Protein 1LFD (pdb70)

InterPro domains:
  IPR000159 Ras-associating domain [PF00788] (779-864)
  IPR000159 Ras-associating domain [PS50200] (779-866)
  IPR000159 Ras-associating domain [SM00314] (779-866)
  IPR000651 Ras-like guanine nucleotide exchange factor, N-terminal [PF00618] (115-213)
  IPR000651 Ras-like guanine nucleotide exchange factor, N-terminal [PS50212] (112-237)
  IPR000651 Ras-like guanine nucleotide exchange factor, N-terminal [SM00229] (111-237)
  IPR000651 Ras-like guanine nucleotide exchange factor, N-terminal [cd06224] (120-239)
  IPR001895 Ras guanine-nucleotide exchange factors catalytic domain [PF00617] (371-577)
  IPR001895 Ras guanine-nucleotide exchange factors catalytic domain [PS50009] (367-629)
  IPR001895 Ras guanine-nucleotide exchange factors catalytic domain [SM00147] (363-630)
  IPR001895 Ras guanine-nucleotide exchange factors catalytic domain [cd00155] (363-625)
  IPR008937 Ras-like guanine nucleotide exchange factor [PTHR23113] (58-635)
  IPR015758 Ral guanine nucleotide dissociation stimulator, RA domain [cd17209] (779-864)
  IPR019804 Ras guanine-nucleotide exchange factor, conserved site [PS00720] (545-575)
  IPR023578 Ras guanine nucleotide exchange factor domain superfamily [SSF48366] (105-651)
  IPR029071 Ubiquitin-like domain superfamily [SSF54236] (770-864)
  IPR036964 Ras guanine-nucleotide exchange factor, catalytic domain superfamily [G3DSA:1.10.840.10] (351-630)

B-factor: mean 24.47, std 11.86, range [2.14, 74.63]

Secondary structure (DSSP, 8-state):
-EEEEEEEEESS-SSEEEEEEEEETT-BHHHHHHHHHHHTT--SS-GGGEEEEEESSSS-EEEPPTTSBHHHHS-TTS--EEEEEE-/--EEEEEEE-STTSSHHHHHHHHHH----------SEEEEEEEEE-SS-EEEEEEEEE--SGGGGGGHHHHHHH-SEEEEEEETT-HHHHHHHHHHHHHHHHHHT-S---EEEEEE-TT-S---S-HHHHHHHHHHHTS-EEE--TTT-TTHHHHHHHHHHHHHHH-/-EEEEEEEEESS-SSEEEEEEEEETT-BHHHHHHHHHHHTT-TTS-GGGEEEEEEEETTEEEEEPTT-BHHHHS-SSS--EEEEEE-/-EEEEEEEEESTTSSHHHHHHHHHH----------SEEEEEEEEEETTEEEEEEEEEE--SGGGGGGHHHHHHH-SEEEEEEETT-HHHHHHHHHHHHHHHHHHT-S---EEEEEE-TT-S---S-HHHHHHHHHHHT--EEE--TTT-TTHHHHHHHHHHHHHHH-

Solvent-accessible surface area: 22554 Å² total; per-residue (Å²): 51,60,0,5,17,0,101,0,23,24,82,84,147,62,22,20,90,32,12,1,0,0,0,5,28,77,0,103,0,52,24,0,11,60,6,0,0,21,14,14,70,31,67,169,41,117,30,141,72,20,34,1,7,0,54,40,50,170,132,100,85,57,132,10,78,115,97,24,41,0,43,156,39,11,58,77,105,23,91,44,49,1,31,0,76,114,196,139,69,63,11,76,1,3,0,0,0,15,13,32,0,13,12,31,27,0,0,35,9,6,10,46,84,72,65,91,133,78,78,54,10,13,4,16,7,18,1,94,65,110,27,100,3,74,81,91,53,6,22,1,25,0,31,0,3,8,15,21,40,14,13,12,24,37,30,62,88,15,0,135,88,3,44,0,0,0,2,0,0,0,0,54,47,64,102,0,16,88,32,1,62,101,10,49,74,28,0,59,165,28,59,128,43,144,97,10,8,5,0,1,0,0,2,59,25,54,74,108,74,90,75,1,95,35,144,68,0,66,53,28,2,168,73,38,67,27,40,37,20,41,0,0,4,126,83,72,99,24,0,74,71,0,0,32,20,0,0,71,42,0,77,131,98,129,61,68,3,5,5,0,38,0,24,25,88,98,145,58,24,19,82,50,19,0,0,0,0,10,42,115,0,106,1,49,38,0,10,51,1,0,0,29,5,19,69,34,47,172,32,96,18,106,56,12,30,1,14,0,49,44,49,181,132,98,106,58,81,2,66,96,98,26,22,0,55,192,29,12,55,78,107,18,63,47,50,0,20,3,80,125,122,136,48,75,1,93,1,5,0,0,0,14,11,34,0,14,11,29,26,0,0,24,7,2,22,51,100,78,73,77,130,81,78,46,6,14,9,25,3,18,2,111,56,123,22,94,8,91,66,64,61,0,33,0,37,1,34,0,2,9,10,22,58,14,8,19,14,24,17,64,102,17,0,126,79,1,54,0,0,0,2,0,0,1,0,60,46,65,97,0,18,104,35,2,52,92,9,47,81,29,0,62,146,34,60,129,42,130,94,21,7,5,0,1,0,0,3,59,24,53,75,106,79,90,80,1,102,39,162,86,0,81,72,22,2,188,87,39,61,29,36,44,16,41,0,0,4,115,79,64,102,24,0,74,75,0,0,33,20,0,0,110,38,1,60,138,89,137

Foldseek 3Di:
DDKDKAWEAEPDDDPDGTDIDIQHQVAFQLRVLCVRCVRVVNNVDHSVQKWKWADQDPVDIHTRPNGHRCVVRDDPVGHRYMYIYGD/DAEAFEEEAFAPPQCLVLLVCCVQVVDGDDDDDFDDKDWDWDWDDFPNDIYIYIYIRHGNDPVNVVCLLVCLQVHQFYEQTGEQLDPVRLVCSVVSLVVSCVSNVDLQGQYEHEHEPPVDPNGPHDPVVSCVVCVVSPYYYFYYYSHVRRCSCVRVSSSVVSSVVVD/DAKDKAWEDEPDDDPDPTDIDIAGQQDWQLRVQCRRCVRVVVNVDHSVQKWKWADQDPPDIFTRDPGGRCVVRDDPVGHRYMYTYTD/DAEAFEEEDFAPPLCLPLLVCCVQVVDGDDDDDFDDKDWDWDWDQFPHRIYIYIYIRHGNDCVNVVCLLVSLLVHQAYEQTGEQADPVRVVVSVVSVVVSCVSNVHLQGQYEYEHEPPVDPNGDHDPVNQCVVCVVSVHHYFYYYSHVGRCSCVSVSVSVVSSVVSD

Structure (mmCIF, N/CA/C/O backbone):
data_1LFD
#
_entry.id   1LFD
#
_cell.length_a   75.648
_cell.length_b   78.256
_cell.length_c   87.313
_cell.angle_alpha   90.00
_cell.angle_beta   90.00
_cell.angle_gamma   90.00
#
_symmetry.space_group_name_H-M   'P 21 21 21'
#
loop_
_entity.id
_entity.type
_entity.pdbx_description
1 polymer RALGDS
2 polymer RAS
3 non-polymer 'MAGNESIUM ION'
4 non-polymer 'PHOSPHOAMINOPHOSPHONIC ACID-GUANYLATE ESTER'
5 water water
#
loop_
_atom_site.group_PDB
_atom_site.id
_atom_site.type_symbol
_atom_site.label_atom_id
_atom_site.label_alt_id
_atom_site.label_comp_id
_atom_site.label_asym_id
_atom_site.label_entity_id
_atom_site.label_seq_id
_atom_site.pdbx_PDB_ins_code
_atom_site.Cartn_x
_atom_site.Cartn_y
_atom_site.Cartn_z
_atom_site.occupancy
_atom_site.B_iso_or_equiv
_atom_site.auth_seq_id
_atom_site.auth_comp_id
_atom_site.auth_asym_id
_atom_site.auth_atom_id
_atom_site.pdbx_PDB_model_num
ATOM 1 N N . GLY A 1 1 ? 82.558 68.558 48.878 1.00 37.72 14 GLY A N 1
ATOM 2 C CA . GLY A 1 1 ? 81.442 69.187 48.108 1.00 35.91 14 GLY A CA 1
ATOM 3 C C . GLY A 1 1 ? 81.736 70.627 47.732 1.00 34.44 14 GLY A C 1
ATOM 4 O O . GLY A 1 1 ? 80.828 71.460 47.661 1.00 32.60 14 GLY A O 1
ATOM 5 N N . ASP A 1 2 ? 83.009 70.910 47.469 1.00 32.69 15 ASP A N 1
ATOM 6 C CA . ASP A 1 2 ? 83.459 72.250 47.103 1.00 31.51 15 ASP A CA 1
ATOM 7 C C . ASP A 1 2 ? 82.894 72.696 45.760 1.00 27.93 15 ASP A C 1
ATOM 8 O O . ASP A 1 2 ? 82.745 71.894 44.839 1.00 27.07 15 ASP A O 1
ATOM 13 N N . CYS A 1 3 ? 82.576 73.981 45.666 1.00 25.26 16 CYS A N 1
ATOM 14 C CA . CYS A 1 3 ? 82.055 74.569 44.439 1.00 23.43 16 CYS A CA 1
ATOM 15 C C . CYS A 1 3 ? 82.041 76.087 44.505 1.00 21.25 16 CYS A C 1
ATOM 16 O O . CYS A 1 3 ? 82.216 76.673 45.572 1.00 19.89 16 CYS A O 1
ATOM 19 N N . CYS A 1 4 ? 81.894 76.724 43.349 1.00 21.41 17 CYS A N 1
ATOM 20 C CA . CYS A 1 4 ? 81.854 78.181 43.297 1.00 21.55 17 CYS A CA 1
ATOM 21 C C . CYS A 1 4 ? 80.860 78.704 42.273 1.00 19.16 17 CYS A C 1
ATOM 22 O O . CYS A 1 4 ? 80.544 78.032 41.288 1.00 20.40 17 CYS A O 1
ATOM 25 N N . ILE A 1 5 ? 80.338 79.893 42.549 1.00 14.55 18 ILE A N 1
ATOM 26 C CA . ILE A 1 5 ? 79.373 80.554 41.685 1.00 13.84 18 ILE A CA 1
ATOM 27 C C . ILE A 1 5 ? 80.121 81.390 40.656 1.00 12.48 18 ILE A C 1
ATOM 28 O O . ILE A 1 5 ? 80.852 82.305 41.019 1.00 12.46 18 ILE A O 1
ATOM 33 N N . ILE A 1 6 ? 79.963 81.056 39.379 1.00 11.09 19 ILE A N 1
ATOM 34 C CA . ILE A 1 6 ? 80.629 81.810 38.322 1.00 11.82 19 ILE A CA 1
ATOM 35 C C . ILE A 1 6 ? 79.625 82.511 37.414 1.00 12.51 19 ILE A C 1
ATOM 36 O O . ILE A 1 6 ? 78.489 82.053 37.249 1.00 11.50 19 ILE A O 1
ATOM 41 N N . ARG A 1 7 ? 80.051 83.635 36.848 1.00 11.22 20 ARG A N 1
ATOM 42 C CA . ARG A 1 7 ? 79.219 84.414 35.941 1.00 13.28 20 ARG A CA 1
ATOM 43 C C . ARG A 1 7 ? 79.611 84.108 34.496 1.00 12.11 20 ARG A C 1
ATOM 44 O O . ARG A 1 7 ? 80.770 84.270 34.114 1.00 13.85 20 ARG A O 1
ATOM 52 N N . VAL A 1 8 ? 78.653 83.632 33.708 1.00 10.45 21 VAL A N 1
ATOM 53 C CA . VAL A 1 8 ? 78.910 83.307 32.307 1.00 11.42 21 VAL A CA 1
ATOM 54 C C . VAL A 1 8 ? 78.136 84.237 31.382 1.00 13.42 21 VAL A C 1
ATOM 55 O O . VAL A 1 8 ? 76.915 84.389 31.508 1.00 9.85 21 VAL A O 1
ATOM 59 N N . SER A 1 9 ? 78.862 84.876 30.470 1.00 13.34 22 SER A N 1
ATOM 60 C CA . SER A 1 9 ? 78.259 85.784 29.507 1.00 16.27 22 SER A CA 1
ATOM 61 C C . SER A 1 9 ? 78.387 85.192 28.116 1.00 17.63 22 SER A C 1
ATOM 62 O O . SER A 1 9 ? 79.283 84.390 27.849 1.00 15.83 22 SER A O 1
ATOM 65 N N . LEU A 1 10 ? 77.477 85.583 27.236 1.00 22.22 23 LEU A N 1
ATOM 66 C CA . LEU A 1 10 ? 77.476 85.097 25.867 1.00 25.93 23 LEU A CA 1
ATOM 67 C C . LEU A 1 10 ? 78.064 86.183 24.972 1.00 31.06 23 LEU A C 1
ATOM 68 O O . LEU A 1 10 ? 77.941 87.376 25.266 1.00 31.22 23 LEU A O 1
ATOM 73 N N . ASP A 1 11 ? 78.725 85.765 23.897 1.00 35.61 24 ASP A N 1
ATOM 74 C CA . ASP A 1 11 ? 79.345 86.689 22.950 1.00 40.60 24 ASP A CA 1
ATOM 75 C C . ASP A 1 11 ? 78.330 87.364 22.021 1.00 40.27 24 ASP A C 1
ATOM 76 O O . ASP A 1 11 ? 78.702 87.969 21.016 1.00 42.27 24 ASP A O 1
ATOM 81 N N . VAL A 1 12 ? 77.051 87.267 22.368 1.00 40.04 25 VAL A N 1
ATOM 82 C CA . VAL A 1 12 ? 75.989 87.861 21.565 1.00 41.39 25 VAL A CA 1
ATOM 83 C C . VAL A 1 12 ? 75.496 89.180 22.157 1.00 42.90 25 VAL A C 1
ATOM 84 O O . VAL A 1 12 ? 76.113 89.738 23.067 1.00 44.16 25 VAL A O 1
ATOM 88 N N . ASP A 1 13 ? 74.382 89.674 21.623 1.00 43.08 26 ASP A N 1
ATOM 89 C CA . ASP A 1 13 ? 73.770 90.916 22.085 1.00 42.78 26 ASP A CA 1
ATOM 90 C C . ASP A 1 13 ? 72.263 90.677 22.171 1.00 40.44 26 ASP A C 1
ATOM 91 O O . ASP A 1 13 ? 71.517 90.994 21.239 1.00 41.38 26 ASP A O 1
ATOM 96 N N . ASN A 1 14 ? 71.828 90.093 23.286 1.00 35.12 27 ASN A N 1
ATOM 97 C CA . ASN A 1 14 ? 70.418 89.778 23.493 1.00 29.82 27 ASN A CA 1
ATOM 98 C C . ASN A 1 14 ? 69.816 90.355 24.771 1.00 26.09 27 ASN A C 1
ATOM 99 O O . ASN A 1 14 ? 68.763 89.905 25.222 1.00 23.83 27 ASN A O 1
ATOM 104 N N . GLY A 1 15 ? 70.495 91.336 25.359 1.00 22.19 28 GLY A N 1
ATOM 105 C CA . GLY A 1 15 ? 69.996 91.956 26.575 1.00 20.07 28 GLY A CA 1
ATOM 106 C C . GLY A 1 15 ? 70.533 91.394 27.880 1.00 18.07 28 GLY A C 1
ATOM 107 O O . GLY A 1 15 ? 70.421 92.033 28.922 1.00 16.71 28 GLY A O 1
ATOM 108 N N . ASN A 1 16 ? 71.105 90.197 27.834 1.00 17.65 29 ASN A N 1
ATOM 109 C CA . ASN A 1 16 ? 71.654 89.578 29.031 1.00 16.26 29 ASN A CA 1
ATOM 110 C C . ASN A 1 16 ? 73.125 89.927 29.215 1.00 15.29 29 ASN A C 1
ATOM 111 O O . ASN A 1 16 ? 73.911 89.826 28.273 1.00 14.64 29 ASN A O 1
ATOM 116 N N . MET A 1 17 ? 73.491 90.321 30.433 1.00 13.78 30 MET A N 1
ATOM 117 C CA . MET A 1 17 ? 74.878 90.659 30.746 1.00 13.37 30 MET A CA 1
ATOM 118 C C . MET A 1 17 ? 75.632 89.388 31.118 1.00 12.94 30 MET A C 1
ATOM 119 O O . MET A 1 17 ? 76.752 89.159 30.659 1.00 13.25 30 MET A O 1
ATOM 124 N N . TYR A 1 18 ? 75.002 88.568 31.952 1.00 11.70 31 TYR A N 1
ATOM 125 C CA . TYR A 1 18 ? 75.571 87.296 32.388 1.00 10.75 31 TYR A CA 1
ATOM 126 C C . TYR A 1 18 ? 74.501 86.477 33.092 1.00 11.36 31 TYR A C 1
ATOM 127 O O . TYR A 1 18 ? 73.420 86.980 33.414 1.00 11.43 31 TYR A O 1
ATOM 136 N N . LYS A 1 19 ? 74.803 85.202 33.295 1.00 9.93 32 LYS A N 1
ATOM 137 C CA . LYS A 1 19 ? 73.920 84.291 33.998 1.00 10.11 32 LYS A CA 1
ATOM 138 C C . LYS A 1 19 ? 74.837 83.424 34.849 1.00 9.13 32 LYS A C 1
ATOM 139 O O . LYS A 1 19 ? 75.804 82.853 34.349 1.00 11.07 32 LYS A O 1
ATOM 145 N N . SER A 1 20 ? 74.565 83.388 36.147 1.00 9.03 33 SER A N 1
ATOM 146 C CA . SER A 1 20 ? 75.372 82.619 37.083 1.00 9.19 33 SER A CA 1
ATOM 147 C C . SER A 1 20 ? 75.045 81.130 37.125 1.00 8.65 33 SER A C 1
ATOM 148 O O . SER A 1 20 ? 73.880 80.736 37.101 1.00 9.47 33 SER A O 1
ATOM 151 N N . ILE A 1 21 ? 76.090 80.312 37.185 1.00 10.06 34 ILE A N 1
ATOM 152 C CA . ILE A 1 21 ? 75.949 78.862 37.284 1.00 9.75 34 ILE A CA 1
ATOM 153 C C . ILE A 1 21 ? 76.916 78.368 38.354 1.00 11.54 34 ILE A C 1
ATOM 154 O O . ILE A 1 21 ? 77.759 79.128 38.843 1.00 11.56 34 ILE A O 1
ATOM 159 N N . LEU A 1 22 ? 76.794 77.096 38.712 1.00 12.17 35 LEU A N 1
ATOM 160 C CA . LEU A 1 22 ? 77.649 76.513 39.736 1.00 13.93 35 LEU A CA 1
ATOM 161 C C . LEU A 1 22 ? 78.725 75.600 39.150 1.00 13.30 35 LEU A C 1
ATOM 162 O O . LEU A 1 22 ? 78.461 74.822 38.233 1.00 13.91 35 LEU A O 1
ATOM 167 N N . VAL A 1 23 ? 79.942 75.721 39.671 1.00 12.58 36 VAL A N 1
ATOM 168 C CA . VAL A 1 23 ? 81.061 74.890 39.235 1.00 13.46 36 VAL A CA 1
ATOM 169 C C . VAL A 1 23 ? 81.563 74.069 40.421 1.00 14.92 36 VAL A C 1
ATOM 170 O O . VAL A 1 23 ? 82.212 74.602 41.324 1.00 14.76 36 VAL A O 1
ATOM 174 N N . THR A 1 24 ? 81.235 72.779 40.430 1.00 15.47 37 THR A N 1
ATOM 175 C CA . THR A 1 24 ? 81.666 71.895 41.507 1.00 15.28 37 THR A CA 1
ATOM 176 C C . THR A 1 24 ? 83.046 71.351 41.170 1.00 13.59 37 THR A C 1
ATOM 177 O O . THR A 1 24 ? 83.483 71.433 40.027 1.00 13.21 37 THR A O 1
ATOM 181 N N . SER A 1 25 ? 83.731 70.812 42.173 1.00 15.50 38 SER A N 1
ATOM 182 C CA . SER A 1 25 ? 85.074 70.257 41.999 1.00 16.09 38 SER A CA 1
ATOM 183 C C . SER A 1 25 ? 85.128 69.009 41.103 1.00 15.87 38 SER A C 1
ATOM 184 O O . SER A 1 25 ? 86.205 68.484 40.833 1.00 16.48 38 SER A O 1
ATOM 187 N N . GLN A 1 26 ? 83.965 68.554 40.641 1.00 17.01 39 GLN A N 1
ATOM 188 C CA . GLN A 1 26 ? 83.866 67.388 39.762 1.00 19.94 39 GLN A CA 1
ATOM 189 C C . GLN A 1 26 ? 83.579 67.818 38.324 1.00 19.96 39 GLN A C 1
ATOM 190 O O . GLN A 1 26 ? 83.546 66.989 37.417 1.00 20.78 39 GLN A O 1
ATOM 196 N N . ASP A 1 27 ? 83.356 69.114 38.131 1.00 21.02 40 ASP A N 1
ATOM 197 C CA . ASP A 1 27 ? 83.040 69.679 36.821 1.00 22.33 40 ASP A CA 1
ATOM 198 C C . ASP A 1 27 ? 84.199 69.790 35.839 1.00 22.65 40 ASP A C 1
ATOM 199 O O . ASP A 1 27 ? 85.149 70.539 36.073 1.00 23.52 40 ASP A O 1
ATOM 204 N N . LYS A 1 28 ? 84.114 69.046 34.738 1.00 22.26 41 LYS A N 1
ATOM 205 C CA . LYS A 1 28 ? 85.127 69.113 33.688 1.00 21.21 41 LYS A CA 1
ATOM 206 C C . LYS A 1 28 ? 84.551 70.078 32.658 1.00 19.64 41 LYS A C 1
ATOM 207 O O . LYS A 1 28 ? 83.343 70.325 32.655 1.00 18.27 41 LYS A O 1
ATOM 213 N N . ALA A 1 29 ? 85.398 70.615 31.785 1.00 17.48 42 ALA A N 1
ATOM 214 C CA . ALA A 1 29 ? 84.962 71.574 30.770 1.00 17.11 42 ALA A CA 1
ATOM 215 C C . ALA A 1 29 ? 83.665 71.231 30.013 1.00 16.88 42 ALA A C 1
ATOM 216 O O . ALA A 1 29 ? 82.775 72.079 29.900 1.00 16.82 42 ALA A O 1
ATOM 218 N N . PRO A 1 30 ? 83.529 69.989 29.498 1.00 16.56 43 PRO A N 1
ATOM 219 C CA . PRO A 1 30 ? 82.305 69.610 28.770 1.00 15.79 43 PRO A CA 1
ATOM 220 C C . PRO A 1 30 ? 81.046 69.781 29.617 1.00 16.62 43 PRO A C 1
ATOM 221 O O . PRO A 1 30 ? 79.998 70.191 29.114 1.00 16.03 43 PRO A O 1
ATOM 225 N N . THR A 1 31 ? 81.167 69.477 30.906 1.00 18.15 44 THR A N 1
ATOM 226 C CA . THR A 1 31 ? 80.061 69.592 31.853 1.00 17.83 44 THR A CA 1
ATOM 227 C C . THR A 1 31 ? 79.632 71.046 32.057 1.00 15.22 44 THR A C 1
ATOM 228 O O . THR A 1 31 ? 78.448 71.366 31.971 1.00 16.15 44 THR A O 1
ATOM 232 N N . VAL A 1 32 ? 80.596 71.923 32.318 1.00 14.38 45 VAL A N 1
ATOM 233 C CA . VAL A 1 32 ? 80.308 73.343 32.533 1.00 12.98 45 VAL A CA 1
ATOM 234 C C . VAL A 1 32 ? 79.790 74.024 31.265 1.00 13.06 45 VAL A C 1
ATOM 235 O O . VAL A 1 32 ? 78.913 74.891 31.328 1.00 14.09 45 VAL A O 1
ATOM 239 N N . ILE A 1 33 ? 80.316 73.615 30.115 1.00 12.92 46 ILE A N 1
ATOM 240 C CA . ILE A 1 33 ? 79.899 74.187 28.838 1.00 12.87 46 ILE A CA 1
ATOM 241 C C . ILE A 1 33 ? 78.441 73.854 28.534 1.00 13.32 46 ILE A C 1
ATOM 242 O O . ILE A 1 33 ? 77.688 74.716 28.080 1.00 12.11 46 ILE A O 1
ATOM 247 N N . ARG A 1 34 ? 78.043 72.610 28.800 1.00 13.09 47 ARG A N 1
ATOM 248 C CA . ARG A 1 34 ? 76.666 72.181 28.570 1.00 14.52 47 ARG A CA 1
ATOM 249 C C . ARG A 1 34 ? 75.744 72.874 29.573 1.00 14.73 47 ARG A C 1
ATOM 250 O O . ARG A 1 34 ? 74.618 73.253 29.242 1.00 15.22 47 ARG A O 1
ATOM 258 N N . LYS A 1 35 ? 76.258 73.091 30.780 1.00 15.63 48 LYS A N 1
ATOM 259 C CA . LYS A 1 35 ? 75.515 73.770 31.837 1.00 14.38 48 LYS A CA 1
ATOM 260 C C . LYS A 1 35 ? 75.317 75.242 31.464 1.00 13.59 48 LYS A C 1
ATOM 261 O O . LYS A 1 35 ? 74.256 75.816 31.695 1.00 12.56 48 LYS A O 1
ATOM 267 N N . ALA A 1 36 ? 76.351 75.847 30.887 1.00 13.91 49 ALA A N 1
ATOM 268 C CA . ALA A 1 36 ? 76.295 77.245 30.470 1.00 14.50 49 ALA A CA 1
ATOM 269 C C . ALA A 1 36 ? 75.376 77.403 29.256 1.00 16.28 49 ALA A C 1
ATOM 270 O O . ALA A 1 36 ? 74.577 78.344 29.183 1.00 14.19 49 ALA A O 1
ATOM 272 N N . MET A 1 37 ? 75.498 76.476 28.310 1.00 15.63 50 MET A N 1
ATOM 273 C CA . MET A 1 37 ? 74.681 76.494 27.100 1.00 18.37 50 MET A CA 1
ATOM 274 C C . MET A 1 37 ? 73.194 76.405 27.441 1.00 18.55 50 MET A C 1
ATOM 275 O O . MET A 1 37 ? 72.397 77.209 26.958 1.00 19.06 50 MET A O 1
ATOM 280 N N . ASP A 1 38 ? 72.834 75.447 28.294 1.00 18.69 51 ASP A N 1
ATOM 281 C CA . ASP A 1 38 ? 71.445 75.266 28.720 1.00 21.45 51 ASP A CA 1
ATOM 282 C C . ASP A 1 38 ? 70.914 76.532 29.390 1.00 20.50 51 ASP A C 1
ATOM 283 O O . ASP A 1 38 ? 69.815 76.994 29.081 1.00 18.55 51 ASP A O 1
ATOM 288 N N . LYS A 1 39 ? 71.711 77.080 30.306 1.00 20.89 52 LYS A N 1
ATOM 289 C CA . LYS A 1 39 ? 71.363 78.295 31.039 1.00 19.77 52 LYS A CA 1
ATOM 290 C C . LYS A 1 39 ? 71.072 79.447 30.074 1.00 20.19 52 LYS A C 1
ATOM 291 O O . LYS A 1 39 ? 70.167 80.250 30.312 1.00 18.08 52 LYS A O 1
ATOM 297 N N . HIS A 1 40 ? 71.817 79.491 28.969 1.00 20.60 53 HIS A N 1
ATOM 298 C CA . HIS A 1 40 ? 71.635 80.518 27.947 1.00 21.01 53 HIS A CA 1
ATOM 299 C C . HIS A 1 40 ? 70.743 80.038 26.796 1.00 24.30 53 HIS A C 1
ATOM 300 O O . HIS A 1 40 ? 70.680 80.673 25.741 1.00 25.07 53 HIS A O 1
ATOM 307 N N . ASN A 1 41 ? 70.061 78.914 27.013 1.00 26.14 54 ASN A N 1
ATOM 308 C CA . ASN A 1 41 ? 69.154 78.327 26.030 1.00 28.98 54 ASN A CA 1
ATOM 309 C C . ASN A 1 41 ? 69.808 77.985 24.696 1.00 33.35 54 ASN A C 1
ATOM 310 O O . ASN A 1 41 ? 69.388 78.471 23.643 1.00 35.05 54 ASN A O 1
ATOM 315 N N . LEU A 1 42 ? 70.845 77.154 24.756 1.00 36.00 55 LEU A N 1
ATOM 316 C CA . LEU A 1 42 ? 71.570 76.706 23.571 1.00 38.91 55 LEU A CA 1
ATOM 317 C C . LEU A 1 42 ? 71.551 75.178 23.587 1.00 42.09 55 LEU A C 1
ATOM 318 O O . LEU A 1 42 ? 72.583 74.520 23.431 1.00 42.97 55 LEU A O 1
ATOM 323 N N . ASP A 1 43 ? 70.353 74.632 23.779 1.00 46.05 56 ASP A N 1
ATOM 324 C CA . ASP A 1 43 ? 70.123 73.191 23.850 1.00 50.30 56 ASP A CA 1
ATOM 325 C C . ASP A 1 43 ? 70.317 72.448 22.527 1.00 52.50 56 ASP A C 1
ATOM 326 O O . ASP A 1 43 ? 70.726 71.286 22.524 1.00 53.37 56 ASP A O 1
ATOM 331 N N . GLU A 1 44 ? 70.007 73.107 21.412 1.00 55.33 57 GLU A N 1
ATOM 332 C CA . GLU A 1 44 ? 70.165 72.499 20.090 1.00 57.95 57 GLU A CA 1
ATOM 333 C C . GLU A 1 44 ? 71.645 72.316 19.751 1.00 57.10 57 GLU A C 1
ATOM 334 O O . GLU A 1 44 ? 72.058 71.259 19.266 1.00 56.77 57 GLU A O 1
ATOM 340 N N . ASP A 1 45 ? 72.429 73.356 20.026 1.00 55.55 58 ASP A N 1
ATOM 341 C CA . ASP A 1 45 ? 73.864 73.371 19.753 1.00 53.83 58 ASP A CA 1
ATOM 342 C C . ASP A 1 45 ? 74.638 72.288 20.498 1.00 53.07 58 ASP A C 1
ATOM 343 O O . ASP A 1 45 ? 74.147 71.713 21.470 1.00 53.60 58 ASP A O 1
ATOM 348 N N . GLU A 1 46 ? 75.853 72.017 20.027 1.00 52.86 59 GLU A N 1
ATOM 349 C CA . GLU A 1 46 ? 76.724 71.014 20.634 1.00 53.08 59 GLU A CA 1
ATOM 350 C C . GLU A 1 46 ? 77.872 71.691 21.373 1.00 51.14 59 GLU A C 1
ATOM 351 O O . GLU A 1 46 ? 78.477 72.633 20.859 1.00 50.94 59 GLU A O 1
ATOM 357 N N . PRO A 1 47 ? 78.191 71.214 22.589 1.00 49.67 60 PRO A N 1
ATOM 358 C CA . PRO A 1 47 ? 79.272 71.758 23.422 1.00 48.09 60 PRO A CA 1
ATOM 359 C C . PRO A 1 47 ? 80.636 71.668 22.739 1.00 47.34 60 PRO A C 1
ATOM 360 O O . PRO A 1 47 ? 81.598 72.309 23.164 1.00 47.23 60 PRO A O 1
ATOM 364 N N . GLU A 1 48 ? 80.702 70.867 21.678 1.00 47.00 61 GLU A N 1
ATOM 365 C CA . GLU A 1 48 ? 81.926 70.656 20.910 1.00 46.16 61 GLU A CA 1
ATOM 366 C C . GLU A 1 48 ? 82.386 71.928 20.212 1.00 44.60 61 GLU A C 1
ATOM 367 O O . GLU A 1 48 ? 83.577 72.232 20.181 1.00 44.62 61 GLU A O 1
ATOM 373 N N . ASP A 1 49 ? 81.431 72.663 19.651 1.00 43.86 62 ASP A N 1
ATOM 374 C CA . ASP A 1 49 ? 81.719 73.901 18.934 1.00 43.26 62 ASP A CA 1
ATOM 375 C C . ASP A 1 49 ? 81.853 75.100 19.874 1.00 38.93 62 ASP A C 1
ATOM 376 O O . ASP A 1 49 ? 82.063 76.227 19.426 1.00 37.62 62 ASP A O 1
ATOM 381 N N . TYR A 1 50 ? 81.737 74.854 21.176 1.00 34.01 63 TYR A N 1
ATOM 382 C CA . TYR A 1 50 ? 81.844 75.924 22.159 1.00 28.81 63 TYR A CA 1
ATOM 383 C C . TYR A 1 50 ? 83.136 75.926 22.954 1.00 26.53 63 TYR A C 1
ATOM 384 O O . TYR A 1 50 ? 83.734 74.881 23.214 1.00 26.33 63 TYR A O 1
ATOM 393 N N . GLU A 1 51 ? 83.535 77.127 23.354 1.00 25.24 64 GLU A N 1
ATOM 394 C CA . GLU A 1 51 ? 84.763 77.361 24.094 1.00 22.70 64 GLU A CA 1
ATOM 395 C C . GLU A 1 51 ? 84.463 78.125 25.383 1.00 19.91 64 GLU A C 1
ATOM 396 O O . GLU A 1 51 ? 83.545 78.942 25.429 1.00 19.87 64 GLU A O 1
ATOM 402 N N . LEU A 1 52 ? 85.251 77.869 26.421 1.00 17.42 65 LEU A N 1
ATOM 403 C CA . LEU A 1 52 ? 85.060 78.524 27.708 1.00 17.12 65 LEU A CA 1
ATOM 404 C C . LEU A 1 52 ? 86.295 79.343 28.092 1.00 18.77 65 LEU A C 1
ATOM 405 O O . LEU A 1 52 ? 87.377 78.787 28.305 1.00 17.04 65 LEU A O 1
ATOM 410 N N . LEU A 1 53 ? 86.124 80.662 28.184 1.00 17.01 66 LEU A N 1
ATOM 411 C CA . LEU A 1 53 ? 87.223 81.563 28.534 1.00 19.51 66 LEU A CA 1
ATOM 412 C C . LEU A 1 53 ? 86.965 82.335 29.828 1.00 17.85 66 LEU A C 1
ATOM 413 O O . LEU A 1 53 ? 85.859 82.822 30.057 1.00 17.28 66 LEU A O 1
ATOM 418 N N . GLN A 1 54 ? 87.992 82.449 30.667 1.00 17.20 67 GLN A N 1
ATOM 419 C CA . GLN A 1 54 ? 87.873 83.197 31.913 1.00 14.92 67 GLN A CA 1
ATOM 420 C C . GLN A 1 54 ? 88.411 84.601 31.676 1.00 15.66 67 GLN A C 1
ATOM 421 O O . GLN A 1 54 ? 89.542 84.769 31.226 1.00 16.52 67 GLN A O 1
ATOM 427 N N . ILE A 1 55 ? 87.592 85.605 31.963 1.00 18.05 68 ILE A N 1
ATOM 428 C CA . ILE A 1 55 ? 87.991 86.993 31.768 1.00 20.12 68 ILE A CA 1
ATOM 429 C C . ILE A 1 55 ? 88.764 87.500 32.980 1.00 20.67 68 ILE A C 1
ATOM 430 O O . ILE A 1 55 ? 88.168 87.879 33.991 1.00 19.49 68 ILE A O 1
ATOM 435 N N . ILE A 1 56 ? 90.090 87.462 32.896 1.00 21.40 69 ILE A N 1
ATOM 436 C CA . ILE A 1 56 ? 90.926 87.946 33.990 1.00 23.39 69 ILE A CA 1
ATOM 437 C C . ILE A 1 56 ? 90.852 89.475 33.966 1.00 25.18 69 ILE A C 1
ATOM 438 O O . ILE A 1 56 ? 90.806 90.123 35.012 1.00 26.58 69 ILE A O 1
ATOM 443 N N . SER A 1 57 ? 90.809 90.032 32.757 1.00 27.30 70 SER A N 1
ATOM 444 C CA . SER A 1 57 ? 90.717 91.475 32.543 1.00 30.08 70 SER A CA 1
ATOM 445 C C . SER A 1 57 ? 90.401 91.746 31.075 1.00 32.57 70 SER A C 1
ATOM 446 O O . SER A 1 57 ? 90.184 90.813 30.301 1.00 32.80 70 SER A O 1
ATOM 449 N N . GLU A 1 58 ? 90.395 93.023 30.697 1.00 36.37 71 GLU A N 1
ATOM 450 C CA . GLU A 1 58 ? 90.114 93.438 29.320 1.00 39.31 71 GLU A CA 1
ATOM 451 C C . GLU A 1 58 ? 91.261 93.104 28.364 1.00 39.65 71 GLU A C 1
ATOM 452 O O . GLU A 1 58 ? 91.114 93.222 27.148 1.00 41.89 71 GLU A O 1
ATOM 458 N N . ASP A 1 59 ? 92.402 92.704 28.921 1.00 39.89 72 ASP A N 1
ATOM 459 C CA . ASP A 1 59 ? 93.581 92.362 28.128 1.00 41.26 72 ASP A CA 1
ATOM 460 C C . ASP A 1 59 ? 94.016 90.912 28.338 1.00 40.50 72 ASP A C 1
ATOM 461 O O . ASP A 1 59 ? 94.837 90.393 27.580 1.00 40.20 72 ASP A O 1
ATOM 466 N N . HIS A 1 60 ? 93.455 90.261 29.355 1.00 38.51 73 HIS A N 1
ATOM 467 C CA . HIS A 1 60 ? 93.827 88.888 29.686 1.00 35.80 73 HIS A CA 1
ATOM 468 C C . HIS A 1 60 ? 92.634 87.934 29.781 1.00 33.38 73 HIS A C 1
ATOM 469 O O . HIS A 1 60 ? 91.685 88.183 30.523 1.00 32.44 73 HIS A O 1
ATOM 476 N N . LYS A 1 61 ? 92.706 86.833 29.034 1.00 31.25 74 LYS A N 1
ATOM 477 C CA . LYS A 1 61 ? 91.657 85.814 29.023 1.00 29.31 74 LYS A CA 1
ATOM 478 C C . LYS A 1 61 ? 92.248 84.409 29.106 1.00 26.56 74 LYS A C 1
ATOM 479 O O . LYS A 1 61 ? 93.092 84.035 28.294 1.00 26.16 74 LYS A O 1
ATOM 485 N N . LEU A 1 62 ? 91.803 83.636 30.093 1.00 24.24 75 LEU A N 1
ATOM 486 C CA . LEU A 1 62 ? 92.290 82.274 30.284 1.00 21.54 75 LEU A CA 1
ATOM 487 C C . LEU A 1 62 ? 91.440 81.239 29.552 1.00 22.07 75 LEU A C 1
ATOM 488 O O . LEU A 1 62 ? 90.267 81.044 29.868 1.00 20.83 75 LEU A O 1
ATOM 493 N N . LYS A 1 63 ? 92.056 80.560 28.590 1.00 21.41 76 LYS A N 1
ATOM 494 C CA . LYS A 1 63 ? 91.383 79.530 27.815 1.00 23.32 76 LYS A CA 1
ATOM 495 C C . LYS A 1 63 ? 91.318 78.254 28.657 1.00 21.37 76 LYS A C 1
ATOM 496 O O . LYS A 1 63 ? 92.346 77.736 29.096 1.00 19.85 76 LYS A O 1
ATOM 502 N N . ILE A 1 64 ? 90.104 77.784 28.932 1.00 19.77 77 ILE A N 1
ATOM 503 C CA . ILE A 1 64 ? 89.926 76.567 29.719 1.00 17.86 77 ILE A CA 1
ATOM 504 C C . ILE A 1 64 ? 90.032 75.358 28.786 1.00 17.91 77 ILE A C 1
ATOM 505 O O . ILE A 1 64 ? 89.244 75.227 27.850 1.00 16.48 77 ILE A O 1
ATOM 510 N N . PRO A 1 65 ? 91.041 74.490 28.998 1.00 19.67 78 PRO A N 1
ATOM 511 C CA . PRO A 1 65 ? 91.230 73.297 28.161 1.00 19.37 78 PRO A CA 1
ATOM 512 C C . PRO A 1 65 ? 89.939 72.494 28.070 1.00 19.32 78 PRO A C 1
ATOM 513 O O . PRO A 1 65 ? 89.193 72.397 29.043 1.00 19.51 78 PRO A O 1
ATOM 517 N N . GLU A 1 66 ? 89.686 71.923 26.897 1.00 22.53 79 GLU A N 1
ATOM 518 C CA . GLU A 1 66 ? 88.470 71.155 26.635 1.00 25.43 79 GLU A CA 1
ATOM 519 C C . GLU A 1 66 ? 88.110 70.041 27.616 1.00 24.39 79 GLU A C 1
ATOM 520 O O . GLU A 1 66 ? 86.933 69.718 27.770 1.00 24.17 79 GLU A O 1
ATOM 526 N N . ASN A 1 67 ? 89.100 69.454 28.277 1.00 24.62 80 ASN A N 1
ATOM 527 C CA . ASN A 1 67 ? 88.824 6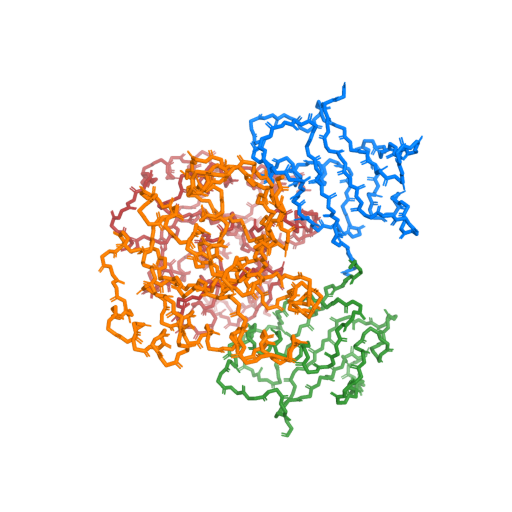8.375 29.226 1.00 28.37 80 ASN A CA 1
ATOM 528 C C . ASN A 1 67 ? 89.331 68.644 30.640 1.00 28.02 80 ASN A C 1
ATOM 529 O O . ASN A 1 67 ? 89.331 67.748 31.487 1.00 28.75 80 ASN A O 1
ATOM 534 N N . ALA A 1 68 ? 89.735 69.883 30.898 1.00 25.78 81 ALA A N 1
ATOM 535 C CA . ALA A 1 68 ? 90.247 70.269 32.207 1.00 23.60 81 ALA A CA 1
ATOM 536 C C . ALA A 1 68 ? 89.156 70.367 33.267 1.00 21.74 81 ALA A C 1
ATOM 537 O O . ALA A 1 68 ? 87.979 70.531 32.951 1.00 21.33 81 ALA A O 1
ATOM 539 N N . ASN A 1 69 ? 89.554 70.214 34.526 1.00 20.99 82 ASN A N 1
ATOM 540 C CA . ASN A 1 69 ? 88.625 70.337 35.640 1.00 18.78 82 ASN A CA 1
ATOM 541 C C . ASN A 1 69 ? 88.538 71.845 35.854 1.00 17.98 82 ASN A C 1
ATOM 542 O O . ASN A 1 69 ? 89.497 72.469 36.312 1.00 18.63 82 ASN A O 1
ATOM 547 N N . VAL A 1 70 ? 87.407 72.434 35.477 1.00 14.74 83 VAL A N 1
ATOM 548 C CA . VAL A 1 70 ? 87.220 73.875 35.599 1.00 13.70 83 VAL A CA 1
ATOM 549 C C . VAL A 1 70 ? 87.498 74.416 36.998 1.00 12.43 83 VAL A C 1
ATOM 550 O O . VAL A 1 70 ? 88.200 75.413 37.147 1.00 11.62 83 VAL A O 1
ATOM 554 N N . PHE A 1 71 ? 86.994 73.731 38.020 1.00 16.11 84 PHE A N 1
ATOM 555 C CA . PHE A 1 71 ? 87.204 74.159 39.405 1.00 16.84 84 PHE A CA 1
ATOM 556 C C . PHE A 1 71 ? 88.690 74.363 39.719 1.00 16.86 84 PHE A C 1
ATOM 557 O O . PHE A 1 71 ? 89.066 75.372 40.318 1.00 18.19 84 PHE A O 1
ATOM 565 N N . TYR A 1 72 ? 89.528 73.423 39.285 1.00 17.08 85 TYR A N 1
ATOM 566 C CA . TYR A 1 72 ? 90.970 73.493 39.522 1.00 17.82 85 TYR A CA 1
ATOM 567 C C . TYR A 1 72 ? 91.777 74.247 38.463 1.00 16.36 85 TYR A C 1
ATOM 568 O O . TYR A 1 72 ? 92.897 74.675 38.732 1.00 17.55 85 TYR A O 1
ATOM 577 N N . ALA A 1 73 ? 91.215 74.413 37.268 1.00 18.20 86 ALA A N 1
ATOM 578 C CA . ALA A 1 73 ? 91.913 75.106 36.177 1.00 17.85 86 ALA A CA 1
ATOM 579 C C . ALA A 1 73 ? 91.780 76.629 36.207 1.00 17.27 86 ALA A C 1
ATOM 580 O O . ALA A 1 73 ? 92.737 77.356 35.913 1.00 14.95 86 ALA A O 1
ATOM 582 N N . MET A 1 74 ? 90.589 77.106 36.554 1.00 16.12 87 MET A N 1
ATOM 583 C CA . MET A 1 74 ? 90.323 78.539 36.608 1.00 16.99 87 MET A CA 1
ATOM 584 C C . MET A 1 74 ? 91.213 79.267 37.616 1.00 19.96 87 MET A C 1
ATOM 585 O O . MET A 1 74 ? 91.712 78.670 38.577 1.00 19.34 87 MET A O 1
ATOM 590 N N . ASN A 1 75 ? 91.439 80.552 37.364 1.00 22.28 88 ASN A N 1
ATOM 591 C CA . ASN A 1 75 ? 92.233 81.377 38.265 1.00 22.91 88 ASN A CA 1
ATOM 592 C C . ASN A 1 75 ? 91.271 81.794 39.378 1.00 23.72 88 ASN A C 1
ATOM 593 O O . ASN A 1 75 ? 90.436 82.686 39.194 1.00 22.08 88 ASN A O 1
ATOM 598 N N . SER A 1 76 ? 91.359 81.102 40.509 1.00 24.42 89 SER A N 1
ATOM 599 C CA . SER A 1 76 ? 90.496 81.375 41.654 1.00 27.64 89 SER A CA 1
ATOM 600 C C . SER A 1 76 ? 90.767 82.733 42.298 1.00 27.72 89 SER A C 1
ATOM 601 O O . SER A 1 76 ? 89.885 83.307 42.938 1.00 30.07 89 SER A O 1
ATOM 604 N N . ALA A 1 77 ? 91.981 83.247 42.111 1.00 26.90 90 ALA A N 1
ATOM 605 C CA . ALA A 1 77 ? 92.366 84.539 42.668 1.00 27.60 90 ALA A CA 1
ATOM 606 C C . ALA A 1 77 ? 91.938 85.697 41.769 1.00 28.47 90 ALA A C 1
ATOM 607 O O . ALA A 1 77 ? 92.245 86.859 42.051 1.00 30.21 90 ALA A O 1
ATOM 609 N N . ALA A 1 78 ? 91.253 85.373 40.675 1.00 25.67 91 ALA A N 1
ATOM 610 C CA . ALA A 1 78 ? 90.774 86.382 39.736 1.00 24.44 91 ALA A CA 1
ATOM 611 C C . ALA A 1 78 ? 89.251 86.394 39.708 1.00 23.38 91 ALA A C 1
ATOM 612 O O . ALA A 1 78 ? 88.602 85.645 40.444 1.00 21.97 91 ALA A O 1
ATOM 614 N N . ASN A 1 79 ? 88.686 87.246 38.857 1.00 23.29 92 ASN A N 1
ATOM 615 C CA . ASN A 1 79 ? 87.234 87.351 38.720 1.00 23.51 92 ASN A CA 1
ATOM 616 C C . ASN A 1 79 ? 86.618 86.083 38.133 1.00 20.91 92 ASN A C 1
ATOM 617 O O . ASN A 1 79 ? 87.139 85.509 37.173 1.00 19.50 92 ASN A O 1
ATOM 622 N N . TYR A 1 80 ? 85.503 85.654 38.718 1.00 19.71 93 TYR A N 1
ATOM 623 C CA . TYR A 1 80 ? 84.808 84.461 38.249 1.00 18.08 93 TYR A CA 1
ATOM 624 C C . TYR A 1 80 ? 83.905 84.817 37.074 1.00 17.07 93 TYR A C 1
ATOM 625 O O . TYR A 1 80 ? 82.744 84.412 37.016 1.00 17.49 93 TYR A O 1
ATOM 634 N N . ASP A 1 81 ? 84.443 85.620 36.161 1.00 16.77 94 ASP A N 1
ATOM 635 C CA . ASP A 1 81 ? 83.722 86.040 34.968 1.00 16.78 94 ASP A CA 1
ATOM 636 C C . ASP A 1 81 ? 84.194 85.183 33.811 1.00 16.40 94 ASP A C 1
ATOM 637 O O . ASP A 1 81 ? 85.392 85.086 33.546 1.00 14.91 94 ASP A O 1
ATOM 642 N N . PHE A 1 82 ? 83.246 84.526 33.157 1.00 15.99 95 PHE A N 1
ATOM 643 C CA . PHE A 1 82 ? 83.548 83.667 32.022 1.00 13.89 95 PHE A CA 1
ATOM 644 C C . PHE A 1 82 ? 82.707 84.072 30.822 1.00 14.42 95 PHE A C 1
ATOM 645 O O . PHE A 1 82 ? 81.661 84.715 30.955 1.00 10.43 95 PHE A O 1
ATOM 653 N N . ILE A 1 83 ? 83.200 83.716 29.644 1.00 15.30 96 ILE A N 1
ATOM 654 C CA . ILE A 1 83 ? 82.494 83.986 28.409 1.00 17.23 96 ILE A CA 1
ATOM 655 C C . ILE A 1 83 ? 82.387 82.681 27.637 1.00 15.22 96 ILE A C 1
ATOM 656 O O . ILE A 1 83 ? 83.355 81.924 27.525 1.00 12.13 96 ILE A O 1
ATOM 661 N N . LEU A 1 84 ? 81.168 82.376 27.209 1.00 17.42 97 LEU A N 1
ATOM 662 C CA . LEU A 1 84 ? 80.890 81.179 26.435 1.00 18.74 97 LEU A CA 1
ATOM 663 C C . LEU A 1 84 ? 80.813 81.632 24.984 1.00 21.73 97 LEU A C 1
ATOM 664 O O . LEU A 1 84 ? 80.017 82.511 24.641 1.00 21.04 97 LEU A O 1
ATOM 669 N N . LYS A 1 85 ? 81.668 81.058 24.143 1.00 24.33 98 LYS A N 1
ATOM 670 C CA . LYS A 1 85 ? 81.699 81.421 22.734 1.00 27.20 98 LYS A CA 1
ATOM 671 C C . LYS A 1 85 ? 82.040 80.237 21.842 1.00 29.58 98 LYS A C 1
ATOM 672 O O . LYS A 1 85 ? 82.544 79.221 22.313 1.00 31.09 98 LYS A O 1
ATOM 678 N N . LYS A 1 86 ? 81.766 80.383 20.548 1.00 33.11 99 LYS A N 1
ATOM 679 C CA . LYS A 1 86 ? 82.048 79.337 19.573 1.00 34.40 99 LYS A CA 1
ATOM 680 C C . LYS A 1 86 ? 83.532 79.277 19.238 1.00 35.95 99 LYS A C 1
ATOM 681 O O . LYS A 1 86 ? 84.157 80.306 18.969 1.00 36.15 99 LYS A O 1
ATOM 687 N N . ARG A 1 87 ? 84.088 78.068 19.261 1.00 37.41 100 ARG A N 1
ATOM 688 C CA . ARG A 1 87 ? 85.500 77.859 18.958 1.00 38.74 100 ARG A CA 1
ATOM 689 C C . ARG A 1 87 ? 85.756 78.033 17.464 1.00 38.85 100 ARG A C 1
ATOM 690 O O . ARG A 1 87 ? 85.877 79.155 16.974 1.00 38.09 100 ARG A O 1
ATOM 698 N N . MET B 2 1 ? 71.094 110.227 29.506 1.00 51.28 201 MET B N 1
ATOM 699 C CA . MET B 2 1 ? 70.425 108.907 29.683 1.00 49.44 201 MET B CA 1
ATOM 700 C C . MET B 2 1 ? 70.722 108.335 31.071 1.00 48.28 201 MET B C 1
ATOM 701 O O . MET B 2 1 ? 71.775 107.738 31.304 1.00 47.77 201 MET B O 1
ATOM 706 N N . THR B 2 2 ? 69.781 108.529 31.987 1.00 46.28 202 THR B N 1
ATOM 707 C CA . THR B 2 2 ? 69.924 108.054 33.356 1.00 45.23 202 THR B CA 1
ATOM 708 C C . THR B 2 2 ? 69.796 106.538 33.442 1.00 43.28 202 THR B C 1
ATOM 709 O O . THR B 2 2 ? 68.971 105.934 32.754 1.00 40.67 202 THR B O 1
ATOM 713 N N . GLU B 2 3 ? 70.652 105.926 34.257 1.00 41.53 203 GLU B N 1
ATOM 714 C CA . GLU B 2 3 ? 70.628 104.482 34.453 1.00 38.67 203 GLU B CA 1
ATOM 715 C C . GLU B 2 3 ? 69.822 104.146 35.701 1.00 36.51 203 GLU B C 1
ATOM 716 O O . GLU B 2 3 ? 69.907 104.841 36.717 1.00 35.10 203 GLU B O 1
ATOM 722 N N . TYR B 2 4 ? 69.024 103.088 35.605 1.00 33.91 204 TYR B N 1
ATOM 723 C CA . TYR B 2 4 ? 68.195 102.638 36.712 1.00 30.69 204 TYR B CA 1
ATOM 724 C C . TYR B 2 4 ? 68.538 101.202 37.070 1.00 28.79 204 TYR B C 1
ATOM 725 O O . TYR B 2 4 ? 68.561 100.325 36.207 1.00 26.78 204 TYR B O 1
ATOM 734 N N . LYS B 2 5 ? 68.833 100.978 38.346 1.00 27.93 205 LYS B N 1
ATOM 735 C CA . LYS B 2 5 ? 69.178 99.652 38.831 1.00 24.68 205 LYS B CA 1
ATOM 736 C C . LYS B 2 5 ? 67.998 99.008 39.546 1.00 21.57 205 LYS B C 1
ATOM 737 O O . LYS B 2 5 ? 67.721 99.305 40.712 1.00 20.12 205 LYS B O 1
ATOM 743 N N . LEU B 2 6 ? 67.291 98.149 38.813 1.00 18.65 206 LEU B N 1
ATOM 744 C CA . LEU B 2 6 ? 66.127 97.433 39.320 1.00 15.19 206 LEU B CA 1
ATOM 745 C C . LEU B 2 6 ? 66.499 96.032 39.794 1.00 14.14 206 LEU B C 1
ATOM 746 O O . LEU B 2 6 ? 67.351 95.366 39.200 1.00 10.75 206 LEU B O 1
ATOM 751 N N . VAL B 2 7 ? 65.853 95.592 40.870 1.00 11.52 207 VAL B N 1
ATOM 752 C CA . VAL B 2 7 ? 66.095 94.267 41.422 1.00 11.37 207 VAL B CA 1
ATOM 753 C C . VAL B 2 7 ? 64.761 93.534 41.579 1.00 11.18 207 VAL B C 1
ATOM 754 O O . VAL B 2 7 ? 63.813 94.063 42.167 1.00 9.73 207 VAL B O 1
ATOM 758 N N . VAL B 2 8 ? 64.689 92.333 41.011 1.00 10.37 208 VAL B N 1
ATOM 759 C CA . VAL B 2 8 ? 63.480 91.513 41.077 1.00 9.27 208 VAL B CA 1
ATOM 760 C C . VAL B 2 8 ? 63.657 90.489 42.197 1.00 11.11 208 VAL B C 1
ATOM 761 O O . VAL B 2 8 ? 64.510 89.596 42.110 1.00 11.80 208 VAL B O 1
ATOM 765 N N . VAL B 2 9 ? 62.860 90.639 43.253 1.00 9.18 209 VAL B N 1
ATOM 766 C CA . VAL B 2 9 ? 62.928 89.755 44.413 1.00 9.00 209 VAL B CA 1
ATOM 767 C C . VAL B 2 9 ? 61.623 89.001 44.684 1.00 8.88 209 VAL B C 1
ATOM 768 O O . VAL B 2 9 ? 60.552 89.403 44.232 1.00 6.64 209 VAL B O 1
ATOM 772 N N . GLY B 2 10 ? 61.732 87.903 45.429 1.00 8.62 210 GLY B N 1
ATOM 773 C CA . GLY B 2 10 ? 60.569 87.097 45.762 1.00 7.31 210 GLY B CA 1
ATOM 774 C C . GLY B 2 10 ? 60.930 85.634 45.931 1.00 6.94 210 GLY B C 1
ATOM 775 O O . GLY B 2 10 ? 62.018 85.209 45.541 1.00 4.02 210 GLY B O 1
ATOM 776 N N . ALA B 2 11 ? 60.012 84.861 46.505 1.00 7.14 211 ALA B N 1
ATOM 777 C CA . ALA B 2 11 ? 60.223 83.434 46.741 1.00 7.36 211 ALA B CA 1
ATOM 778 C C . ALA B 2 11 ? 60.474 82.659 45.449 1.00 7.24 211 ALA B C 1
ATOM 779 O O . ALA B 2 11 ? 60.157 83.127 44.354 1.00 8.46 211 ALA B O 1
ATOM 781 N N . GLY B 2 12 ? 61.034 81.463 45.593 1.00 8.63 212 GLY B N 1
ATOM 782 C CA . GLY B 2 12 ? 61.333 80.636 44.441 1.00 7.16 212 GLY B CA 1
ATOM 783 C C . GLY B 2 12 ? 60.109 80.197 43.667 1.00 7.92 212 GLY B C 1
ATOM 784 O O . GLY B 2 12 ? 59.068 79.885 44.246 1.00 6.09 212 GLY B O 1
ATOM 785 N N . GLY B 2 13 ? 60.232 80.225 42.343 1.00 9.19 213 GLY B N 1
ATOM 786 C CA . GLY B 2 13 ? 59.153 79.804 41.467 1.00 8.57 213 GLY B CA 1
ATOM 787 C C . GLY B 2 13 ? 58.001 80.755 41.213 1.00 8.47 213 GLY B C 1
ATOM 788 O O . GLY B 2 13 ? 57.061 80.392 40.504 1.00 9.56 213 GLY B O 1
ATOM 789 N N . VAL B 2 14 ? 58.058 81.967 41.761 1.00 7.99 214 VAL B N 1
ATOM 790 C CA . VAL B 2 14 ? 56.968 82.925 41.558 1.00 6.82 214 VAL B CA 1
ATOM 791 C C . VAL B 2 14 ? 56.906 83.532 40.153 1.00 8.46 214 VAL B C 1
ATOM 792 O O . VAL B 2 14 ? 55.858 84.024 39.734 1.00 6.80 214 VAL B O 1
ATOM 796 N N . GLY B 2 15 ? 58.015 83.460 39.419 1.00 7.60 215 GLY B N 1
ATOM 797 C CA . GLY B 2 15 ? 58.047 84.005 38.073 1.00 6.99 215 GLY B CA 1
ATOM 798 C C . GLY B 2 15 ? 58.940 85.219 37.878 1.00 8.79 215 GLY B C 1
ATOM 799 O O . GLY B 2 15 ? 58.697 86.021 36.981 1.00 10.93 215 GLY B O 1
ATOM 800 N N . LYS B 2 16 ? 59.979 85.350 38.701 1.00 9.81 216 LYS B N 1
ATOM 801 C CA . LYS B 2 16 ? 60.915 86.471 38.609 1.00 10.11 216 LYS B CA 1
ATOM 802 C C . LYS B 2 16 ? 61.656 86.493 37.274 1.00 9.57 216 LYS B C 1
ATOM 803 O O . LYS B 2 16 ? 61.680 87.515 36.584 1.00 7.71 216 LYS B O 1
ATOM 809 N N . SER B 2 17 ? 62.262 85.362 36.922 1.00 8.65 217 SER B N 1
ATOM 810 C CA . SER B 2 17 ? 63.012 85.242 35.676 1.00 8.85 217 SER B CA 1
ATOM 811 C C . SER B 2 17 ? 62.099 85.395 34.472 1.00 7.85 217 SER B C 1
ATOM 812 O O . SER B 2 17 ? 62.433 86.088 33.515 1.00 9.51 217 SER B O 1
ATOM 815 N N . ALA B 2 18 ? 60.939 84.751 34.534 1.00 7.69 218 ALA B N 1
ATOM 816 C CA . ALA B 2 18 ? 59.962 84.816 33.452 1.00 9.30 218 ALA B CA 1
ATOM 817 C C . ALA B 2 18 ? 59.566 86.265 33.177 1.00 9.53 218 ALA B C 1
ATOM 818 O O . ALA B 2 18 ? 59.504 86.690 32.021 1.00 11.33 218 ALA B O 1
ATOM 820 N N . LEU B 2 19 ? 59.322 87.014 34.253 1.00 8.11 219 LEU B N 1
ATOM 821 C CA . LEU B 2 19 ? 58.939 88.426 34.198 1.00 8.83 219 LEU B CA 1
ATOM 822 C C . LEU B 2 19 ? 60.040 89.261 33.551 1.00 9.77 219 LEU B C 1
ATOM 823 O O . LEU B 2 19 ? 59.787 90.035 32.625 1.00 9.84 219 LEU B O 1
ATOM 828 N N . THR B 2 20 ? 61.267 89.071 34.028 1.00 9.83 220 THR B N 1
ATOM 829 C CA . THR B 2 20 ? 62.430 89.794 33.522 1.00 6.71 220 THR B CA 1
ATOM 830 C C . THR B 2 20 ? 62.670 89.505 32.041 1.00 9.11 220 THR B C 1
ATOM 831 O O . THR B 2 20 ? 62.822 90.425 31.235 1.00 7.07 220 THR B O 1
ATOM 835 N N . ILE B 2 21 ? 62.692 88.222 31.690 1.00 10.23 221 ILE B N 1
ATOM 836 C CA . ILE B 2 21 ? 62.908 87.792 30.313 1.00 11.37 221 ILE B CA 1
ATOM 837 C C . ILE B 2 21 ? 61.800 88.285 29.385 1.00 13.77 221 ILE B C 1
ATOM 838 O O . ILE B 2 21 ? 62.056 88.595 28.223 1.00 17.70 221 ILE B O 1
ATOM 843 N N . GLN B 2 22 ? 60.575 88.366 29.897 1.00 13.58 222 GLN B N 1
ATOM 844 C CA . GLN B 2 22 ? 59.455 88.845 29.096 1.00 14.08 222 GLN B CA 1
ATOM 845 C C . GLN B 2 22 ? 59.686 90.307 28.726 1.00 16.48 222 GLN B C 1
ATOM 846 O O . GLN B 2 22 ? 59.474 90.706 27.581 1.00 16.85 222 GLN B O 1
ATOM 852 N N . LEU B 2 23 ? 60.172 91.088 29.687 1.00 17.36 223 LEU B N 1
ATOM 853 C CA . LEU B 2 23 ? 60.439 92.508 29.467 1.00 18.18 223 LEU B CA 1
ATOM 854 C C . LEU B 2 23 ? 61.651 92.755 28.567 1.00 17.63 223 LEU B C 1
ATOM 855 O O . LEU B 2 23 ? 61.566 93.501 27.588 1.00 19.17 223 LEU B O 1
ATOM 860 N N . ILE B 2 24 ? 62.773 92.130 28.914 1.00 17.04 224 ILE B N 1
ATOM 861 C CA . ILE B 2 24 ? 64.019 92.283 28.172 1.00 16.09 224 ILE B CA 1
ATOM 862 C C . ILE B 2 24 ? 64.015 91.617 26.796 1.00 19.03 224 ILE B C 1
ATOM 863 O O . ILE B 2 24 ? 64.293 92.268 25.784 1.00 18.33 224 ILE B O 1
ATOM 868 N N . GLN B 2 25 ? 63.665 90.334 26.758 1.00 18.73 225 GLN B N 1
ATOM 869 C CA . GLN B 2 25 ? 63.683 89.575 25.512 1.00 20.33 225 GLN B CA 1
ATOM 870 C C . GLN B 2 25 ? 62.345 89.316 24.834 1.00 21.59 225 GLN B C 1
ATOM 871 O O . GLN B 2 25 ? 62.272 88.612 23.827 1.00 19.80 225 GLN B O 1
ATOM 877 N N . ASN B 2 26 ? 61.293 89.898 25.396 1.00 24.10 226 ASN B N 1
ATOM 878 C CA . ASN B 2 26 ? 59.943 89.803 24.855 1.00 28.68 226 ASN B CA 1
ATOM 879 C C . ASN B 2 26 ? 59.459 88.409 24.449 1.00 31.72 226 ASN B C 1
ATOM 880 O O . ASN B 2 26 ? 58.894 88.229 23.367 1.00 33.20 226 ASN B O 1
ATOM 885 N N . HIS B 2 27 ? 59.678 87.422 25.315 1.00 30.85 227 HIS B N 1
ATOM 886 C CA . HIS B 2 27 ? 59.222 86.061 25.045 1.00 29.41 227 HIS B CA 1
ATOM 887 C C . HIS B 2 27 ? 59.047 85.261 26.333 1.00 26.28 227 HIS B C 1
ATOM 888 O O . HIS B 2 27 ? 59.574 85.637 27.383 1.00 21.97 227 HIS B O 1
ATOM 895 N N . PHE B 2 28 ? 58.255 84.194 26.253 1.00 23.47 228 PHE B N 1
ATOM 896 C CA . PHE B 2 28 ? 57.991 83.331 27.396 1.00 22.82 228 PHE B CA 1
ATOM 897 C C . PHE B 2 28 ? 58.028 81.865 27.010 1.00 24.50 228 PHE B C 1
ATOM 898 O O . PHE B 2 28 ? 57.307 81.431 26.114 1.00 26.79 228 PHE B O 1
ATOM 906 N N . VAL B 2 29 ? 58.874 81.108 27.696 1.00 25.32 229 VAL B N 1
ATOM 907 C CA . VAL B 2 29 ? 58.978 79.675 27.474 1.00 27.53 229 VAL B CA 1
ATOM 908 C C . VAL B 2 29 ? 58.873 79.029 28.853 1.00 28.42 229 VAL B C 1
ATOM 909 O O . VAL B 2 29 ? 59.558 79.444 29.792 1.00 28.15 229 VAL B O 1
ATOM 913 N N . ASP B 2 30 ? 57.941 78.090 28.999 1.00 27.38 230 ASP B N 1
ATOM 914 C CA . ASP B 2 30 ? 57.760 77.409 30.276 1.00 27.07 230 ASP B CA 1
ATOM 915 C C . ASP B 2 30 ? 58.935 76.459 30.485 1.00 25.75 230 ASP B C 1
ATOM 916 O O . ASP B 2 30 ? 59.080 75.465 29.770 1.00 25.41 230 ASP B O 1
ATOM 921 N N . LYS B 2 31 ? 59.767 76.771 31.474 1.00 24.23 231 LYS B N 1
ATOM 922 C CA . LYS B 2 31 ? 60.950 75.971 31.762 1.00 21.88 231 LYS B CA 1
ATOM 923 C C . LYS B 2 31 ? 61.348 76.060 33.232 1.00 20.00 231 LYS B C 1
ATOM 924 O O . LYS B 2 31 ? 61.238 77.117 33.853 1.00 19.03 231 LYS B O 1
ATOM 930 N N . TYR B 2 32 ? 61.800 74.931 33.775 1.00 17.58 232 TYR B N 1
ATOM 931 C CA . TYR B 2 32 ? 62.248 74.840 35.161 1.00 15.09 232 TYR B CA 1
ATOM 932 C C . TYR B 2 32 ? 63.744 75.128 35.165 1.00 14.72 232 TYR B C 1
ATOM 933 O O . TYR B 2 32 ? 64.539 74.336 34.657 1.00 13.19 232 TYR B O 1
ATOM 942 N N . ASP B 2 33 ? 64.123 76.266 35.739 1.00 14.46 233 ASP B N 1
ATOM 943 C CA . ASP B 2 33 ? 65.526 76.656 35.791 1.00 13.56 233 ASP B CA 1
ATOM 944 C C . ASP B 2 33 ? 65.775 77.656 36.926 1.00 11.24 233 ASP B C 1
ATOM 945 O O . ASP B 2 33 ? 65.795 78.865 36.702 1.00 10.70 233 ASP B O 1
ATOM 950 N N . PRO B 2 34 ? 65.981 77.158 38.160 1.00 10.67 234 PRO B N 1
ATOM 951 C CA . PRO B 2 34 ? 66.230 77.988 39.345 1.00 8.90 234 PRO B CA 1
ATOM 952 C C . PRO B 2 34 ? 67.418 78.944 39.171 1.00 9.38 234 PRO B C 1
ATOM 953 O O . PRO B 2 34 ? 68.497 78.545 38.727 1.00 7.82 234 PRO B O 1
ATOM 957 N N . THR B 2 35 ? 67.218 80.199 39.559 1.00 9.48 235 THR B N 1
ATOM 958 C CA . THR B 2 35 ? 68.248 81.231 39.419 1.00 8.60 235 THR B CA 1
ATOM 959 C C . THR B 2 35 ? 69.199 81.367 40.600 1.00 8.10 235 THR B C 1
ATOM 960 O O . THR B 2 35 ? 68.802 81.194 41.751 1.00 9.36 235 THR B O 1
ATOM 964 N N . ILE B 2 36 ? 70.466 81.638 40.297 1.00 7.23 236 ILE B N 1
ATOM 965 C CA . ILE B 2 36 ? 71.467 81.895 41.325 1.00 7.94 236 ILE B CA 1
ATOM 966 C C . ILE B 2 36 ? 71.496 83.423 41.341 1.00 9.45 236 ILE B C 1
ATOM 967 O O . ILE B 2 36 ? 71.168 84.047 42.346 1.00 9.93 236 ILE B O 1
ATOM 972 N N . GLU B 2 37 ? 71.835 84.009 40.191 1.00 9.32 237 GLU B N 1
ATOM 973 C CA . GLU B 2 37 ? 71.870 85.459 40.008 1.00 10.29 237 GLU B CA 1
ATOM 974 C C . GLU B 2 37 ? 72.159 85.806 38.555 1.00 10.56 237 GLU B C 1
ATOM 975 O O . GLU B 2 37 ? 73.258 85.564 38.066 1.00 11.70 237 GLU B O 1
ATOM 981 N N . ASP B 2 38 ? 71.174 86.380 37.870 1.00 12.33 238 ASP B N 1
ATOM 982 C CA . ASP B 2 38 ? 71.337 86.773 36.470 1.00 11.37 238 ASP B CA 1
ATOM 983 C C . ASP B 2 38 ? 71.188 88.281 36.331 1.00 12.68 238 ASP B C 1
ATOM 984 O O . ASP B 2 38 ? 70.428 88.905 37.075 1.00 13.32 238 ASP B O 1
ATOM 989 N N . SER B 2 39 ? 71.900 88.861 35.368 1.00 12.94 239 SER B N 1
ATOM 990 C CA . SER B 2 39 ? 71.845 90.301 35.151 1.00 13.42 239 SER B CA 1
ATOM 991 C C . SER B 2 39 ? 71.484 90.662 33.717 1.00 12.55 239 SER B C 1
ATOM 992 O O . SER B 2 39 ? 71.988 90.068 32.768 1.00 12.18 239 SER B O 1
ATOM 995 N N . TYR B 2 40 ? 70.599 91.644 33.582 1.00 13.21 240 TYR B N 1
ATOM 996 C CA . TYR B 2 40 ? 70.135 92.116 32.287 1.00 12.92 240 TYR B CA 1
ATOM 997 C C . TYR B 2 40 ? 70.268 93.625 32.174 1.00 16.77 240 TYR B C 1
ATOM 998 O O . TYR B 2 40 ? 70.353 94.341 33.171 1.00 13.76 240 TYR B O 1
ATOM 1007 N N . ARG B 2 41 ? 70.239 94.102 30.938 1.00 20.46 241 ARG B N 1
ATOM 1008 C CA . ARG B 2 41 ? 70.366 95.518 30.652 1.00 23.22 241 ARG B CA 1
ATOM 1009 C C . ARG B 2 41 ? 69.686 95.814 29.321 1.00 24.40 241 ARG B C 1
ATOM 1010 O O . ARG B 2 41 ? 69.880 95.105 28.337 1.00 24.95 241 ARG B O 1
ATOM 1018 N N . LYS B 2 42 ? 68.849 96.842 29.310 1.00 27.52 242 LYS B N 1
ATOM 1019 C CA . LYS B 2 42 ? 68.146 97.217 28.097 1.00 30.61 242 LYS B CA 1
ATOM 1020 C C . LYS B 2 42 ? 67.789 98.692 28.116 1.00 30.89 242 LYS B C 1
ATOM 1021 O O . LYS B 2 42 ? 67.251 99.202 29.100 1.00 28.07 242 LYS B O 1
ATOM 1027 N N . GLN B 2 43 ? 68.139 99.380 27.035 1.00 32.69 243 GLN B N 1
ATOM 1028 C CA . GLN B 2 43 ? 67.842 100.797 26.893 1.00 34.93 243 GLN B CA 1
ATOM 1029 C C . GLN B 2 43 ? 66.395 100.883 26.408 1.00 34.91 243 GLN B C 1
ATOM 1030 O O . GLN B 2 43 ? 66.017 100.212 25.445 1.00 35.97 243 GLN B O 1
ATOM 1036 N N . VAL B 2 44 ? 65.579 101.683 27.088 1.00 36.59 244 VAL B N 1
ATOM 1037 C CA . VAL B 2 44 ? 64.171 101.810 26.720 1.00 37.18 244 VAL B CA 1
ATOM 1038 C C . VAL B 2 44 ? 63.586 103.190 27.043 1.00 37.74 244 VAL B C 1
ATOM 1039 O O . VAL B 2 44 ? 64.035 103.869 27.970 1.00 37.52 244 VAL B O 1
ATOM 1043 N N . VAL B 2 45 ? 62.597 103.604 26.255 1.00 38.33 245 VAL B N 1
ATOM 1044 C CA . VAL B 2 45 ? 61.946 104.899 26.438 1.00 39.76 245 VAL B CA 1
ATOM 1045 C C . VAL B 2 45 ? 60.767 104.833 27.413 1.00 39.05 245 VAL B C 1
ATOM 1046 O O . VAL B 2 45 ? 59.842 104.033 27.245 1.00 39.51 245 VAL B O 1
ATOM 1050 N N . ILE B 2 46 ? 60.824 105.664 28.450 1.00 38.11 246 ILE B N 1
ATOM 1051 C CA . ILE B 2 46 ? 59.767 105.714 29.457 1.00 36.88 246 ILE B CA 1
ATOM 1052 C C . ILE B 2 46 ? 59.400 107.171 29.720 1.00 37.71 246 ILE B C 1
ATOM 1053 O O . ILE B 2 46 ? 60.217 107.941 30.226 1.00 37.36 246 ILE B O 1
ATOM 1058 N N . ASP B 2 47 ? 58.170 107.536 29.367 1.00 39.08 247 ASP B N 1
ATOM 1059 C CA . ASP B 2 47 ? 57.657 108.895 29.549 1.00 41.19 247 ASP B CA 1
ATOM 1060 C C . ASP B 2 47 ? 58.448 109.940 28.766 1.00 42.67 247 ASP B C 1
ATOM 1061 O O . ASP B 2 47 ? 58.889 110.952 29.320 1.00 42.85 247 ASP B O 1
ATOM 1066 N N . GLY B 2 48 ? 58.630 109.677 27.475 1.00 44.34 248 GLY B N 1
ATOM 1067 C CA . GLY B 2 48 ? 59.356 110.596 26.617 1.00 46.95 248 GLY B CA 1
ATOM 1068 C C . GLY B 2 48 ? 60.782 110.876 27.049 1.00 47.75 248 GLY B C 1
ATOM 1069 O O . GLY B 2 48 ? 61.197 112.033 27.120 1.00 48.28 248 GLY B O 1
ATOM 1070 N N . GLU B 2 49 ? 61.520 109.817 27.372 1.00 49.39 249 GLU B N 1
ATOM 1071 C CA . GLU B 2 49 ? 62.916 109.932 27.788 1.00 50.74 249 GLU B CA 1
ATOM 1072 C C . GLU B 2 49 ? 63.589 108.568 27.881 1.00 50.53 249 GLU B C 1
ATOM 1073 O O . GLU B 2 49 ? 63.157 107.688 28.630 1.00 50.71 249 GLU B O 1
ATOM 1079 N N . THR B 2 50 ? 64.628 108.395 27.068 1.00 49.93 250 THR B N 1
ATOM 1080 C CA . THR B 2 50 ? 65.394 107.156 27.012 1.00 46.91 250 THR B CA 1
ATOM 1081 C C . THR B 2 50 ? 66.297 107.002 28.231 1.00 44.79 250 THR B C 1
ATOM 1082 O O . THR B 2 50 ? 66.968 107.948 28.651 1.00 43.24 250 THR B O 1
ATOM 1086 N N . CYS B 2 51 ? 66.298 105.800 28.798 1.00 42.00 251 CYS B N 1
ATOM 1087 C CA . CYS B 2 51 ? 67.114 105.494 29.962 1.00 38.38 251 CYS B CA 1
ATOM 1088 C C . CYS B 2 51 ? 67.624 104.054 29.912 1.00 35.09 251 CYS B C 1
ATOM 1089 O O . CYS B 2 51 ? 67.124 103.230 29.144 1.00 35.14 251 CYS B O 1
ATOM 1092 N N . LEU B 2 52 ? 68.643 103.768 30.712 1.00 31.83 252 LEU B N 1
ATOM 1093 C CA . LEU B 2 52 ? 69.234 102.440 30.758 1.00 32.24 252 LEU B CA 1
ATOM 1094 C C . LEU B 2 52 ? 68.684 101.644 31.935 1.00 31.25 252 LEU B C 1
ATOM 1095 O O . LEU B 2 52 ? 68.804 102.067 33.087 1.00 30.93 252 LEU B O 1
ATOM 1100 N N . LEU B 2 53 ? 68.087 100.492 31.645 1.00 27.51 253 LEU B N 1
ATOM 1101 C CA . LEU B 2 53 ? 67.538 99.647 32.698 1.00 25.51 253 LEU B CA 1
ATOM 1102 C C . LEU B 2 53 ? 68.436 98.463 33.026 1.00 23.87 253 LEU B C 1
ATOM 1103 O O . LEU B 2 53 ? 68.661 97.591 32.185 1.00 21.99 253 LEU B O 1
ATOM 1108 N N . ASP B 2 54 ? 68.993 98.471 34.232 1.00 23.18 254 ASP B N 1
ATOM 1109 C CA . ASP B 2 54 ? 69.830 97.372 34.702 1.00 22.76 254 ASP B CA 1
ATOM 1110 C C . ASP B 2 54 ? 68.922 96.540 35.593 1.00 22.41 254 ASP B C 1
ATOM 1111 O O . ASP B 2 54 ? 68.393 97.043 36.588 1.00 23.13 254 ASP B O 1
ATOM 1116 N N . ILE B 2 55 ? 68.704 95.285 35.214 1.00 18.90 255 ILE B N 1
ATOM 1117 C CA . ILE B 2 55 ? 67.833 94.414 35.990 1.00 15.08 255 ILE B CA 1
ATOM 1118 C C . ILE B 2 55 ? 68.560 93.228 36.592 1.00 12.73 255 ILE B C 1
ATOM 1119 O O . ILE B 2 55 ? 69.117 92.400 35.871 1.00 13.38 255 ILE B O 1
ATOM 1124 N N . LEU B 2 56 ? 68.553 93.154 37.920 1.00 9.73 256 LEU B N 1
ATOM 1125 C CA . LEU B 2 56 ? 69.189 92.051 38.624 1.00 8.12 256 LEU B CA 1
ATOM 1126 C C . LEU B 2 56 ? 68.106 91.039 38.996 1.00 7.21 256 LEU B C 1
ATOM 1127 O O . LEU B 2 56 ? 67.217 91.328 39.797 1.00 6.29 256 LEU B O 1
ATOM 1132 N N . ASP B 2 57 ? 68.155 89.882 38.344 1.00 7.21 257 ASP B N 1
ATOM 1133 C CA . ASP B 2 57 ? 67.208 88.794 38.569 1.00 7.45 257 ASP B CA 1
ATOM 1134 C C . ASP B 2 57 ? 67.839 87.879 39.619 1.00 8.22 257 ASP B C 1
ATOM 1135 O O . ASP B 2 57 ? 68.795 87.152 39.339 1.00 8.74 257 ASP B O 1
ATOM 1140 N N . THR B 2 58 ? 67.296 87.935 40.832 1.00 10.11 258 THR B N 1
ATOM 1141 C CA . THR B 2 58 ? 67.822 87.184 41.975 1.00 8.35 258 THR B CA 1
ATOM 1142 C C . THR B 2 58 ? 67.245 85.794 42.225 1.00 8.23 258 THR B C 1
ATOM 1143 O O . THR B 2 58 ? 66.271 85.386 41.599 1.00 11.99 258 THR B O 1
ATOM 1147 N N . ALA B 2 59 ? 67.867 85.080 43.157 1.00 5.52 259 ALA B N 1
ATOM 1148 C CA . ALA B 2 59 ? 67.458 83.732 43.533 1.00 7.48 259 ALA B CA 1
ATOM 1149 C C . ALA B 2 59 ? 66.345 83.728 44.570 1.00 9.19 259 ALA B C 1
ATOM 1150 O O . ALA B 2 59 ? 66.415 84.445 45.567 1.00 11.31 259 ALA B O 1
ATOM 1152 N N . GLY B 2 60 ? 65.323 82.911 44.333 1.00 9.72 260 GLY B N 1
ATOM 1153 C CA . GLY B 2 60 ? 64.227 82.807 45.277 1.00 11.00 260 GLY B CA 1
ATOM 1154 C C . GLY B 2 60 ? 64.582 81.800 46.353 1.00 12.53 260 GLY B C 1
ATOM 1155 O O . GLY B 2 60 ? 64.083 81.875 47.474 1.00 13.43 260 GLY B O 1
ATOM 1156 N N . GLN B 2 61 ? 65.458 80.860 46.005 1.00 12.40 261 GLN B N 1
ATOM 1157 C CA . GLN B 2 61 ? 65.906 79.825 46.931 1.00 15.05 261 GLN B CA 1
ATOM 1158 C C . GLN B 2 61 ? 66.679 80.411 48.103 1.00 15.70 261 GLN B C 1
ATOM 1159 O O . GLN B 2 61 ? 67.478 81.334 47.940 1.00 16.74 261 GLN B O 1
ATOM 1165 N N . GLU B 2 62 ? 66.462 79.837 49.279 1.00 15.37 262 GLU B N 1
ATOM 1166 C CA . GLU B 2 62 ? 67.133 80.278 50.489 1.00 18.10 262 GLU B CA 1
ATOM 1167 C C . GLU B 2 62 ? 68.627 79.951 50.415 1.00 17.51 262 GLU B C 1
ATOM 1168 O O . GLU B 2 62 ? 69.428 80.541 51.131 1.00 18.72 262 GLU B O 1
ATOM 1174 N N . GLU B 2 63 ? 68.991 79.034 49.520 1.00 18.44 263 GLU B N 1
ATOM 1175 C CA . GLU B 2 63 ? 70.383 78.617 49.338 1.00 22.43 263 GLU B CA 1
ATOM 1176 C C . GLU B 2 63 ? 71.336 79.771 49.037 1.00 23.64 263 GLU B C 1
ATOM 1177 O O . GLU B 2 63 ? 72.519 79.704 49.377 1.00 23.59 263 GLU B O 1
ATOM 1183 N N . TYR B 2 64 ? 70.824 80.820 48.395 1.00 25.75 264 TYR B N 1
ATOM 1184 C CA . TYR B 2 64 ? 71.643 81.978 48.031 1.00 28.14 264 TYR B CA 1
ATOM 1185 C C . TYR B 2 64 ? 71.162 83.253 48.718 1.00 29.31 264 TYR B C 1
ATOM 1186 O O . TYR B 2 64 ? 71.141 84.327 48.112 1.00 32.38 264 TYR B O 1
ATOM 1195 N N . SER B 2 65 ? 70.802 83.132 49.992 1.00 29.70 265 SER B N 1
ATOM 1196 C CA . SER B 2 65 ? 70.310 84.267 50.769 1.00 29.71 265 SER B CA 1
ATOM 1197 C C . SER B 2 65 ? 71.400 85.232 51.235 1.00 30.48 265 SER B C 1
ATOM 1198 O O . SER B 2 65 ? 71.121 86.397 51.512 1.00 30.50 265 SER B O 1
ATOM 1201 N N . ALA B 2 66 ? 72.632 84.740 51.337 1.00 31.11 266 ALA B N 1
ATOM 1202 C CA . ALA B 2 66 ? 73.760 85.558 51.782 1.00 30.12 266 ALA B CA 1
ATOM 1203 C C . ALA B 2 66 ? 74.080 86.693 50.813 1.00 29.72 266 ALA B C 1
ATOM 1204 O O . ALA B 2 66 ? 74.787 87.641 51.163 1.00 31.16 266 ALA B O 1
ATOM 1206 N N . MET B 2 67 ? 73.571 86.577 49.592 1.00 27.80 267 MET B N 1
ATOM 1207 C CA . MET B 2 67 ? 73.792 87.578 48.557 1.00 24.41 267 MET B CA 1
ATOM 1208 C C . MET B 2 67 ? 72.818 88.752 48.676 1.00 22.53 267 MET B C 1
ATOM 1209 O O . MET B 2 67 ? 73.049 89.811 48.097 1.00 20.93 267 MET B O 1
ATOM 1214 N N . ARG B 2 68 ? 71.753 88.566 49.455 1.00 20.74 268 ARG B N 1
ATOM 1215 C CA . ARG B 2 68 ? 70.721 89.587 49.640 1.00 21.74 268 ARG B CA 1
ATOM 1216 C C . ARG B 2 68 ? 71.213 90.943 50.123 1.00 23.40 268 ARG B C 1
ATOM 1217 O O . ARG B 2 68 ? 70.846 91.968 49.555 1.00 24.31 268 ARG B O 1
ATOM 1225 N N . ASP B 2 69 ? 72.043 90.949 51.162 1.00 25.00 269 ASP B N 1
ATOM 1226 C CA . ASP B 2 69 ? 72.574 92.195 51.713 1.00 28.24 269 ASP B CA 1
ATOM 1227 C C . ASP B 2 69 ? 73.295 93.048 50.670 1.00 27.60 269 ASP B C 1
ATOM 1228 O O . ASP B 2 69 ? 73.048 94.247 50.553 1.00 26.41 269 ASP B O 1
ATOM 1233 N N . GLN B 2 70 ? 74.162 92.404 49.898 1.00 27.67 270 GLN B N 1
ATOM 1234 C CA . GLN B 2 70 ? 74.951 93.066 48.869 1.00 26.52 270 GLN B CA 1
ATOM 1235 C C . GLN B 2 70 ? 74.112 93.728 47.778 1.00 24.96 270 GLN B C 1
ATOM 1236 O O . GLN B 2 70 ? 74.309 94.907 47.479 1.00 23.72 270 GLN B O 1
ATOM 1242 N N . TYR B 2 71 ? 73.163 92.988 47.204 1.00 21.40 271 TYR B N 1
ATOM 1243 C CA . TYR B 2 71 ? 72.330 93.540 46.139 1.00 17.72 271 TYR B CA 1
ATOM 1244 C C . TYR B 2 71 ? 71.242 94.504 46.618 1.00 16.86 271 TYR B C 1
ATOM 1245 O O . TYR B 2 71 ? 70.753 95.324 45.840 1.00 16.16 271 TYR B O 1
ATOM 1254 N N . MET B 2 72 ? 70.847 94.390 47.884 1.00 15.53 272 MET B N 1
ATOM 1255 C CA . MET B 2 72 ? 69.834 95.282 48.435 1.00 16.73 272 MET B CA 1
ATOM 1256 C C . MET B 2 72 ? 70.439 96.664 48.662 1.00 19.26 272 MET B C 1
ATOM 1257 O O . MET B 2 72 ? 69.764 97.683 48.514 1.00 21.54 272 MET B O 1
ATOM 1262 N N . ARG B 2 73 ? 71.730 96.687 48.985 1.00 21.00 273 ARG B N 1
ATOM 1263 C CA . ARG B 2 73 ? 72.455 97.932 49.213 1.00 21.44 273 ARG B CA 1
ATOM 1264 C C . ARG B 2 73 ? 72.628 98.717 47.916 1.00 20.10 273 ARG B C 1
ATOM 1265 O O . ARG B 2 73 ? 72.420 99.931 47.887 1.00 19.92 273 ARG B O 1
ATOM 1273 N N . THR B 2 74 ? 73.006 98.019 46.848 1.00 18.35 274 THR B N 1
ATOM 1274 C CA . THR B 2 74 ? 73.219 98.663 45.555 1.00 20.36 274 THR B CA 1
ATOM 1275 C C . THR B 2 74 ? 71.942 98.924 44.756 1.00 18.73 274 THR B C 1
ATOM 1276 O O . THR B 2 74 ? 71.851 99.926 44.040 1.00 19.21 274 THR B O 1
ATOM 1280 N N . GLY B 2 75 ? 70.957 98.039 44.895 1.00 16.89 275 GLY B N 1
ATOM 1281 C CA . GLY B 2 75 ? 69.700 98.192 44.176 1.00 14.72 275 GLY B CA 1
ATOM 1282 C C . GLY B 2 75 ? 68.978 99.487 44.508 1.00 15.24 275 GLY B C 1
ATOM 1283 O O . GLY B 2 75 ? 68.930 99.895 45.668 1.00 16.13 275 GLY B O 1
ATOM 1284 N N . GLU B 2 76 ? 68.437 100.147 43.488 1.00 14.31 276 GLU B N 1
ATOM 1285 C CA . GLU B 2 76 ? 67.718 101.402 43.685 1.00 15.06 276 GLU B CA 1
ATOM 1286 C C . GLU B 2 76 ? 66.206 101.210 43.781 1.00 16.32 276 GLU B C 1
ATOM 1287 O O . GLU B 2 76 ? 65.524 101.967 44.472 1.00 19.21 276 GLU B O 1
ATOM 1293 N N . GLY B 2 77 ? 65.693 100.189 43.097 1.00 16.19 277 GLY B N 1
ATOM 1294 C CA . GLY B 2 77 ? 64.267 99.899 43.115 1.00 13.63 277 GLY B CA 1
ATOM 1295 C C . GLY B 2 77 ? 64.057 98.396 43.129 1.00 14.91 277 GLY B C 1
ATOM 1296 O O . GLY B 2 77 ? 64.823 97.658 42.504 1.00 14.02 277 GLY B O 1
ATOM 1297 N N . PHE B 2 78 ? 63.020 97.938 43.827 1.00 12.85 278 PHE B N 1
ATOM 1298 C CA . PHE B 2 78 ? 62.759 96.506 43.939 1.00 13.60 278 PHE B CA 1
ATOM 1299 C C . PHE B 2 78 ? 61.374 96.059 43.513 1.00 12.89 278 PHE B C 1
ATOM 1300 O O . PHE B 2 78 ? 60.363 96.609 43.948 1.00 14.83 278 PHE B O 1
ATOM 1308 N N . LEU B 2 79 ? 61.339 95.045 42.659 1.00 14.40 279 LEU B N 1
ATOM 1309 C CA . LEU B 2 79 ? 60.083 94.488 42.188 1.00 13.51 279 LEU B CA 1
ATOM 1310 C C . LEU B 2 79 ? 59.821 93.288 43.090 1.00 12.64 279 LEU B C 1
ATOM 1311 O O . LEU B 2 79 ? 60.463 92.246 42.948 1.00 13.82 279 LEU B O 1
ATOM 1316 N N . CYS B 2 80 ? 58.937 93.468 44.068 1.00 11.95 280 CYS B N 1
ATOM 1317 C CA . CYS B 2 80 ? 58.604 92.409 45.017 1.00 9.99 280 CYS B CA 1
ATOM 1318 C C . CYS B 2 80 ? 57.498 91.518 44.470 1.00 8.55 280 CYS B C 1
ATOM 1319 O O . CYS B 2 80 ? 56.310 91.820 44.584 1.00 10.52 280 CYS B O 1
ATOM 1322 N N . VAL B 2 81 ? 57.923 90.391 43.910 1.00 7.99 281 VAL B N 1
ATOM 1323 C CA . VAL B 2 81 ? 57.035 89.427 43.267 1.00 8.37 281 VAL B CA 1
ATOM 1324 C C . VAL B 2 81 ? 56.564 88.235 44.093 1.00 9.01 281 VAL B C 1
ATOM 1325 O O . VAL B 2 81 ? 57.316 87.657 44.876 1.00 10.18 281 VAL B O 1
ATOM 1329 N N . PHE B 2 82 ? 55.307 87.866 43.876 1.00 10.93 282 PHE B N 1
ATOM 1330 C CA . PHE B 2 82 ? 54.695 86.699 44.501 1.00 11.84 282 PHE B CA 1
ATOM 1331 C C . PHE B 2 82 ? 53.689 86.160 43.474 1.00 8.39 282 PHE B C 1
ATOM 1332 O O . PHE B 2 82 ? 53.323 86.871 42.540 1.00 8.10 282 PHE B O 1
ATOM 1340 N N . ALA B 2 83 ? 53.312 84.892 43.589 1.00 6.99 283 ALA B N 1
ATOM 1341 C CA . ALA B 2 83 ? 52.348 84.303 42.655 1.00 8.48 283 ALA B CA 1
ATOM 1342 C C . ALA B 2 83 ? 50.968 84.277 43.307 1.00 8.42 283 ALA B C 1
ATOM 1343 O O . ALA B 2 83 ? 50.847 83.952 44.491 1.00 5.63 283 ALA B O 1
ATOM 1345 N N . ILE B 2 84 ? 49.934 84.635 42.548 1.00 11.08 284 ILE B N 1
ATOM 1346 C CA . ILE B 2 84 ? 48.572 84.658 43.087 1.00 11.64 284 ILE B CA 1
ATOM 1347 C C . ILE B 2 84 ? 48.001 83.281 43.449 1.00 13.24 284 ILE B C 1
ATOM 1348 O O . ILE B 2 84 ? 46.937 83.183 44.057 1.00 13.51 284 ILE B O 1
ATOM 1353 N N . ASN B 2 85 ? 48.708 82.220 43.079 1.00 14.49 285 ASN B N 1
ATOM 1354 C CA . ASN B 2 85 ? 48.264 80.866 43.401 1.00 17.12 285 ASN B CA 1
ATOM 1355 C C . ASN B 2 85 ? 49.196 80.238 44.439 1.00 17.14 285 ASN B C 1
ATOM 1356 O O . ASN B 2 85 ? 49.150 79.031 44.685 1.00 20.42 285 ASN B O 1
ATOM 1361 N N . ASN B 2 86 ? 50.030 81.075 45.051 1.00 16.60 286 ASN B N 1
ATOM 1362 C CA . ASN B 2 86 ? 50.991 80.643 46.061 1.00 15.02 286 ASN B CA 1
ATOM 1363 C C . ASN B 2 86 ? 50.878 81.552 47.288 1.00 16.06 286 ASN B C 1
ATOM 1364 O O . ASN B 2 86 ? 51.484 82.626 47.349 1.00 15.12 286 ASN B O 1
ATOM 1369 N N . THR B 2 87 ? 50.098 81.106 48.265 1.00 15.22 287 THR B N 1
ATOM 1370 C CA . THR B 2 87 ? 49.879 81.864 49.495 1.00 15.55 287 THR B CA 1
ATOM 1371 C C . THR B 2 87 ? 51.173 82.080 50.274 1.00 13.49 287 THR B C 1
ATOM 1372 O O . THR B 2 87 ? 51.390 83.150 50.844 1.00 13.57 287 THR B O 1
ATOM 1376 N N . LYS B 2 88 ? 52.042 81.073 50.268 1.00 13.23 288 LYS B N 1
ATOM 1377 C CA . LYS B 2 88 ? 53.308 81.154 50.986 1.00 16.48 288 LYS B CA 1
ATOM 1378 C C . LYS B 2 88 ? 54.193 82.275 50.444 1.00 15.41 288 LYS B C 1
ATOM 1379 O O . LYS B 2 88 ? 54.805 83.011 51.214 1.00 17.54 288 LYS B O 1
ATOM 1385 N N . SER B 2 89 ? 54.250 82.406 49.122 1.00 14.60 289 SER B N 1
ATOM 1386 C CA . SER B 2 89 ? 55.059 83.449 48.499 1.00 13.62 289 SER B CA 1
ATOM 1387 C C . SER B 2 89 ? 54.521 84.828 48.874 1.00 13.51 289 SER B C 1
ATOM 1388 O O . SER B 2 89 ? 55.286 85.783 48.999 1.00 11.81 289 SER B O 1
ATOM 1391 N N . PHE B 2 90 ? 53.204 84.926 49.054 1.00 16.19 290 PHE B N 1
ATOM 1392 C CA . PHE B 2 90 ? 52.583 86.188 49.436 1.00 20.54 290 PHE B CA 1
ATOM 1393 C C . PHE B 2 90 ? 53.038 86.528 50.848 1.00 23.94 290 PHE B C 1
ATOM 1394 O O . PHE B 2 90 ? 53.350 87.679 51.145 1.00 26.17 290 PHE B O 1
ATOM 1402 N N . GLU B 2 91 ? 53.097 85.510 51.705 1.00 25.09 291 GLU B N 1
ATOM 1403 C CA . GLU B 2 91 ? 53.533 85.678 53.088 1.00 25.94 291 GLU B CA 1
ATOM 1404 C C . GLU B 2 91 ? 55.021 86.020 53.149 1.00 26.14 291 GLU B C 1
ATOM 1405 O O . GLU B 2 91 ? 55.446 86.818 53.984 1.00 28.61 291 GLU B O 1
ATOM 1411 N N . ASP B 2 92 ? 55.803 85.430 52.247 1.00 24.07 292 ASP B N 1
ATOM 1412 C CA . ASP B 2 92 ? 57.242 85.678 52.196 1.00 22.65 292 ASP B CA 1
ATOM 1413 C C . ASP B 2 92 ? 57.566 87.106 51.793 1.00 21.52 292 ASP B C 1
ATOM 1414 O O . ASP B 2 92 ? 58.553 87.680 52.253 1.00 18.98 292 ASP B O 1
ATOM 1419 N N . ILE B 2 93 ? 56.724 87.678 50.938 1.00 21.66 293 ILE B N 1
ATOM 1420 C CA . ILE B 2 93 ? 56.939 89.028 50.445 1.00 22.90 293 ILE B CA 1
ATOM 1421 C C . ILE B 2 93 ? 57.063 90.076 51.555 1.00 20.93 293 ILE B C 1
ATOM 1422 O O . ILE B 2 93 ? 57.675 91.124 51.360 1.00 20.20 293 ILE B O 1
ATOM 1427 N N . HIS B 2 94 ? 56.528 89.761 52.730 1.00 20.43 294 HIS B N 1
ATOM 1428 C CA . HIS B 2 94 ? 56.608 90.659 53.878 1.00 21.44 294 HIS B CA 1
ATOM 1429 C C . HIS B 2 94 ? 58.068 90.706 54.342 1.00 20.03 294 HIS B C 1
ATOM 1430 O O . HIS B 2 94 ? 58.607 91.774 54.636 1.00 18.65 294 HIS B O 1
ATOM 1437 N N . GLN B 2 95 ? 58.705 89.536 54.364 1.00 18.43 295 GLN B N 1
ATOM 1438 C CA . GLN B 2 95 ? 60.097 89.386 54.786 1.00 19.41 295 GLN B CA 1
ATOM 1439 C C . GLN B 2 95 ? 61.066 90.164 53.896 1.00 17.28 295 GLN B C 1
ATOM 1440 O O . GLN B 2 95 ? 62.008 90.784 54.390 1.00 16.23 295 GLN B O 1
ATOM 1446 N N . TYR B 2 96 ? 60.848 90.109 52.585 1.00 14.91 296 TYR B N 1
ATOM 1447 C CA . TYR B 2 96 ? 61.701 90.824 51.638 1.00 14.09 296 TYR B CA 1
ATOM 1448 C C . TYR B 2 96 ? 61.647 92.323 51.886 1.00 15.50 296 TYR B C 1
ATOM 1449 O O . TYR B 2 96 ? 62.685 92.978 51.964 1.00 16.74 296 TYR B O 1
ATOM 1458 N N . ARG B 2 97 ? 60.433 92.844 52.059 1.00 16.79 297 ARG B N 1
ATOM 1459 C CA . ARG B 2 97 ? 60.203 94.268 52.301 1.00 19.11 297 ARG B CA 1
ATOM 1460 C C . ARG B 2 97 ? 60.948 94.755 53.540 1.00 19.28 297 ARG B C 1
ATOM 1461 O O . ARG B 2 97 ? 61.680 95.746 53.479 1.00 16.61 297 ARG B O 1
ATOM 1469 N N . GLU B 2 98 ? 60.773 94.045 54.655 1.00 18.62 298 GLU B N 1
ATOM 1470 C CA . GLU B 2 98 ? 61.425 94.420 55.907 1.00 20.41 298 GLU B CA 1
ATOM 1471 C C . GLU B 2 98 ? 62.943 94.282 55.838 1.00 19.65 298 GLU B C 1
ATOM 1472 O O . GLU B 2 98 ? 63.666 95.076 56.439 1.00 20.78 298 GLU B O 1
ATOM 1478 N N . GLN B 2 99 ? 63.420 93.292 55.085 1.00 18.00 299 GLN B N 1
ATOM 1479 C CA . GLN B 2 99 ? 64.854 93.074 54.938 1.00 19.09 299 GLN B CA 1
ATOM 1480 C C . GLN B 2 99 ? 65.484 94.204 54.123 1.00 19.41 299 GLN B C 1
ATOM 1481 O O . GLN B 2 99 ? 66.553 94.706 54.472 1.00 19.62 299 GLN B O 1
ATOM 1487 N N . ILE B 2 100 ? 64.808 94.605 53.047 1.00 18.61 300 ILE B N 1
ATOM 1488 C CA . ILE B 2 100 ? 65.288 95.685 52.186 1.00 18.21 300 ILE B CA 1
ATOM 1489 C C . ILE B 2 100 ? 65.405 96.988 52.977 1.00 18.07 300 ILE B C 1
ATOM 1490 O O . ILE B 2 100 ? 66.403 97.697 52.863 1.00 17.22 300 ILE B O 1
ATOM 1495 N N . LYS B 2 101 ? 64.387 97.293 53.780 1.00 20.69 301 LYS B N 1
ATOM 1496 C CA . LYS B 2 101 ? 64.387 98.505 54.602 1.00 23.14 301 LYS B CA 1
ATOM 1497 C C . LYS B 2 101 ? 65.496 98.453 55.641 1.00 23.52 301 LYS B C 1
ATOM 1498 O O . LYS B 2 101 ? 66.115 99.468 55.943 1.00 24.82 301 LYS B O 1
ATOM 1504 N N . ARG B 2 102 ? 65.710 97.267 56.204 1.00 24.99 302 ARG B N 1
ATOM 1505 C CA . ARG B 2 102 ? 66.736 97.041 57.220 1.00 29.10 302 ARG B CA 1
ATOM 1506 C C . ARG B 2 102 ? 68.137 97.276 56.659 1.00 28.73 302 ARG B C 1
ATOM 1507 O O . ARG B 2 102 ? 68.916 98.048 57.218 1.00 31.22 302 ARG B O 1
ATOM 1515 N N . VAL B 2 103 ? 68.447 96.601 55.555 1.00 27.82 303 VAL B N 1
ATOM 1516 C CA . VAL B 2 103 ? 69.746 96.715 54.896 1.00 26.23 303 VAL B CA 1
ATOM 1517 C C . VAL B 2 103 ? 70.035 98.139 54.409 1.00 25.98 303 VAL B C 1
ATOM 1518 O O . VAL B 2 103 ? 71.106 98.683 54.677 1.00 28.38 303 VAL B O 1
ATOM 1522 N N . LYS B 2 104 ? 69.081 98.737 53.697 1.00 25.53 304 LYS B N 1
ATOM 1523 C CA . LYS B 2 104 ? 69.244 100.095 53.179 1.00 25.49 304 LYS B CA 1
ATOM 1524 C C . LYS B 2 104 ? 69.048 101.164 54.250 1.00 26.69 304 LYS B C 1
ATOM 1525 O O . LYS B 2 104 ? 69.535 102.283 54.106 1.00 29.45 304 LYS B O 1
ATOM 1531 N N . ASP B 2 105 ? 68.336 100.812 55.316 1.00 25.00 305 ASP B N 1
ATOM 1532 C CA . ASP B 2 105 ? 68.057 101.728 56.417 1.00 24.80 305 ASP B CA 1
ATOM 1533 C C . ASP B 2 105 ? 67.303 102.963 55.925 1.00 24.89 305 ASP B C 1
ATOM 1534 O O . ASP B 2 105 ? 67.746 104.097 56.112 1.00 20.71 305 ASP B O 1
ATOM 1539 N N . SER B 2 106 ? 66.147 102.727 55.312 1.00 25.98 306 SER B N 1
ATOM 1540 C CA . SER B 2 106 ? 65.320 103.799 54.778 1.00 30.29 306 SER B CA 1
ATOM 1541 C C . SER B 2 106 ? 63.839 103.429 54.828 1.00 33.52 306 SER B C 1
ATOM 1542 O O . SER B 2 106 ? 63.466 102.272 54.605 1.00 33.04 306 SER B O 1
ATOM 1545 N N . ASP B 2 107 ? 63.001 104.416 55.137 1.00 36.46 307 ASP B N 1
ATOM 1546 C CA . ASP B 2 107 ? 61.559 104.206 55.210 1.00 38.66 307 ASP B CA 1
ATOM 1547 C C . ASP B 2 107 ? 60.874 104.569 53.897 1.00 37.84 307 ASP B C 1
ATOM 1548 O O . ASP B 2 107 ? 59.646 104.630 53.828 1.00 38.03 307 ASP B O 1
ATOM 1553 N N . ASP B 2 108 ? 61.669 104.798 52.856 1.00 36.46 308 ASP B N 1
ATOM 1554 C CA . ASP B 2 108 ? 61.123 105.146 51.549 1.00 36.34 308 ASP B CA 1
ATOM 1555 C C . ASP B 2 108 ? 61.980 104.595 50.412 1.00 30.99 308 ASP B C 1
ATOM 1556 O O . ASP B 2 108 ? 62.676 105.336 49.714 1.00 29.55 308 ASP B O 1
ATOM 1561 N N . VAL B 2 109 ? 61.929 103.276 50.251 1.00 27.11 309 VAL B N 1
ATOM 1562 C CA . VAL B 2 109 ? 62.671 102.585 49.203 1.00 21.48 309 VAL B CA 1
ATOM 1563 C C . VAL B 2 109 ? 61.712 102.326 48.043 1.00 18.32 309 VAL B C 1
ATOM 1564 O O . VAL B 2 109 ? 60.614 101.808 48.248 1.00 17.92 309 VAL B O 1
ATOM 1568 N N . PRO B 2 110 ? 62.097 102.708 46.814 1.00 16.40 310 PRO B N 1
ATOM 1569 C CA . PRO B 2 110 ? 61.229 102.486 45.652 1.00 16.13 310 PRO B CA 1
ATOM 1570 C C . PRO B 2 110 ? 60.895 100.995 45.512 1.00 15.20 310 PRO B C 1
ATOM 1571 O O . PRO B 2 110 ? 61.790 100.159 45.377 1.00 14.88 310 PRO B O 1
ATOM 1575 N N . MET B 2 111 ? 59.609 100.668 45.592 1.00 15.46 311 MET B N 1
ATOM 1576 C CA . MET B 2 111 ? 59.150 99.282 45.487 1.00 17.63 311 MET B CA 1
ATOM 1577 C C . MET B 2 111 ? 57.811 99.165 44.775 1.00 16.15 311 MET B C 1
ATOM 1578 O O . MET B 2 111 ? 57.024 100.108 44.744 1.00 17.35 311 MET B O 1
ATOM 1583 N N . VAL B 2 112 ? 57.563 97.988 44.214 1.00 16.14 312 VAL B N 1
ATOM 1584 C CA . VAL B 2 112 ? 56.309 97.688 43.530 1.00 14.33 312 VAL B CA 1
ATOM 1585 C C . VAL B 2 112 ? 55.914 96.249 43.871 1.00 15.23 312 VAL B C 1
ATOM 1586 O O . VAL B 2 112 ? 56.673 95.312 43.616 1.00 15.07 312 VAL B O 1
ATOM 1590 N N . LEU B 2 113 ? 54.755 96.090 44.507 1.00 14.69 313 LEU B N 1
ATOM 1591 C CA . LEU B 2 113 ? 54.259 94.768 44.864 1.00 14.64 313 LEU B CA 1
ATOM 1592 C C . LEU B 2 113 ? 53.656 94.166 43.604 1.00 14.42 313 LEU B C 1
ATOM 1593 O O . LEU B 2 113 ? 52.748 94.743 43.008 1.00 14.55 313 LEU B O 1
ATOM 1598 N N . VAL B 2 114 ? 54.176 93.012 43.196 1.00 14.99 314 VAL B N 1
ATOM 1599 C CA . VAL B 2 114 ? 53.701 92.341 41.992 1.00 11.91 314 VAL B CA 1
ATOM 1600 C C . VAL B 2 114 ? 53.060 90.984 42.250 1.00 10.69 314 VAL B C 1
ATOM 1601 O O . VAL B 2 114 ? 53.658 90.112 42.871 1.00 11.82 314 VAL B O 1
ATOM 1605 N N . GLY B 2 115 ? 51.826 90.835 41.773 1.00 11.35 315 GLY B N 1
ATOM 1606 C CA . GLY B 2 115 ? 51.101 89.585 41.897 1.00 9.22 315 GLY B CA 1
ATOM 1607 C C . GLY B 2 115 ? 51.179 88.919 40.535 1.00 12.51 315 GLY B C 1
ATOM 1608 O O . GLY B 2 115 ? 50.385 89.220 39.636 1.00 12.53 315 GLY B O 1
ATOM 1609 N N . ASN B 2 116 ? 52.157 88.032 40.375 1.00 10.62 316 ASN B N 1
ATOM 1610 C CA . ASN B 2 116 ? 52.374 87.343 39.108 1.00 10.66 316 ASN B CA 1
ATOM 1611 C C . ASN B 2 116 ? 51.498 86.107 38.939 1.00 11.60 316 ASN B C 1
ATOM 1612 O O . ASN B 2 116 ? 50.936 85.592 39.912 1.00 11.45 316 ASN B O 1
ATOM 1617 N N . LYS B 2 117 ? 51.424 85.630 37.696 1.00 11.29 317 LYS B N 1
ATOM 1618 C CA . LYS B 2 117 ? 50.640 84.456 37.317 1.00 11.62 317 LYS B CA 1
ATOM 1619 C C . LYS B 2 117 ? 49.133 84.714 37.414 1.00 14.05 317 LYS B C 1
ATOM 1620 O O . LYS B 2 117 ? 48.368 83.830 37.805 1.00 14.80 317 LYS B O 1
ATOM 1626 N N . CYS B 2 118 ? 48.712 85.924 37.050 1.00 14.30 318 CYS B N 1
ATOM 1627 C CA . CYS B 2 118 ? 47.296 86.286 37.096 1.00 15.00 318 CYS B CA 1
ATOM 1628 C C . CYS B 2 118 ? 46.493 85.638 35.960 1.00 14.73 318 CYS B C 1
ATOM 1629 O O . CYS B 2 118 ? 45.285 85.837 35.843 1.00 15.53 318 CYS B O 1
ATOM 1632 N N . ASP B 2 119 ? 47.176 84.865 35.122 1.00 15.68 319 ASP B N 1
ATOM 1633 C CA . ASP B 2 119 ? 46.540 84.163 34.013 1.00 17.22 319 ASP B CA 1
ATOM 1634 C C . ASP B 2 119 ? 45.927 82.846 34.501 1.00 19.24 319 ASP B C 1
ATOM 1635 O O . ASP B 2 119 ? 45.027 82.295 33.866 1.00 20.82 319 ASP B O 1
ATOM 1640 N N . LEU B 2 120 ? 46.434 82.345 35.625 1.00 20.76 320 LEU B N 1
ATOM 1641 C CA . LEU B 2 120 ? 45.956 81.099 36.217 1.00 20.59 320 LEU B CA 1
ATOM 1642 C C . LEU B 2 120 ? 44.648 81.310 36.968 1.00 22.70 320 LEU B C 1
ATOM 1643 O O . LEU B 2 120 ? 44.510 82.258 37.739 1.00 22.34 320 LEU B O 1
ATOM 1648 N N . ALA B 2 121 ? 43.695 80.409 36.745 1.00 24.37 321 ALA B N 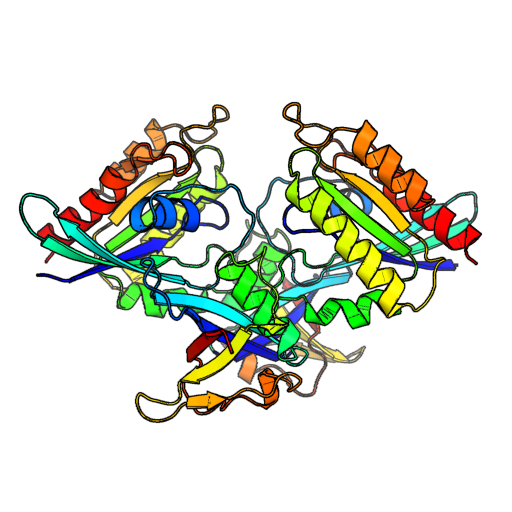1
ATOM 1649 C CA . ALA B 2 121 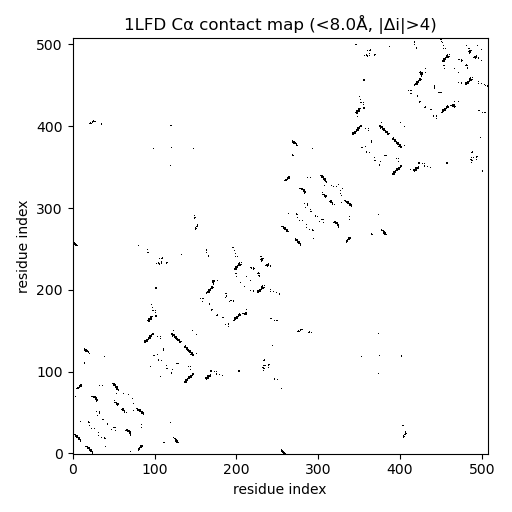? 42.384 80.486 37.380 1.00 25.35 321 ALA B CA 1
ATOM 1650 C C . ALA B 2 121 ? 42.383 80.100 38.859 1.00 25.06 321 ALA B C 1
ATOM 1651 O O . ALA B 2 121 ? 41.574 80.613 39.633 1.00 24.31 321 ALA B O 1
ATOM 1653 N N . ALA B 2 122 ? 43.306 79.221 39.248 1.00 27.03 322 ALA B N 1
ATOM 1654 C CA . ALA B 2 122 ? 43.405 78.740 40.627 1.00 27.13 322 ALA B CA 1
ATOM 1655 C C . ALA B 2 122 ? 44.006 79.741 41.617 1.00 28.15 322 ALA B C 1
ATOM 1656 O O . ALA B 2 122 ? 44.999 79.448 42.288 1.00 28.32 322 ALA B O 1
ATOM 1658 N N . ARG B 2 123 ? 43.359 80.895 41.746 1.00 27.87 323 ARG B N 1
ATOM 1659 C CA . ARG B 2 123 ? 43.807 81.952 42.647 1.00 27.49 323 ARG B CA 1
ATOM 1660 C C . ARG B 2 123 ? 43.619 81.589 44.122 1.00 28.01 323 ARG B C 1
ATOM 1661 O O . ARG B 2 123 ? 42.547 81.130 44.519 1.00 29.35 323 ARG B O 1
ATOM 1669 N N . THR B 2 124 ? 44.670 81.783 44.920 1.00 27.10 324 THR B N 1
ATOM 1670 C CA . THR B 2 124 ? 44.624 81.500 46.358 1.00 28.12 324 THR B CA 1
ATOM 1671 C C . THR B 2 124 ? 44.955 82.757 47.161 1.00 29.04 324 THR B C 1
ATOM 1672 O O . THR B 2 124 ? 44.975 82.737 48.393 1.00 28.56 324 THR B O 1
ATOM 1676 N N . VAL B 2 125 ? 45.258 83.836 46.446 1.00 30.37 325 VAL B N 1
ATOM 1677 C CA . VAL B 2 125 ? 45.569 85.124 47.053 1.00 31.86 325 VAL B CA 1
ATOM 1678 C C . VAL B 2 125 ? 44.700 86.157 46.341 1.00 34.18 325 VAL B C 1
ATOM 1679 O O . VAL B 2 125 ? 44.929 86.465 45.169 1.00 34.29 325 VAL B O 1
ATOM 1683 N N . GLU B 2 126 ? 43.682 86.656 47.040 1.00 36.05 326 GLU B N 1
ATOM 1684 C CA . GLU B 2 126 ? 42.769 87.646 46.475 1.00 37.94 326 GLU B CA 1
ATOM 1685 C C . GLU B 2 126 ? 43.475 88.985 46.237 1.00 36.63 326 GLU B C 1
ATOM 1686 O O . GLU B 2 126 ? 44.384 89.362 46.981 1.00 34.91 326 GLU B O 1
ATOM 1692 N N . SER B 2 127 ? 43.060 89.689 45.188 1.00 35.64 327 SER B N 1
ATOM 1693 C CA . SER B 2 127 ? 43.640 90.984 44.844 1.00 36.21 327 SER B CA 1
ATOM 1694 C C . SER B 2 127 ? 43.459 91.998 45.970 1.00 36.71 327 SER B C 1
ATOM 1695 O O . SER B 2 127 ? 44.319 92.845 46.192 1.00 37.79 327 SER B O 1
ATOM 1698 N N . ARG B 2 128 ? 42.344 91.888 46.687 1.00 36.85 328 ARG B N 1
ATOM 1699 C CA . ARG B 2 128 ? 42.024 92.789 47.789 1.00 37.15 328 ARG B CA 1
ATOM 1700 C C . ARG B 2 128 ? 43.066 92.792 48.910 1.00 35.23 328 ARG B C 1
ATOM 1701 O O . ARG B 2 128 ? 43.488 93.859 49.354 1.00 33.28 328 ARG B O 1
ATOM 1709 N N . GLN B 2 129 ? 43.494 91.610 49.354 1.00 33.86 329 GLN B N 1
ATOM 1710 C CA . GLN B 2 129 ? 44.486 91.522 50.424 1.00 30.87 329 GLN B CA 1
ATOM 1711 C C . GLN B 2 129 ? 45.863 92.008 49.985 1.00 30.48 329 GLN B C 1
ATOM 1712 O O . GLN B 2 129 ? 46.651 92.491 50.802 1.00 31.09 329 GLN B O 1
ATOM 1718 N N . ALA B 2 130 ? 46.143 91.903 48.690 1.00 29.35 330 ALA B N 1
ATOM 1719 C CA . ALA B 2 130 ? 47.422 92.347 48.148 1.00 29.00 330 ALA B CA 1
ATOM 1720 C C . ALA B 2 130 ? 47.445 93.874 48.024 1.00 28.83 330 ALA B C 1
ATOM 1721 O O . ALA B 2 130 ? 48.456 94.515 48.319 1.00 26.52 330 ALA B O 1
ATOM 1723 N N . GLN B 2 131 ? 46.321 94.441 47.586 1.00 29.03 331 GLN B N 1
ATOM 1724 C CA . GLN B 2 131 ? 46.172 95.886 47.431 1.00 30.45 331 GLN B CA 1
ATOM 1725 C C . GLN B 2 131 ? 46.273 96.565 48.793 1.00 29.26 331 GLN B C 1
ATOM 1726 O O . GLN B 2 131 ? 46.900 97.615 48.924 1.00 29.19 331 GLN B O 1
ATOM 1732 N N . ASP B 2 132 ? 45.641 95.961 49.798 1.00 28.82 332 ASP B N 1
ATOM 1733 C CA . ASP B 2 132 ? 45.657 96.492 51.157 1.00 29.36 332 ASP B CA 1
ATOM 1734 C C . ASP B 2 132 ? 47.070 96.457 51.727 1.00 28.87 332 ASP B C 1
ATOM 1735 O O . ASP B 2 132 ? 47.460 97.346 52.481 1.00 31.96 332 ASP B O 1
ATOM 1740 N N . LEU B 2 133 ? 47.834 95.433 51.350 1.00 28.35 333 LEU B N 1
ATOM 1741 C CA . LEU B 2 133 ? 49.216 95.282 51.805 1.00 26.00 333 LEU B CA 1
ATOM 1742 C C . LEU B 2 133 ? 50.085 96.346 51.143 1.00 24.97 333 LEU B C 1
ATOM 1743 O O . LEU B 2 133 ? 50.972 96.920 51.773 1.00 24.07 333 LEU B O 1
ATOM 1748 N N . ALA B 2 134 ? 49.835 96.580 49.857 1.00 23.89 334 ALA B N 1
ATOM 1749 C CA . ALA B 2 134 ? 50.575 97.573 49.090 1.00 24.51 334 ALA B CA 1
ATOM 1750 C C . ALA B 2 134 ? 50.226 98.968 49.598 1.00 25.10 334 ALA B C 1
ATOM 1751 O O . ALA B 2 134 ? 51.076 99.862 49.633 1.00 24.28 334 ALA B O 1
ATOM 1753 N N . ARG B 2 135 ? 48.969 99.139 49.998 1.00 25.04 335 ARG B N 1
ATOM 1754 C CA . ARG B 2 135 ? 48.491 100.410 50.525 1.00 27.24 335 ARG B CA 1
ATOM 1755 C C . ARG B 2 135 ? 49.194 100.695 51.850 1.00 25.86 335 ARG B C 1
ATOM 1756 O O . ARG B 2 135 ? 49.660 101.811 52.078 1.00 27.08 335 ARG B O 1
ATOM 1764 N N . SER B 2 136 ? 49.294 99.674 52.701 1.00 23.50 336 SER B N 1
ATOM 1765 C CA . SER B 2 136 ? 49.955 99.813 53.997 1.00 22.24 336 SER B CA 1
ATOM 1766 C C . SER B 2 136 ? 51.441 100.086 53.789 1.00 20.50 336 SER B C 1
ATOM 1767 O O . SER B 2 136 ? 52.064 100.797 54.571 1.00 20.92 336 SER B O 1
ATOM 1770 N N . TYR B 2 137 ? 52.003 99.515 52.726 1.00 20.56 337 TYR B N 1
ATOM 1771 C CA . TYR B 2 137 ? 53.408 99.726 52.389 1.00 20.39 337 TYR B CA 1
ATOM 1772 C C . TYR B 2 137 ? 53.550 101.077 51.692 1.00 20.26 337 TYR B C 1
ATOM 1773 O O . TYR B 2 137 ? 54.650 101.623 51.589 1.00 18.58 337 TYR B O 1
ATOM 1782 N N . GLY B 2 138 ? 52.424 101.604 51.212 1.00 20.86 338 GLY B N 1
ATOM 1783 C CA . GLY B 2 138 ? 52.418 102.885 50.524 1.00 21.55 338 GLY B CA 1
ATOM 1784 C C . GLY B 2 138 ? 53.035 102.814 49.143 1.00 21.71 338 GLY B C 1
ATOM 1785 O O . GLY B 2 138 ? 53.550 103.806 48.627 1.00 23.64 338 GLY B O 1
ATOM 1786 N N . ILE B 2 139 ? 52.994 101.627 48.548 1.00 20.19 339 ILE B N 1
ATOM 1787 C CA . ILE B 2 139 ? 53.554 101.406 47.221 1.00 17.89 339 ILE B CA 1
ATOM 1788 C C . ILE B 2 139 ? 52.455 100.883 46.304 1.00 17.77 339 ILE B C 1
ATOM 1789 O O . ILE B 2 139 ? 51.381 100.505 46.770 1.00 17.95 339 ILE B O 1
ATOM 1794 N N . PRO B 2 140 ? 52.692 100.886 44.982 1.00 18.40 340 PRO B N 1
ATOM 1795 C CA . PRO B 2 140 ? 51.673 100.393 44.056 1.00 18.85 340 PRO B CA 1
ATOM 1796 C C . PRO B 2 140 ? 51.618 98.871 43.964 1.00 20.47 340 PRO B C 1
ATOM 1797 O O . PRO B 2 140 ? 52.606 98.182 44.234 1.00 20.43 340 PRO B O 1
ATOM 1801 N N . TYR B 2 141 ? 50.438 98.360 43.622 1.00 19.86 341 TYR B N 1
ATOM 1802 C CA . TYR B 2 141 ? 50.218 96.930 43.449 1.00 20.61 341 TYR B CA 1
ATOM 1803 C C . TYR B 2 141 ? 49.823 96.672 42.002 1.00 21.47 341 TYR B C 1
ATOM 1804 O O . TYR B 2 141 ? 48.846 97.241 41.509 1.00 22.73 341 TYR B O 1
ATOM 1813 N N . ILE B 2 142 ? 50.571 95.800 41.334 1.00 20.40 342 ILE B N 1
ATOM 1814 C CA . ILE B 2 142 ? 50.301 95.464 39.939 1.00 17.21 342 ILE B CA 1
ATOM 1815 C C . ILE B 2 142 ? 50.272 93.948 39.724 1.00 17.08 342 ILE B C 1
ATOM 1816 O O . ILE B 2 142 ? 51.193 93.239 40.125 1.00 13.95 342 ILE B O 1
ATOM 1821 N N . GLU B 2 143 ? 49.173 93.452 39.160 1.00 15.73 343 GLU B N 1
ATOM 1822 C CA . GLU B 2 143 ? 49.048 92.027 38.867 1.00 16.49 343 GLU B CA 1
ATOM 1823 C C . GLU B 2 143 ? 49.622 91.799 37.479 1.00 15.41 343 GLU B C 1
ATOM 1824 O O . GLU B 2 143 ? 49.325 92.544 36.546 1.00 14.98 343 GLU B O 1
ATOM 1830 N N . THR B 2 144 ? 50.454 90.773 37.350 1.00 13.00 344 THR B N 1
ATOM 1831 C CA . THR B 2 144 ? 51.097 90.479 36.079 1.00 11.49 344 THR B CA 1
ATOM 1832 C C . THR B 2 144 ? 50.983 89.023 35.661 1.00 12.27 344 THR B C 1
ATOM 1833 O O . THR B 2 144 ? 50.530 88.163 36.418 1.00 9.62 344 THR B O 1
ATOM 1837 N N . SER B 2 145 ? 51.438 88.773 34.441 1.00 11.09 345 SER B N 1
ATOM 1838 C CA . SER B 2 145 ? 51.473 87.448 33.861 1.00 13.01 345 SER B CA 1
ATOM 1839 C C . SER B 2 145 ? 52.627 87.462 32.879 1.00 14.26 345 SER B C 1
ATOM 1840 O O . SER B 2 145 ? 52.566 88.143 31.853 1.00 13.73 345 SER B O 1
ATOM 1843 N N . ALA B 2 146 ? 53.703 86.764 33.234 1.00 13.33 346 ALA B N 1
ATOM 1844 C CA . ALA B 2 146 ? 54.880 86.679 32.382 1.00 12.18 346 ALA B CA 1
ATOM 1845 C C . ALA B 2 146 ? 54.560 85.851 31.142 1.00 13.44 346 ALA B C 1
ATOM 1846 O O . ALA B 2 146 ? 55.268 85.921 30.138 1.00 13.49 346 ALA B O 1
ATOM 1848 N N . LYS B 2 147 ? 53.475 85.084 31.216 1.00 12.65 347 LYS B N 1
ATOM 1849 C CA . LYS B 2 147 ? 53.044 84.232 30.112 1.00 15.70 347 LYS B CA 1
ATOM 1850 C C . LYS B 2 147 ? 52.340 85.020 29.017 1.00 15.47 347 LYS B C 1
ATOM 1851 O O . LYS B 2 147 ? 52.698 84.925 27.843 1.00 16.65 347 LYS B O 1
ATOM 1857 N N . THR B 2 148 ? 51.336 85.796 29.406 1.00 16.90 348 THR B N 1
ATOM 1858 C CA . THR B 2 148 ? 50.578 86.596 28.454 1.00 17.62 348 THR B CA 1
ATOM 1859 C C . THR B 2 148 ? 51.163 87.994 28.289 1.00 20.92 348 THR B C 1
ATOM 1860 O O . THR B 2 148 ? 50.721 88.751 27.422 1.00 24.25 348 THR B O 1
ATOM 1864 N N . ARG B 2 149 ? 52.158 88.319 29.120 1.00 20.17 349 ARG B N 1
ATOM 1865 C CA . ARG B 2 149 ? 52.831 89.620 29.126 1.00 19.87 349 ARG B CA 1
ATOM 1866 C C . ARG B 2 149 ? 51.952 90.711 29.745 1.00 19.65 349 ARG B C 1
ATOM 1867 O O . ARG B 2 149 ? 52.292 91.893 29.719 1.00 21.24 349 ARG B O 1
ATOM 1875 N N . GLN B 2 150 ? 50.832 90.300 30.328 1.00 19.31 350 GLN B N 1
ATOM 1876 C CA . GLN B 2 150 ? 49.898 91.225 30.967 1.00 20.61 350 GLN B CA 1
ATOM 1877 C C . GLN B 2 150 ? 50.530 91.964 32.150 1.00 18.91 350 GLN B C 1
ATOM 1878 O O . GLN B 2 150 ? 51.029 91.334 33.081 1.00 20.14 350 GLN B O 1
ATOM 1884 N N . GLY B 2 151 ? 50.522 93.294 32.094 1.00 15.77 351 GLY B N 1
ATOM 1885 C CA . GLY B 2 151 ? 51.068 94.108 33.172 1.00 14.29 351 GLY B CA 1
ATOM 1886 C C . GLY B 2 151 ? 52.573 94.101 33.391 1.00 16.18 351 GLY B C 1
ATOM 1887 O O . GLY B 2 151 ? 53.063 94.747 34.324 1.00 16.35 351 GLY B O 1
ATOM 1888 N N . VAL B 2 152 ? 53.310 93.395 32.537 1.00 15.01 352 VAL B N 1
ATOM 1889 C CA . VAL B 2 152 ? 54.765 93.309 32.662 1.00 16.69 352 VAL B CA 1
ATOM 1890 C C . VAL B 2 152 ? 55.453 94.665 32.521 1.00 18.61 352 VAL B C 1
ATOM 1891 O O . VAL B 2 152 ? 56.251 95.047 33.382 1.00 18.11 352 VAL B O 1
ATOM 1895 N N . GLU B 2 153 ? 55.145 95.394 31.450 1.00 20.53 353 GLU B N 1
ATOM 1896 C CA . GLU B 2 153 ? 55.747 96.710 31.245 1.00 22.53 353 GLU B CA 1
ATOM 1897 C C . GLU B 2 153 ? 55.332 97.663 32.356 1.00 21.83 353 GLU B C 1
ATOM 1898 O O . GLU B 2 153 ? 56.164 98.381 32.904 1.00 22.92 353 GLU B O 1
ATOM 1904 N N . ASP B 2 154 ? 54.049 97.636 32.703 1.00 21.41 354 ASP B N 1
ATOM 1905 C CA . ASP B 2 154 ? 53.504 98.486 33.755 1.00 21.01 354 ASP B CA 1
ATOM 1906 C C . ASP B 2 154 ? 54.296 98.310 35.056 1.00 20.27 354 ASP B C 1
ATOM 1907 O O . ASP B 2 154 ? 54.729 99.292 35.665 1.00 17.50 354 ASP B O 1
ATOM 1912 N N . ALA B 2 155 ? 54.520 97.055 35.442 1.00 17.49 355 ALA B N 1
ATOM 1913 C CA . ALA B 2 155 ? 55.249 96.722 36.666 1.00 15.18 355 ALA B CA 1
ATOM 1914 C C . ALA B 2 155 ? 56.667 97.282 36.711 1.00 16.54 355 ALA B C 1
ATOM 1915 O O . ALA B 2 155 ? 57.071 97.888 37.704 1.00 18.35 355 ALA B O 1
ATOM 1917 N N . PHE B 2 156 ? 57.427 97.073 35.644 1.00 15.85 356 PHE B N 1
ATOM 1918 C CA . PHE B 2 156 ? 58.798 97.564 35.591 1.00 16.22 356 PHE B CA 1
ATOM 1919 C C . PHE B 2 156 ? 58.909 99.077 35.411 1.00 17.66 356 PHE B C 1
ATOM 1920 O O . PHE B 2 156 ? 59.780 99.716 36.006 1.00 14.98 356 PHE B O 1
ATOM 1928 N N . TYR B 2 157 ? 58.032 99.641 34.582 1.00 19.54 357 TYR B N 1
ATOM 1929 C CA . TYR B 2 157 ? 58.034 101.076 34.311 1.00 20.37 357 TYR B CA 1
ATOM 1930 C C . TYR B 2 157 ? 57.569 101.881 35.514 1.00 19.02 357 TYR B C 1
ATOM 1931 O O . TYR B 2 157 ? 58.061 102.985 35.755 1.00 20.01 357 TYR B O 1
ATOM 1940 N N . THR B 2 158 ? 56.630 101.318 36.271 1.00 17.62 358 THR B N 1
ATOM 1941 C CA . THR B 2 158 ? 56.123 101.976 37.468 1.00 15.39 358 THR B CA 1
ATOM 1942 C C . THR B 2 158 ? 57.222 102.015 38.528 1.00 13.79 358 THR B C 1
ATOM 1943 O O . THR B 2 158 ? 57.296 102.951 39.326 1.00 16.35 358 THR B O 1
ATOM 1947 N N . LEU B 2 159 ? 58.088 101.007 38.521 1.00 10.71 359 LEU B N 1
ATOM 1948 C CA . LEU B 2 159 ? 59.189 100.961 39.472 1.00 10.63 359 LEU B CA 1
ATOM 1949 C C . LEU B 2 159 ? 60.221 102.018 39.090 1.00 10.52 359 LEU B C 1
ATOM 1950 O O . LEU B 2 159 ? 60.816 102.656 39.956 1.00 11.97 359 LEU B O 1
ATOM 1955 N N . VAL B 2 160 ? 60.422 102.193 37.787 1.00 12.43 360 VAL B N 1
ATOM 1956 C CA . VAL B 2 160 ? 61.358 103.186 37.257 1.00 12.53 360 VAL B CA 1
ATOM 1957 C C . VAL B 2 160 ? 60.907 104.596 37.647 1.00 12.35 360 VAL B C 1
ATOM 1958 O O . VAL B 2 160 ? 61.718 105.424 38.061 1.00 11.56 360 VAL B O 1
ATOM 1962 N N . ARG B 2 161 ? 59.613 104.860 37.493 1.00 11.63 361 ARG B N 1
ATOM 1963 C CA . ARG B 2 161 ? 59.039 106.158 37.832 1.00 15.50 361 ARG B CA 1
ATOM 1964 C C . ARG B 2 161 ? 59.146 106.396 39.330 1.00 15.39 361 ARG B C 1
ATOM 1965 O O . ARG B 2 161 ? 59.350 107.521 39.773 1.00 17.95 361 ARG B O 1
ATOM 1973 N N . GLU B 2 162 ? 59.011 105.318 40.097 1.00 18.13 362 GLU B N 1
ATOM 1974 C CA . GLU B 2 162 ? 59.101 105.356 41.553 1.00 15.00 362 GLU B CA 1
ATOM 1975 C C . GLU B 2 162 ? 60.505 105.783 41.962 1.00 14.50 362 GLU B C 1
ATOM 1976 O O . GLU B 2 162 ? 60.671 106.623 42.847 1.00 14.64 362 GLU B O 1
ATOM 1982 N N . ILE B 2 163 ? 61.508 105.204 41.305 1.00 13.62 363 ILE B N 1
ATOM 1983 C CA . ILE B 2 163 ? 62.909 105.522 41.581 1.00 14.51 363 ILE B CA 1
ATOM 1984 C C . ILE B 2 163 ? 63.185 106.973 41.219 1.00 18.09 363 ILE B C 1
ATOM 1985 O O . ILE B 2 163 ? 63.868 107.683 41.954 1.00 17.21 363 ILE B O 1
ATOM 1990 N N . ARG B 2 164 ? 62.643 107.401 40.081 1.00 20.25 364 ARG B N 1
ATOM 1991 C CA . ARG B 2 164 ? 62.811 108.769 39.596 1.00 24.82 364 ARG B CA 1
ATOM 1992 C C . ARG B 2 164 ? 62.223 109.773 40.593 1.00 25.29 364 ARG B C 1
ATOM 1993 O O . ARG B 2 164 ? 62.833 110.805 40.881 1.00 27.02 364 ARG B O 1
ATOM 2001 N N . GLN B 2 165 ? 61.052 109.445 41.137 1.00 25.79 365 GLN B N 1
ATOM 2002 C CA . GLN B 2 165 ? 60.375 110.292 42.119 1.00 27.70 365 GLN B CA 1
ATOM 2003 C C . GLN B 2 165 ? 61.212 110.415 43.393 1.00 29.58 365 GLN B C 1
ATOM 2004 O O . GLN B 2 165 ? 61.294 111.490 43.989 1.00 31.20 365 GLN B O 1
ATOM 2010 N N . HIS B 2 166 ? 61.831 109.307 43.797 1.00 30.22 366 HIS B N 1
ATOM 2011 C CA . HIS B 2 166 ? 62.679 109.258 44.987 1.00 30.69 366 HIS B CA 1
ATOM 2012 C C . HIS B 2 166 ? 63.994 110.003 44.745 1.00 31.24 366 HIS B C 1
ATOM 2013 O O . HIS B 2 166 ? 64.442 110.776 45.591 1.00 31.93 366 HIS B O 1
ATOM 2020 N N . LYS B 2 167 ? 64.615 109.750 43.597 1.00 31.00 367 LYS B N 1
ATOM 2021 C CA . LYS B 2 167 ? 65.871 110.398 43.232 1.00 31.48 367 LYS B CA 1
ATOM 2022 C C . LYS B 2 167 ? 65.626 111.833 42.788 1.00 32.94 367 LYS B C 1
ATOM 2023 O O . LYS B 2 167 ? 65.241 112.680 43.589 1.00 34.30 367 LYS B O 1
ATOM 2029 N N . GLY C 1 1 ? 81.065 83.830 46.037 1.00 31.37 14 GLY C N 1
ATOM 2030 C CA . GLY C 1 1 ? 82.060 82.997 45.314 1.00 30.10 14 GLY C CA 1
ATOM 2031 C C . GLY C 1 1 ? 82.110 81.567 45.818 1.00 29.56 14 GLY C C 1
ATOM 2032 O O . GLY C 1 1 ? 81.476 80.683 45.248 1.00 27.92 14 GLY C O 1
ATOM 2033 N N . ASP C 1 2 ? 82.855 81.349 46.899 1.00 30.61 15 ASP C N 1
ATOM 2034 C CA . ASP C 1 2 ? 83.018 80.026 47.501 1.00 30.34 15 ASP C CA 1
ATOM 2035 C C . ASP C 1 2 ? 81.801 79.453 48.211 1.00 27.71 15 ASP C C 1
ATOM 2036 O O . ASP C 1 2 ? 81.127 80.138 48.983 1.00 26.78 15 ASP C O 1
ATOM 2041 N N . CYS C 1 3 ? 81.576 78.164 47.981 1.00 23.83 16 CYS C N 1
ATOM 2042 C CA . CYS C 1 3 ? 80.469 77.427 48.576 1.00 20.63 16 CYS C CA 1
ATOM 2043 C C . CYS C 1 3 ? 80.890 75.974 48.719 1.00 18.42 16 CYS C C 1
ATOM 2044 O O . CYS C 1 3 ? 81.878 75.544 48.123 1.00 17.13 16 CYS C O 1
ATOM 2047 N N . CYS C 1 4 ? 80.140 75.226 49.519 1.00 15.70 17 CYS C N 1
ATOM 2048 C CA . CYS C 1 4 ? 80.396 73.807 49.699 1.00 14.74 17 CYS C CA 1
ATOM 2049 C C . CYS C 1 4 ? 79.080 73.137 50.073 1.00 15.09 17 CYS C C 1
ATOM 2050 O O . CYS C 1 4 ? 78.239 73.730 50.752 1.00 14.72 17 CYS C O 1
ATOM 2053 N N . ILE C 1 5 ? 78.868 71.935 49.551 1.00 14.21 18 ILE C N 1
ATOM 2054 C CA . ILE C 1 5 ? 77.647 71.188 49.824 1.00 13.25 18 ILE C CA 1
ATOM 2055 C C . ILE C 1 5 ? 77.770 70.428 51.140 1.00 10.90 18 ILE C C 1
ATOM 2056 O O . ILE C 1 5 ? 78.752 69.728 51.368 1.00 12.05 18 ILE C O 1
ATOM 2061 N N . ILE C 1 6 ? 76.791 70.599 52.022 1.00 11.00 19 ILE C N 1
ATOM 2062 C CA . ILE C 1 6 ? 76.805 69.887 53.292 1.00 6.74 19 ILE C CA 1
ATOM 2063 C C . ILE C 1 6 ? 75.535 69.050 53.416 1.00 9.00 19 ILE C C 1
ATOM 2064 O O . ILE C 1 6 ? 74.519 69.337 52.784 1.00 8.49 19 ILE C O 1
ATOM 2069 N N . ARG C 1 7 ? 75.612 68.002 54.221 1.00 8.32 20 ARG C N 1
ATOM 2070 C CA . ARG C 1 7 ? 74.483 67.117 54.446 1.00 12.65 20 ARG C CA 1
ATOM 2071 C C . ARG C 1 7 ? 73.892 67.411 55.815 1.00 12.56 20 ARG C C 1
ATOM 2072 O O . ARG C 1 7 ? 74.600 67.381 56.819 1.00 12.47 20 ARG C O 1
ATOM 2080 N N . VAL C 1 8 ? 72.609 67.754 55.853 1.00 10.73 21 VAL C N 1
ATOM 2081 C CA . VAL C 1 8 ? 71.962 68.040 57.126 1.00 12.02 21 VAL C CA 1
ATOM 2082 C C . VAL C 1 8 ? 70.872 67.018 57.445 1.00 13.24 21 VAL C C 1
ATOM 2083 O O . VAL C 1 8 ? 70.034 66.687 56.603 1.00 13.71 21 VAL C O 1
ATOM 2087 N N . SER C 1 9 ? 70.919 66.501 58.666 1.00 12.58 22 SER C N 1
ATOM 2088 C CA . SER C 1 9 ? 69.963 65.512 59.126 1.00 14.66 22 SER C CA 1
ATOM 2089 C C . SER C 1 9 ? 69.291 65.999 60.406 1.00 15.72 22 SER C C 1
ATOM 2090 O O . SER C 1 9 ? 69.862 66.793 61.150 1.00 15.79 22 SER C O 1
ATOM 2093 N N . LEU C 1 10 ? 68.051 65.578 60.620 1.00 18.53 23 LEU C N 1
ATOM 2094 C CA . LEU C 1 10 ? 67.324 65.947 61.830 1.00 23.18 23 LEU C CA 1
ATOM 2095 C C . LEU C 1 10 ? 67.568 64.858 62.862 1.00 27.57 23 LEU C C 1
ATOM 2096 O O . LEU C 1 10 ? 67.867 63.714 62.511 1.00 28.85 23 LEU C O 1
ATOM 2101 N N . ASP C 1 11 ? 67.441 65.209 64.136 1.00 32.46 24 ASP C N 1
ATOM 2102 C CA . ASP C 1 11 ? 67.640 64.238 65.204 1.00 38.46 24 ASP C CA 1
ATOM 2103 C C . ASP C 1 11 ? 66.391 63.354 65.332 1.00 40.63 24 ASP C C 1
ATOM 2104 O O . ASP C 1 11 ? 66.315 62.480 66.198 1.00 42.60 24 ASP C O 1
ATOM 2109 N N . VAL C 1 12 ? 65.433 63.584 64.433 1.00 42.53 25 VAL C N 1
ATOM 2110 C CA . VAL C 1 12 ? 64.164 62.863 64.384 1.00 42.09 25 VAL C CA 1
ATOM 2111 C C . VAL C 1 12 ? 64.242 61.651 63.453 1.00 41.67 25 VAL C C 1
ATOM 2112 O O . VAL C 1 12 ? 65.028 61.634 62.506 1.00 39.52 25 VAL C O 1
ATOM 2116 N N . ASP C 1 13 ? 63.420 60.643 63.737 1.00 42.31 26 ASP C N 1
ATOM 2117 C CA . ASP C 1 13 ? 63.360 59.420 62.940 1.00 42.05 26 ASP C CA 1
ATOM 2118 C C . ASP C 1 13 ? 62.136 59.484 62.020 1.00 39.39 26 ASP C C 1
ATOM 2119 O O . ASP C 1 13 ? 61.021 59.179 62.442 1.00 39.81 26 ASP C O 1
ATOM 2124 N N . ASN C 1 14 ? 62.350 59.863 60.762 1.00 35.54 27 ASN C N 1
ATOM 2125 C CA . ASN C 1 14 ? 61.251 59.974 59.804 1.00 30.01 27 ASN C CA 1
ATOM 2126 C C . ASN C 1 14 ? 61.543 59.360 58.433 1.00 26.75 27 ASN C C 1
ATOM 2127 O O . ASN C 1 14 ? 60.868 59.671 57.453 1.00 28.32 27 ASN C O 1
ATOM 2132 N N . GLY C 1 15 ? 62.544 58.486 58.369 1.00 23.07 28 GLY C N 1
ATOM 2133 C CA . GLY C 1 15 ? 62.886 57.843 57.111 1.00 19.66 28 GLY C CA 1
ATOM 2134 C C . GLY C 1 15 ? 63.932 58.559 56.276 1.00 19.41 28 GLY C C 1
ATOM 2135 O O . GLY C 1 15 ? 64.479 57.975 55.340 1.00 18.59 28 GLY C O 1
ATOM 2136 N N . ASN C 1 16 ? 64.194 59.826 56.588 1.00 18.12 29 ASN C N 1
ATOM 2137 C CA . ASN C 1 16 ? 65.196 60.603 55.859 1.00 17.68 29 ASN C CA 1
ATOM 2138 C C . ASN C 1 16 ? 66.563 60.495 56.523 1.00 18.31 29 ASN C C 1
ATOM 2139 O O . ASN C 1 16 ? 66.693 60.692 57.735 1.00 18.52 29 ASN C O 1
ATOM 2144 N N . MET C 1 17 ? 67.576 60.169 55.724 1.00 16.86 30 MET C N 1
ATOM 2145 C CA . MET C 1 17 ? 68.942 60.064 56.221 1.00 17.11 30 MET C CA 1
ATOM 2146 C C . MET C 1 17 ? 69.543 61.466 56.306 1.00 16.14 30 MET C C 1
ATOM 2147 O O . MET C 1 17 ? 70.159 61.826 57.310 1.00 17.57 30 MET C O 1
ATOM 2152 N N . TYR C 1 18 ? 69.337 62.251 55.249 1.00 13.80 31 TYR C N 1
ATOM 2153 C CA . TYR C 1 18 ? 69.829 63.625 55.168 1.00 10.38 31 TYR C CA 1
ATOM 2154 C C . TYR C 1 18 ? 69.244 64.346 53.957 1.00 11.35 31 TYR C C 1
ATOM 2155 O O . TYR C 1 18 ? 68.573 63.744 53.112 1.00 10.88 31 TYR C O 1
ATOM 2164 N N . LYS C 1 19 ? 69.514 65.645 53.893 1.00 9.30 32 LYS C N 1
ATOM 2165 C CA . LYS C 1 19 ? 69.094 66.512 52.803 1.00 8.22 32 LYS C CA 1
ATOM 2166 C C . LYS C 1 19 ? 70.236 67.505 52.622 1.00 9.31 32 LYS C C 1
ATOM 2167 O O . LYS C 1 19 ? 70.704 68.110 53.595 1.00 9.39 32 LYS C O 1
ATOM 2173 N N . SER C 1 20 ? 70.703 67.654 51.388 1.00 9.15 33 SER C N 1
ATOM 2174 C CA . SER C 1 20 ? 71.815 68.554 51.107 1.00 9.73 33 SER C CA 1
ATOM 2175 C C . SER C 1 20 ? 71.456 70.013 50.903 1.00 9.65 33 SER C C 1
ATOM 2176 O O . SER C 1 20 ? 70.429 70.339 50.305 1.00 11.05 33 SER C O 1
ATOM 2179 N N . ILE C 1 21 ? 72.309 70.888 51.425 1.00 9.46 34 ILE C N 1
ATOM 2180 C CA . ILE C 1 21 ? 72.138 72.327 51.258 1.00 11.69 34 ILE C CA 1
ATOM 2181 C C . ILE C 1 21 ? 73.489 72.933 50.872 1.00 11.14 34 ILE C C 1
ATOM 2182 O O . ILE C 1 21 ? 74.525 72.273 50.961 1.00 10.62 34 ILE C O 1
ATOM 2187 N N . LEU C 1 22 ? 73.466 74.175 50.410 1.00 11.83 35 LEU C N 1
ATOM 2188 C CA . LEU C 1 22 ? 74.682 74.863 50.007 1.00 15.02 35 LEU C CA 1
ATOM 2189 C C . LEU C 1 22 ? 75.050 75.933 51.028 1.00 16.45 35 LEU C C 1
ATOM 2190 O O . LEU C 1 22 ? 74.213 76.748 51.419 1.00 19.03 35 LEU C O 1
ATOM 2195 N N . VAL C 1 23 ? 76.296 75.895 51.487 1.00 16.10 36 VAL C N 1
ATOM 2196 C CA . VAL C 1 23 ? 76.803 76.866 52.452 1.00 15.58 36 VAL C CA 1
ATOM 2197 C C . VAL C 1 23 ? 77.871 77.717 51.768 1.00 14.86 36 VAL C C 1
ATOM 2198 O O . VAL C 1 23 ? 78.812 77.178 51.189 1.00 16.09 36 VAL C O 1
ATOM 2202 N N . THR C 1 24 ? 77.708 79.038 51.809 1.00 13.85 37 THR C N 1
ATOM 2203 C CA . THR C 1 24 ? 78.680 79.950 51.203 1.00 15.44 37 THR C CA 1
ATOM 2204 C C . THR C 1 24 ? 79.708 80.366 52.250 1.00 17.07 37 THR C C 1
ATOM 2205 O O . THR C 1 24 ? 79.494 80.171 53.452 1.00 16.07 37 THR C O 1
ATOM 2209 N N . SER C 1 25 ? 80.802 80.971 51.787 1.00 20.10 38 SER C N 1
ATOM 2210 C CA . SER C 1 25 ? 81.887 81.432 52.663 1.00 21.99 38 SER C CA 1
ATOM 2211 C C . SER C 1 25 ? 81.455 82.509 53.657 1.00 23.30 38 SER C C 1
ATOM 2212 O O . SER C 1 25 ? 82.023 82.623 54.746 1.00 24.10 38 SER C O 1
ATOM 2215 N N . GLN C 1 26 ? 80.458 83.300 53.269 1.00 26.06 39 GLN C N 1
ATOM 2216 C CA . GLN C 1 26 ? 79.943 84.377 54.112 1.00 28.45 39 GLN C CA 1
ATOM 2217 C C . GLN C 1 26 ? 78.804 83.957 55.041 1.00 26.80 39 GLN C C 1
ATOM 2218 O O . GLN C 1 26 ? 78.287 84.782 55.795 1.00 27.12 39 GLN C O 1
ATOM 2224 N N . ASP C 1 27 ? 78.418 82.685 54.998 1.00 23.91 40 ASP C N 1
ATOM 2225 C CA . ASP C 1 27 ? 77.326 82.198 55.837 1.00 23.49 40 ASP C CA 1
ATOM 2226 C C . ASP C 1 27 ? 77.634 82.046 57.320 1.00 22.45 40 ASP C C 1
ATOM 2227 O O . ASP C 1 27 ? 78.663 81.490 57.702 1.00 21.58 40 ASP C O 1
ATOM 2232 N N . LYS C 1 28 ? 76.724 82.558 58.144 1.00 21.24 41 LYS C N 1
ATOM 2233 C CA . LYS C 1 28 ? 76.826 82.450 59.593 1.00 21.75 41 LYS C CA 1
ATOM 2234 C C . LYS C 1 28 ? 75.830 81.373 60.010 1.00 18.13 41 LYS C C 1
ATOM 2235 O O . LYS C 1 28 ? 74.921 81.045 59.248 1.00 19.43 41 LYS C O 1
ATOM 2241 N N . ALA C 1 29 ? 75.995 80.829 61.212 1.00 17.14 42 ALA C N 1
ATOM 2242 C CA . ALA C 1 29 ? 75.120 79.765 61.709 1.00 16.13 42 ALA C CA 1
ATOM 2243 C C . ALA C 1 29 ? 73.613 79.982 61.501 1.00 17.87 42 ALA C C 1
ATOM 2244 O O . ALA C 1 29 ? 72.944 79.124 60.916 1.00 16.28 42 ALA C O 1
ATOM 2246 N N . PRO C 1 30 ? 73.070 81.142 61.928 1.00 17.67 43 PRO C N 1
ATOM 2247 C CA . PRO C 1 30 ? 71.633 81.391 61.750 1.00 18.29 43 PRO C CA 1
ATOM 2248 C C . PRO C 1 30 ? 71.142 81.354 60.304 1.00 18.77 43 PRO C C 1
ATOM 2249 O O . PRO C 1 30 ? 69.962 81.091 60.055 1.00 18.35 43 PRO C O 1
ATOM 2253 N N . THR C 1 31 ? 72.048 81.590 59.358 1.00 15.95 44 THR C N 1
ATOM 2254 C CA . THR C 1 31 ? 71.703 81.562 57.942 1.00 16.47 44 THR C CA 1
ATOM 2255 C C . THR C 1 31 ? 71.641 80.118 57.438 1.00 16.31 44 THR C C 1
ATOM 2256 O O . THR C 1 31 ? 70.722 79.747 56.706 1.00 14.41 44 THR C O 1
ATOM 2260 N N . VAL C 1 32 ? 72.623 79.310 57.833 1.00 13.69 45 VAL C N 1
ATOM 2261 C CA . VAL C 1 32 ? 72.673 77.906 57.434 1.00 14.52 45 VAL C CA 1
ATOM 2262 C C . VAL C 1 32 ? 71.525 77.148 58.109 1.00 15.67 45 VAL C C 1
ATOM 2263 O O . VAL C 1 32 ? 70.949 76.222 57.530 1.00 15.10 45 VAL C O 1
ATOM 2267 N N . ILE C 1 33 ? 71.189 77.560 59.329 1.00 16.27 46 ILE C N 1
ATOM 2268 C CA . ILE C 1 33 ? 70.100 76.947 60.079 1.00 15.26 46 ILE C CA 1
ATOM 2269 C C . ILE C 1 33 ? 68.772 77.180 59.355 1.00 15.72 46 ILE C C 1
ATOM 2270 O O . ILE C 1 33 ? 67.987 76.248 59.191 1.00 17.48 46 ILE C O 1
ATOM 2275 N N . ARG C 1 34 ? 68.546 78.409 58.889 1.00 15.47 47 ARG C N 1
ATOM 2276 C CA . ARG C 1 34 ? 67.317 78.745 58.163 1.00 16.26 47 ARG C CA 1
ATOM 2277 C C . ARG C 1 34 ? 67.206 77.910 56.892 1.00 14.21 47 ARG C C 1
ATOM 2278 O O . ARG C 1 34 ? 66.117 77.456 56.544 1.00 13.04 47 ARG C O 1
ATOM 2286 N N . LYS C 1 35 ? 68.333 77.721 56.206 1.00 11.69 48 LYS C N 1
ATOM 2287 C CA . LYS C 1 35 ? 68.377 76.920 54.976 1.00 14.47 48 LYS C CA 1
ATOM 2288 C C . LYS C 1 35 ? 68.020 75.471 55.296 1.00 15.08 48 LYS C C 1
ATOM 2289 O O . LYS C 1 35 ? 67.283 74.821 54.552 1.00 13.38 48 LYS C O 1
ATOM 2295 N N . ALA C 1 36 ? 68.575 74.974 56.400 1.00 13.87 49 ALA C N 1
ATOM 2296 C CA . ALA C 1 36 ? 68.343 73.611 56.849 1.00 13.23 49 ALA C CA 1
ATOM 2297 C C . ALA C 1 36 ? 66.888 73.417 57.250 1.00 15.58 49 ALA C C 1
ATOM 2298 O O . ALA C 1 36 ? 66.272 72.400 56.916 1.00 13.86 49 ALA C O 1
ATOM 2300 N N . MET C 1 37 ? 66.345 74.398 57.966 1.00 15.60 50 MET C N 1
ATOM 2301 C CA . MET C 1 37 ? 64.958 74.347 58.422 1.00 18.01 50 MET C CA 1
ATOM 2302 C C . MET C 1 37 ? 63.969 74.315 57.262 1.00 19.27 50 MET C C 1
ATOM 2303 O O . MET C 1 37 ? 63.108 73.438 57.198 1.00 21.03 50 MET C O 1
ATOM 2308 N N . ASP C 1 38 ? 64.108 75.261 56.340 1.00 20.28 51 ASP C N 1
ATOM 2309 C CA . ASP C 1 38 ? 63.229 75.328 55.181 1.00 21.53 51 ASP C CA 1
ATOM 2310 C C . ASP C 1 38 ? 63.345 74.040 54.380 1.00 20.96 51 ASP C C 1
ATOM 2311 O O . ASP C 1 38 ? 62.346 73.521 53.884 1.00 19.74 51 ASP C O 1
ATOM 2316 N N . LYS C 1 39 ? 64.563 73.500 54.316 1.00 18.72 52 LYS C N 1
ATOM 2317 C CA . LYS C 1 39 ? 64.839 72.262 53.594 1.00 17.22 52 LYS C CA 1
ATOM 2318 C C . LYS C 1 39 ? 64.143 71.064 54.240 1.00 18.04 52 LYS C C 1
ATOM 2319 O O . LYS C 1 39 ? 63.722 70.134 53.550 1.00 17.94 52 LYS C O 1
ATOM 2325 N N . HIS C 1 40 ? 64.045 71.089 55.566 1.00 18.27 53 HIS C N 1
ATOM 2326 C CA . HIS C 1 40 ? 63.407 70.013 56.315 1.00 17.76 53 HIS C CA 1
ATOM 2327 C C . HIS C 1 40 ? 61.965 70.332 56.697 1.00 19.97 53 HIS C C 1
ATOM 2328 O O . HIS C 1 40 ? 61.371 69.657 57.535 1.00 19.81 53 HIS C O 1
ATOM 2335 N N . ASN C 1 41 ? 61.406 71.352 56.053 1.00 22.33 54 ASN C N 1
ATOM 2336 C CA . ASN C 1 41 ? 60.034 71.778 56.293 1.00 26.70 54 ASN C CA 1
ATOM 2337 C C . ASN C 1 41 ? 59.727 72.138 57.740 1.00 29.23 54 ASN C C 1
ATOM 2338 O O . ASN C 1 41 ? 58.700 71.735 58.292 1.00 28.95 54 ASN C O 1
ATOM 2343 N N . LEU C 1 42 ? 60.651 72.874 58.350 1.00 31.54 55 LEU C N 1
ATOM 2344 C CA . LEU C 1 42 ? 60.510 73.345 59.722 1.00 34.88 55 LEU C CA 1
ATOM 2345 C C . LEU C 1 42 ? 60.337 74.856 59.601 1.00 38.50 55 LEU C C 1
ATOM 2346 O O . LEU C 1 42 ? 60.785 75.621 60.454 1.00 40.39 55 LEU C O 1
ATOM 2351 N N . ASP C 1 43 ? 59.666 75.261 58.526 1.00 42.65 56 ASP C N 1
ATOM 2352 C CA . ASP C 1 43 ? 59.416 76.661 58.203 1.00 47.69 56 ASP C CA 1
ATOM 2353 C C . ASP C 1 43 ? 58.737 77.505 59.288 1.00 50.18 56 ASP C C 1
ATOM 2354 O O . ASP C 1 43 ? 59.115 78.661 59.493 1.00 51.07 56 ASP C O 1
ATOM 2359 N N . GLU C 1 44 ? 57.750 76.939 59.980 1.00 50.90 57 GLU C N 1
ATOM 2360 C CA . GLU C 1 44 ? 57.041 77.679 61.025 1.00 52.00 57 GLU C CA 1
ATOM 2361 C C . GLU C 1 44 ? 57.889 77.968 62.264 1.00 51.66 57 GLU C C 1
ATOM 2362 O O . GLU C 1 44 ? 57.594 78.896 63.017 1.00 52.24 57 GLU C O 1
ATOM 2368 N N . ASP C 1 45 ? 58.934 77.169 62.474 1.00 50.81 58 ASP C N 1
ATOM 2369 C CA . ASP C 1 45 ? 59.830 77.331 63.620 1.00 49.64 58 ASP C CA 1
ATOM 2370 C C . ASP C 1 45 ? 60.817 78.489 63.470 1.00 47.58 58 ASP C C 1
ATOM 2371 O O . ASP C 1 45 ? 61.008 79.027 62.377 1.00 47.44 58 ASP C O 1
ATOM 2376 N N . GLU C 1 46 ? 61.457 78.848 64.580 1.00 45.19 59 GLU C N 1
ATOM 2377 C CA . GLU C 1 46 ? 62.443 79.924 64.592 1.00 43.85 59 GLU C CA 1
ATOM 2378 C C . GLU C 1 46 ? 63.869 79.389 64.684 1.00 40.32 59 GLU C C 1
ATOM 2379 O O . GLU C 1 46 ? 64.141 78.449 65.431 1.00 38.65 59 GLU C O 1
ATOM 2385 N N . PRO C 1 47 ? 64.798 79.988 63.918 1.00 37.86 60 PRO C N 1
ATOM 2386 C CA . PRO C 1 47 ? 66.214 79.604 63.881 1.00 36.12 60 PRO C CA 1
ATOM 2387 C C . PRO C 1 47 ? 66.888 79.592 65.251 1.00 34.85 60 PRO C C 1
ATOM 2388 O O . PRO C 1 47 ? 67.817 78.816 65.483 1.00 35.12 60 PRO C O 1
ATOM 2392 N N . GLU C 1 48 ? 66.414 80.452 66.150 1.00 33.78 61 GLU C N 1
ATOM 2393 C CA . GLU C 1 48 ? 66.963 80.554 67.503 1.00 33.41 61 GLU C CA 1
ATOM 2394 C C . GLU C 1 48 ? 66.737 79.286 68.319 1.00 29.97 61 GLU C C 1
ATOM 2395 O O . GLU C 1 48 ? 67.450 79.027 69.288 1.00 30.49 61 GLU C O 1
ATOM 2401 N N . ASP C 1 49 ? 65.738 78.504 67.925 1.00 28.23 62 ASP C N 1
ATOM 2402 C CA . ASP C 1 49 ? 65.406 77.270 68.622 1.00 24.96 62 ASP C CA 1
ATOM 2403 C C . ASP C 1 49 ? 66.200 76.066 68.120 1.00 23.65 62 ASP C C 1
ATOM 2404 O O . ASP C 1 49 ? 65.942 74.937 68.524 1.00 21.01 62 ASP C O 1
ATOM 2409 N N . TYR C 1 50 ? 67.172 76.307 67.248 1.00 21.91 63 TYR C N 1
ATOM 2410 C CA . TYR C 1 50 ? 67.982 75.224 66.708 1.00 19.18 63 TYR C CA 1
ATOM 2411 C C . TYR C 1 50 ? 69.477 75.487 66.809 1.00 18.32 63 TYR C C 1
ATOM 2412 O O . TYR C 1 50 ? 69.922 76.630 66.929 1.00 18.37 63 TYR C O 1
ATOM 2421 N N . GLU C 1 51 ? 70.240 74.401 66.778 1.00 18.73 64 GLU C N 1
ATOM 2422 C CA . GLU C 1 51 ? 71.693 74.444 66.833 1.00 17.83 64 GLU C CA 1
ATOM 2423 C C . GLU C 1 51 ? 72.204 73.537 65.718 1.00 17.87 64 GLU C C 1
ATOM 2424 O O . GLU C 1 51 ? 71.491 72.644 65.257 1.00 15.64 64 GLU C O 1
ATOM 2430 N N . LEU C 1 52 ? 73.448 73.753 65.307 1.00 18.07 65 LEU C N 1
ATOM 2431 C CA . LEU C 1 52 ? 74.041 72.974 64.231 1.00 17.80 65 LEU C CA 1
ATOM 2432 C C . LEU C 1 52 ? 75.239 72.193 64.755 1.00 16.06 65 LEU C C 1
ATOM 2433 O O . LEU C 1 52 ? 76.178 72.779 65.280 1.00 14.96 65 LEU C O 1
ATOM 2438 N N . LEU C 1 53 ? 75.186 70.868 64.635 1.00 18.73 66 LEU C N 1
ATOM 2439 C CA . LEU C 1 53 ? 76.274 70.001 65.101 1.00 18.75 66 LEU C CA 1
ATOM 2440 C C . LEU C 1 53 ? 76.916 69.245 63.947 1.00 18.50 66 LEU C C 1
ATOM 2441 O O . LEU C 1 53 ? 76.230 68.517 63.225 1.00 18.51 66 LEU C O 1
ATOM 2446 N N . GLN C 1 54 ? 78.225 69.400 63.774 1.00 16.45 67 GLN C N 1
ATOM 2447 C CA . GLN C 1 54 ? 78.914 68.671 62.715 1.00 16.14 67 GLN C CA 1
ATOM 2448 C C . GLN C 1 54 ? 79.282 67.291 63.252 1.00 15.32 67 GLN C C 1
ATOM 2449 O O . GLN C 1 54 ? 79.801 67.174 64.365 1.00 13.86 67 GLN C O 1
ATOM 2455 N N . ILE C 1 55 ? 78.973 66.248 62.485 1.00 13.33 68 ILE C N 1
ATOM 2456 C CA . ILE C 1 55 ? 79.296 64.883 62.900 1.00 14.81 68 ILE C CA 1
ATOM 2457 C C . ILE C 1 55 ? 80.747 64.592 62.544 1.00 15.97 68 ILE C C 1
ATOM 2458 O O . ILE C 1 55 ? 81.064 64.320 61.390 1.00 18.75 68 ILE C O 1
ATOM 2463 N N . ILE C 1 56 ? 81.629 64.683 63.534 1.00 17.29 69 ILE C N 1
ATOM 2464 C CA . ILE C 1 56 ? 83.051 64.425 63.321 1.00 18.24 69 ILE C CA 1
ATOM 2465 C C . ILE C 1 56 ? 83.308 62.922 63.274 1.00 17.44 69 ILE C C 1
ATOM 2466 O O . ILE C 1 56 ? 84.042 62.437 62.412 1.00 17.15 69 ILE C O 1
ATOM 2471 N N . SER C 1 57 ? 82.675 62.193 64.188 1.00 18.57 70 SER C N 1
ATOM 2472 C CA . SER C 1 57 ? 82.807 60.740 64.265 1.00 20.20 70 SER C CA 1
ATOM 2473 C C . SER C 1 57 ? 81.540 60.132 64.854 1.00 22.42 70 SER C C 1
ATOM 2474 O O . SER C 1 57 ? 80.602 60.854 65.198 1.00 22.36 70 SER C O 1
ATOM 2477 N N . GLU C 1 58 ? 81.531 58.807 64.987 1.00 26.45 71 GLU C N 1
ATOM 2478 C CA . GLU C 1 58 ? 80.388 58.070 65.528 1.00 30.99 71 GLU C CA 1
ATOM 2479 C C . GLU C 1 58 ? 80.024 58.507 66.944 1.00 32.76 71 GLU C C 1
ATOM 2480 O O . GLU C 1 58 ? 78.885 58.320 67.380 1.00 32.17 71 GLU C O 1
ATOM 2486 N N . ASP C 1 59 ? 80.990 59.082 67.657 1.00 32.69 72 ASP C N 1
ATOM 2487 C CA . ASP C 1 59 ? 80.768 59.510 69.034 1.00 33.43 72 ASP C CA 1
ATOM 2488 C C . ASP C 1 59 ? 81.265 60.909 69.375 1.00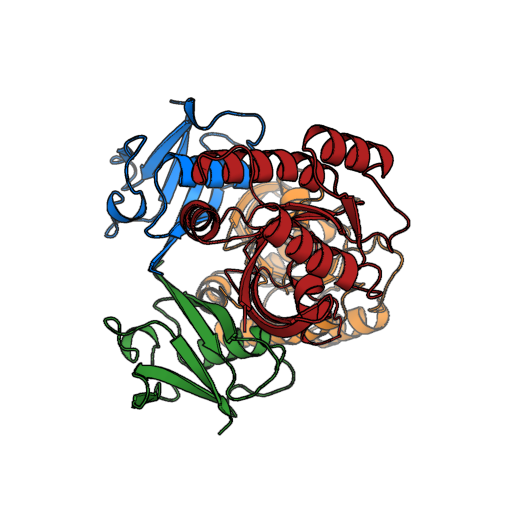 30.75 72 ASP C C 1
ATOM 2489 O O . ASP C 1 59 ? 81.440 61.241 70.549 1.00 30.82 72 ASP C O 1
ATOM 2494 N N . HIS C 1 60 ? 81.487 61.732 68.357 1.00 28.31 73 HIS C N 1
ATOM 2495 C CA . HIS C 1 60 ? 81.953 63.094 68.584 1.00 24.38 73 HIS C CA 1
ATOM 2496 C C . HIS C 1 60 ? 81.335 64.069 67.591 1.00 23.08 73 HIS C C 1
ATOM 2497 O O . HIS C 1 60 ? 81.345 63.839 66.381 1.00 21.86 73 HIS C O 1
ATOM 2504 N N . LYS C 1 61 ? 80.797 65.161 68.121 1.00 20.19 74 LYS C N 1
ATOM 2505 C CA . LYS C 1 61 ? 80.174 66.184 67.301 1.00 20.66 74 LYS C CA 1
ATOM 2506 C C . LYS C 1 61 ? 80.728 67.555 67.641 1.00 20.05 74 LYS C C 1
ATOM 2507 O O . LYS C 1 61 ? 81.132 67.809 68.777 1.00 20.22 74 LYS C O 1
ATOM 2513 N N . LEU C 1 62 ? 80.766 68.426 66.640 1.00 19.41 75 LEU C N 1
ATOM 2514 C CA . LEU C 1 62 ? 81.259 69.783 66.811 1.00 20.17 75 LEU C CA 1
ATOM 2515 C C . LEU C 1 62 ? 80.083 70.751 66.728 1.00 22.83 75 LEU C C 1
ATOM 2516 O O . LEU C 1 62 ? 79.421 70.853 65.695 1.00 23.64 75 LEU C O 1
ATOM 2521 N N . LYS C 1 63 ? 79.810 71.438 67.831 1.00 22.80 76 LYS C N 1
ATOM 2522 C CA . LYS C 1 63 ? 78.715 72.394 67.889 1.00 22.71 76 LYS C CA 1
ATOM 2523 C C . LYS C 1 63 ? 79.167 73.701 67.241 1.00 23.20 76 LYS C C 1
ATOM 2524 O O . LYS C 1 63 ? 80.162 74.294 67.658 1.00 25.90 76 LYS C O 1
ATOM 2530 N N . ILE C 1 64 ? 78.478 74.109 66.179 1.00 21.99 77 ILE C N 1
ATOM 2531 C CA . ILE C 1 64 ? 78.807 75.355 65.493 1.00 21.59 77 ILE C CA 1
ATOM 2532 C C . ILE C 1 64 ? 78.303 76.496 66.376 1.00 22.04 77 ILE C C 1
ATOM 2533 O O . ILE C 1 64 ? 77.133 76.514 66.760 1.00 21.09 77 ILE C O 1
ATOM 2538 N N . PRO C 1 65 ? 79.192 77.432 66.752 1.00 23.13 78 PRO C N 1
ATOM 2539 C CA . PRO C 1 65 ? 78.830 78.577 67.599 1.00 24.15 78 PRO C CA 1
ATOM 2540 C C . PRO C 1 65 ? 77.619 79.353 67.071 1.00 25.92 78 PRO C C 1
ATOM 2541 O O . PRO C 1 65 ? 77.436 79.504 65.863 1.00 25.82 78 PRO C O 1
ATOM 2545 N N . GLU C 1 66 ? 76.809 79.850 67.999 1.00 27.35 79 GLU C N 1
ATOM 2546 C CA . GLU C 1 66 ? 75.584 80.588 67.696 1.00 28.90 79 GLU C CA 1
ATOM 2547 C C . GLU C 1 66 ? 75.627 81.604 66.545 1.00 28.27 79 GLU C C 1
ATOM 2548 O O . GLU C 1 66 ? 74.727 81.617 65.706 1.00 28.60 79 GLU C O 1
ATOM 2554 N N . ASN C 1 67 ? 76.658 82.446 66.495 1.00 26.13 80 ASN C N 1
ATOM 2555 C CA . ASN C 1 67 ? 76.754 83.450 65.432 1.00 27.65 80 ASN C CA 1
ATOM 2556 C C . ASN C 1 67 ? 78.021 83.332 64.593 1.00 26.89 80 ASN C C 1
ATOM 2557 O O . ASN C 1 67 ? 78.362 84.246 63.844 1.00 26.07 80 ASN C O 1
ATOM 2562 N N . ALA C 1 68 ? 78.706 82.200 64.700 1.00 25.89 81 ALA C N 1
ATOM 2563 C CA . ALA C 1 68 ? 79.942 81.987 63.956 1.00 24.53 81 ALA C CA 1
ATOM 2564 C C . ALA C 1 68 ? 79.743 81.806 62.461 1.00 23.95 81 ALA C C 1
ATOM 2565 O O . ALA C 1 68 ? 78.645 81.502 61.996 1.00 23.65 81 ALA C O 1
ATOM 2567 N N . ASN C 1 69 ? 80.820 82.042 61.717 1.00 23.91 82 ASN C N 1
ATOM 2568 C CA . ASN C 1 69 ? 80.849 81.869 60.268 1.00 23.46 82 ASN C CA 1
ATOM 2569 C C . ASN C 1 69 ? 81.068 80.358 60.127 1.00 24.28 82 ASN C C 1
ATOM 2570 O O . ASN C 1 69 ? 82.066 79.827 60.622 1.00 23.95 82 ASN C O 1
ATOM 2575 N N . VAL C 1 70 ? 80.117 79.661 59.508 1.00 22.90 83 VAL C N 1
ATOM 2576 C CA . VAL C 1 70 ? 80.216 78.208 59.370 1.00 23.00 83 VAL C CA 1
ATOM 2577 C C . VAL C 1 70 ? 81.516 77.701 58.747 1.00 24.61 83 VAL C C 1
ATOM 2578 O O . VAL C 1 70 ? 82.105 76.754 59.258 1.00 25.75 83 VAL C O 1
ATOM 2582 N N . PHE C 1 71 ? 81.970 78.332 57.666 1.00 27.27 84 PHE C N 1
ATOM 2583 C CA . PHE C 1 71 ? 83.224 77.934 57.015 1.00 28.62 84 PHE C CA 1
ATOM 2584 C C . PHE C 1 71 ? 84.373 77.922 58.027 1.00 31.44 84 PHE C C 1
ATOM 2585 O O . PHE C 1 71 ? 85.190 77.003 58.040 1.00 33.24 84 PHE C O 1
ATOM 2593 N N . TYR C 1 72 ? 84.411 78.945 58.878 1.00 34.77 85 TYR C N 1
ATOM 2594 C CA . TYR C 1 72 ? 85.438 79.091 59.906 1.00 37.12 85 TYR C CA 1
ATOM 2595 C C . TYR C 1 72 ? 85.296 78.074 61.029 1.00 36.59 85 TYR C C 1
ATOM 2596 O O . TYR C 1 72 ? 86.237 77.341 61.342 1.00 36.68 85 TYR C O 1
ATOM 2605 N N . ALA C 1 73 ? 84.109 78.044 61.630 1.00 34.22 86 ALA C N 1
ATOM 2606 C CA . ALA C 1 73 ? 83.805 77.150 62.741 1.00 31.96 86 ALA C CA 1
ATOM 2607 C C . ALA C 1 73 ? 83.882 75.663 62.418 1.00 29.55 86 ALA C C 1
ATOM 2608 O O . ALA C 1 73 ? 84.478 74.894 63.170 1.00 29.38 86 ALA C O 1
ATOM 2610 N N . MET C 1 74 ? 83.287 75.264 61.299 1.00 29.83 87 MET C N 1
ATOM 2611 C CA . MET C 1 74 ? 83.267 73.860 60.899 1.00 29.81 87 MET C CA 1
ATOM 2612 C C . MET C 1 74 ? 84.648 73.261 60.683 1.00 31.91 87 MET C C 1
ATOM 2613 O O . MET C 1 74 ? 85.631 73.974 60.475 1.00 31.92 87 MET C O 1
ATOM 2618 N N . ASN C 1 75 ? 84.700 71.936 60.745 1.00 33.67 88 ASN C N 1
ATOM 2619 C CA . ASN C 1 75 ? 85.928 71.192 60.535 1.00 34.84 88 ASN C CA 1
ATOM 2620 C C . ASN C 1 75 ? 85.960 70.860 59.045 1.00 35.72 88 ASN C C 1
ATOM 2621 O O . ASN C 1 75 ? 85.119 70.104 58.551 1.00 35.02 88 ASN C O 1
ATOM 2626 N N . SER C 1 76 ? 86.908 71.459 58.328 1.00 38.48 89 SER C N 1
ATOM 2627 C CA . SER C 1 76 ? 87.046 71.253 56.885 1.00 39.64 89 SER C CA 1
ATOM 2628 C C . SER C 1 76 ? 87.552 69.863 56.504 1.00 39.57 89 SER C C 1
ATOM 2629 O O . SER C 1 76 ? 87.154 69.312 55.475 1.00 39.65 89 SER C O 1
ATOM 2632 N N . ALA C 1 77 ? 88.437 69.309 57.327 1.00 39.18 90 ALA C N 1
ATOM 2633 C CA . ALA C 1 77 ? 88.992 67.983 57.077 1.00 39.22 90 ALA C CA 1
ATOM 2634 C C . ALA C 1 77 ? 87.984 66.883 57.401 1.00 39.11 90 ALA C C 1
ATOM 2635 O O . ALA C 1 77 ? 88.081 65.774 56.879 1.00 39.12 90 ALA C O 1
ATOM 2637 N N . ALA C 1 78 ? 87.018 67.197 58.260 1.00 38.50 91 ALA C N 1
ATOM 2638 C CA . ALA C 1 78 ? 85.994 66.236 58.657 1.00 38.22 91 ALA C CA 1
ATOM 2639 C C . ALA C 1 78 ? 84.874 66.115 57.628 1.00 37.85 91 ALA C C 1
ATOM 2640 O O . ALA C 1 78 ? 84.769 66.932 56.710 1.00 38.80 91 ALA C O 1
ATOM 2642 N N . ASN C 1 79 ? 84.042 65.087 57.793 1.00 35.51 92 ASN C N 1
ATOM 2643 C CA . ASN C 1 79 ? 82.917 64.846 56.897 1.00 32.60 92 ASN C CA 1
ATOM 2644 C C . ASN C 1 79 ? 81.878 65.961 57.033 1.00 29.10 92 ASN C C 1
ATOM 2645 O O . ASN C 1 79 ? 81.595 66.431 58.140 1.00 25.98 92 ASN C O 1
ATOM 2650 N N . TYR C 1 80 ? 81.333 66.3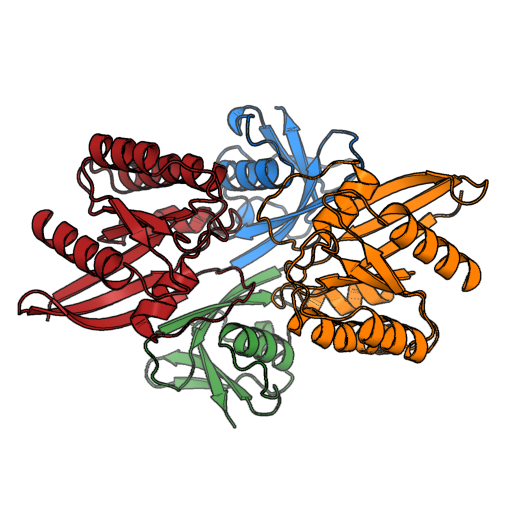91 55.898 1.00 25.57 93 TYR C N 1
ATOM 2651 C CA . TYR C 1 80 ? 80.342 67.462 55.876 1.00 24.05 93 TYR C CA 1
ATOM 2652 C C . TYR C 1 80 ? 78.929 66.974 56.190 1.00 21.53 93 TYR C C 1
ATOM 2653 O O . TYR C 1 80 ? 77.998 67.182 55.414 1.00 22.32 93 TYR C O 1
ATOM 2662 N N . ASP C 1 81 ? 78.784 66.317 57.334 1.00 19.36 94 ASP C N 1
ATOM 2663 C CA . ASP C 1 81 ? 77.495 65.811 57.785 1.00 17.55 94 ASP C CA 1
ATOM 2664 C C . ASP C 1 81 ? 77.149 66.538 59.074 1.00 15.72 94 ASP C C 1
ATOM 2665 O O . ASP C 1 81 ? 77.891 66.470 60.054 1.00 12.77 94 ASP C O 1
ATOM 2670 N N . PHE C 1 82 ? 76.026 67.247 59.059 1.00 14.88 95 PHE C N 1
ATOM 2671 C CA . PHE C 1 82 ? 75.580 68.007 60.219 1.00 13.58 95 PHE C CA 1
ATOM 2672 C C . PHE C 1 82 ? 74.224 67.555 60.741 1.00 14.20 95 PHE C C 1
ATOM 2673 O O . PHE C 1 82 ? 73.439 66.928 60.029 1.00 16.14 95 PHE C O 1
ATOM 2681 N N . ILE C 1 83 ? 73.952 67.896 61.994 1.00 12.62 96 ILE C N 1
ATOM 2682 C CA . ILE C 1 83 ? 72.680 67.575 62.612 1.00 12.09 96 ILE C CA 1
ATOM 2683 C C . ILE C 1 83 ? 72.012 68.880 63.035 1.00 13.22 96 ILE C C 1
ATOM 2684 O O . ILE C 1 83 ? 72.643 69.751 63.637 1.00 10.36 96 ILE C O 1
ATOM 2689 N N . LEU C 1 84 ? 70.755 69.039 62.641 1.00 15.11 97 LEU C N 1
ATOM 2690 C CA . LEU C 1 84 ? 69.978 70.215 63.000 1.00 16.45 97 LEU C CA 1
ATOM 2691 C C . LEU C 1 84 ? 69.204 69.801 64.251 1.00 18.78 97 LEU C C 1
ATOM 2692 O O . LEU C 1 84 ? 68.174 69.131 64.164 1.00 22.65 97 LEU C O 1
ATOM 2697 N N . LYS C 1 85 ? 69.744 70.153 65.413 1.00 19.66 98 LYS C N 1
ATOM 2698 C CA . LYS C 1 85 ? 69.137 69.793 66.690 1.00 21.05 98 LYS C CA 1
ATOM 2699 C C . LYS C 1 85 ? 68.431 70.973 67.341 1.00 19.01 98 LYS C C 1
ATOM 2700 O O . LYS C 1 85 ? 68.909 72.102 67.277 1.00 18.90 98 LYS C O 1
ATOM 2706 N N . LYS C 1 86 ? 67.288 70.708 67.967 1.00 18.67 99 LYS C N 1
ATOM 2707 C CA . LYS C 1 86 ? 66.542 71.760 68.642 1.00 19.61 99 LYS C CA 1
ATOM 2708 C C . LYS C 1 86 ? 67.158 71.983 70.023 1.00 17.39 99 LYS C C 1
ATOM 2709 O O . LYS C 1 86 ? 67.658 71.048 70.648 1.00 15.83 99 LYS C O 1
ATOM 2715 N N . ARG C 1 87 ? 67.150 73.230 70.481 1.00 17.33 100 ARG C N 1
ATOM 2716 C CA . ARG C 1 87 ? 67.739 73.579 71.769 1.00 19.79 100 ARG C CA 1
ATOM 2717 C C . ARG C 1 87 ? 66.797 74.425 72.624 1.00 19.57 100 ARG C C 1
ATOM 2718 O O . ARG C 1 87 ? 65.909 75.101 72.104 1.00 24.02 100 ARG C O 1
ATOM 2726 N N . MET D 2 1 ? 68.920 40.415 55.948 1.00 42.72 201 MET D N 1
ATOM 2727 C CA . MET D 2 1 ? 68.013 41.369 55.245 1.00 41.96 201 MET D CA 1
ATOM 2728 C C . MET D 2 1 ? 68.696 41.958 54.009 1.00 41.21 201 MET D C 1
ATOM 2729 O O . MET D 2 1 ? 69.805 42.493 54.093 1.00 41.00 201 MET D O 1
ATOM 2734 N N . THR D 2 2 ? 68.026 41.847 52.865 1.00 38.89 202 THR D N 1
ATOM 2735 C CA . THR D 2 2 ? 68.551 42.354 51.601 1.00 37.47 202 THR D CA 1
ATOM 2736 C C . THR D 2 2 ? 68.440 43.876 51.509 1.00 34.66 202 THR D C 1
ATOM 2737 O O . THR D 2 2 ? 67.422 44.457 51.888 1.00 33.48 202 THR D O 1
ATOM 2741 N N . GLU D 2 3 ? 69.492 44.513 51.002 1.00 33.00 203 GLU D N 1
ATOM 2742 C CA . GLU D 2 3 ? 69.514 45.964 50.848 1.00 30.23 203 GLU D CA 1
ATOM 2743 C C . GLU D 2 3 ? 69.574 46.333 49.368 1.00 28.72 203 GLU D C 1
ATOM 2744 O O . GLU D 2 3 ? 70.359 45.765 48.603 1.00 27.79 203 GLU D O 1
ATOM 2750 N N . TYR D 2 4 ? 68.730 47.279 48.968 1.00 26.08 204 TYR D N 1
ATOM 2751 C CA . TYR D 2 4 ? 68.683 47.725 47.580 1.00 24.87 204 TYR D CA 1
ATOM 2752 C C . TYR D 2 4 ? 68.998 49.217 47.466 1.00 22.95 204 TYR D C 1
ATOM 2753 O O . TYR D 2 4 ? 68.464 50.033 48.218 1.00 21.81 204 TYR D O 1
ATOM 2762 N N . LYS D 2 5 ? 69.878 49.565 46.533 1.00 19.76 205 LYS D N 1
ATOM 2763 C CA . LYS D 2 5 ? 70.232 50.961 46.318 1.00 19.86 205 LYS D CA 1
ATOM 2764 C C . LYS D 2 5 ? 69.410 51.511 45.158 1.00 18.79 205 LYS D C 1
ATOM 2765 O O . LYS D 2 5 ? 69.752 51.321 43.989 1.00 19.57 205 LYS D O 1
ATOM 2771 N N . LEU D 2 6 ? 68.284 52.132 45.498 1.00 17.39 206 LEU D N 1
ATOM 2772 C CA . LEU D 2 6 ? 67.389 52.716 44.509 1.00 14.81 206 LEU D CA 1
ATOM 2773 C C . LEU D 2 6 ? 67.743 54.180 44.308 1.00 15.41 206 LEU D C 1
ATOM 2774 O O . LEU D 2 6 ? 67.999 54.900 45.277 1.00 12.15 206 LEU D O 1
ATOM 2779 N N . VAL D 2 7 ? 67.752 54.617 43.051 1.00 13.83 207 VAL D N 1
ATOM 2780 C CA . VAL D 2 7 ? 68.072 56.001 42.719 1.00 12.00 207 VAL D CA 1
ATOM 2781 C C . VAL D 2 7 ? 66.963 56.593 41.841 1.00 12.28 207 VAL D C 1
ATOM 2782 O O . VAL D 2 7 ? 66.556 55.983 40.850 1.00 8.92 207 VAL D O 1
ATOM 2786 N N . VAL D 2 8 ? 66.463 57.766 42.232 1.00 10.45 208 VAL D N 1
ATOM 2787 C CA . VAL D 2 8 ? 65.401 58.460 41.496 1.00 9.39 208 VAL D CA 1
ATOM 2788 C C . VAL D 2 8 ? 65.992 59.593 40.646 1.00 10.84 208 VAL D C 1
ATOM 2789 O O . VAL D 2 8 ? 66.477 60.594 41.185 1.00 11.64 208 VAL D O 1
ATOM 2793 N N . VAL D 2 9 ? 65.938 59.435 39.324 1.00 9.45 209 VAL D N 1
ATOM 2794 C CA . VAL D 2 9 ? 66.473 60.431 38.396 1.00 8.69 209 VAL D CA 1
ATOM 2795 C C . VAL D 2 9 ? 65.410 61.025 37.469 1.00 10.11 209 VAL D C 1
ATOM 2796 O O . VAL D 2 9 ? 64.328 60.461 37.301 1.00 8.96 209 VAL D O 1
ATOM 2800 N N . GLY D 2 10 ? 65.738 62.162 36.859 1.00 9.94 210 GLY D N 1
ATOM 2801 C CA . GLY D 2 10 ? 64.812 62.823 35.957 1.00 10.11 210 GLY D CA 1
ATOM 2802 C C . GLY D 2 10 ? 65.048 64.319 35.923 1.00 11.86 210 GLY D C 1
ATOM 2803 O O . GLY D 2 10 ? 65.720 64.867 36.795 1.00 13.10 210 GLY D O 1
ATOM 2804 N N . ALA D 2 11 ? 64.501 64.983 34.909 1.00 11.90 211 ALA D N 1
ATOM 2805 C CA . ALA D 2 11 ? 64.646 66.428 34.766 1.00 11.93 211 ALA D CA 1
ATOM 2806 C C . ALA D 2 11 ? 64.064 67.173 35.971 1.00 11.30 211 ALA D C 1
ATOM 2807 O O . ALA D 2 11 ? 63.308 66.607 36.759 1.00 12.88 211 ALA D O 1
ATOM 2809 N N . GLY D 2 12 ? 64.423 68.443 36.111 1.00 11.75 212 GLY D N 1
ATOM 2810 C CA . GLY D 2 12 ? 63.941 69.236 37.229 1.00 8.87 212 GLY D CA 1
ATOM 2811 C C . GLY D 2 12 ? 62.446 69.495 37.264 1.00 8.99 212 GLY D C 1
ATOM 2812 O O . GLY D 2 12 ? 61.811 69.713 36.232 1.00 12.77 212 GLY D O 1
ATOM 2813 N N . GLY D 2 13 ? 61.884 69.446 38.467 1.00 8.04 213 GLY D N 1
ATOM 2814 C CA . GLY D 2 13 ? 60.470 69.701 38.662 1.00 7.37 213 GLY D CA 1
ATOM 2815 C C . GLY D 2 13 ? 59.506 68.596 38.281 1.00 7.49 213 GLY D C 1
ATOM 2816 O O . GLY D 2 13 ? 58.295 68.796 38.379 1.00 6.42 213 GLY D O 1
ATOM 2817 N N . VAL D 2 14 ? 60.019 67.432 37.886 1.00 8.15 214 VAL D N 1
ATOM 2818 C CA . VAL D 2 14 ? 59.152 66.320 37.487 1.00 8.71 214 VAL D CA 1
ATOM 2819 C C . VAL D 2 14 ? 58.449 65.611 38.642 1.00 11.01 214 VAL D C 1
ATOM 2820 O O . VAL D 2 14 ? 57.500 64.860 38.419 1.00 12.81 214 VAL D O 1
ATOM 2824 N N . GLY D 2 15 ? 58.913 65.849 39.868 1.00 10.31 215 GLY D N 1
ATOM 2825 C CA . GLY D 2 15 ? 58.287 65.241 41.031 1.00 8.21 215 GLY D CA 1
ATOM 2826 C C . GLY D 2 15 ? 59.069 64.123 41.694 1.00 9.85 215 GLY D C 1
ATOM 2827 O O . GLY D 2 15 ? 58.481 63.275 42.370 1.00 10.23 215 GLY D O 1
ATOM 2828 N N . LYS D 2 16 ? 60.389 64.122 41.523 1.00 9.94 216 LYS D N 1
ATOM 2829 C CA . LYS D 2 16 ? 61.242 63.091 42.111 1.00 8.71 216 LYS D CA 1
ATOM 2830 C C . LYS D 2 16 ? 61.153 63.074 43.631 1.00 10.29 216 LYS D C 1
ATOM 2831 O O . LYS D 2 16 ? 61.011 62.012 44.241 1.00 10.52 216 LYS D O 1
ATOM 2837 N N . SER D 2 17 ? 61.212 64.260 44.233 1.00 8.94 217 SER D N 1
ATOM 2838 C CA . SER D 2 17 ? 61.127 64.387 45.681 1.00 10.35 217 SER D CA 1
ATOM 2839 C C . SER D 2 17 ? 59.740 64.028 46.173 1.00 9.40 217 SER D C 1
ATOM 2840 O O . SER D 2 17 ? 59.595 63.235 47.102 1.00 8.93 217 SER D O 1
ATOM 2843 N N . ALA D 2 18 ? 58.725 64.618 45.547 1.00 9.28 218 ALA D N 1
ATOM 2844 C CA . ALA D 2 18 ? 57.339 64.367 45.919 1.00 12.33 218 ALA D CA 1
ATOM 2845 C C . ALA D 2 18 ? 57.037 62.869 45.944 1.00 13.28 218 ALA D C 1
ATOM 2846 O O . ALA D 2 18 ? 56.359 62.379 46.847 1.00 14.86 218 ALA D O 1
ATOM 2848 N N . LEU D 2 19 ? 57.584 62.150 44.968 1.00 13.73 219 LEU D N 1
ATOM 2849 C CA . LEU D 2 19 ? 57.412 60.705 44.842 1.00 13.08 219 LEU D CA 1
ATOM 2850 C C . LEU D 2 19 ? 58.032 59.990 46.037 1.00 12.91 219 LEU D C 1
ATOM 2851 O O . LEU D 2 19 ? 57.369 59.205 46.722 1.00 10.14 219 LEU D O 1
ATOM 2856 N N . THR D 2 20 ? 59.310 60.273 46.274 1.00 9.49 220 THR D N 1
ATOM 2857 C CA . THR D 2 20 ? 60.066 59.666 47.365 1.00 11.35 220 THR D CA 1
ATOM 2858 C C . THR D 2 20 ? 59.467 59.976 48.737 1.00 11.83 220 THR D C 1
ATOM 2859 O O . THR D 2 20 ? 59.324 59.088 49.576 1.00 13.22 220 THR D O 1
ATOM 2863 N N . ILE D 2 21 ? 59.110 61.239 48.950 1.00 12.60 221 ILE D N 1
ATOM 2864 C CA . ILE D 2 21 ? 58.522 61.682 50.208 1.00 14.45 221 ILE D CA 1
ATOM 2865 C C . ILE D 2 21 ? 57.173 61.000 50.447 1.00 16.15 221 ILE D C 1
ATOM 2866 O O . ILE D 2 21 ? 56.842 60.654 51.580 1.00 15.28 221 ILE D O 1
ATOM 2871 N N . GLN D 2 22 ? 56.415 60.781 49.373 1.00 16.28 222 GLN D N 1
ATOM 2872 C CA . GLN D 2 22 ? 55.121 60.111 49.470 1.00 16.48 222 GLN D CA 1
ATOM 2873 C C . GLN D 2 22 ? 55.316 58.684 49.958 1.00 16.17 222 GLN D C 1
ATOM 2874 O O . GLN D 2 22 ? 54.592 58.211 50.829 1.00 15.43 222 GLN D O 1
ATOM 2880 N N . LEU D 2 23 ? 56.300 58.005 49.378 1.00 17.09 223 LEU D N 1
ATOM 2881 C CA . LEU D 2 23 ? 56.601 56.629 49.741 1.00 17.80 223 LEU D CA 1
ATOM 2882 C C . LEU D 2 23 ? 57.057 56.479 51.187 1.00 18.26 223 LEU D C 1
ATOM 2883 O O . LEU D 2 23 ? 56.469 55.713 51.950 1.00 21.36 223 LEU D O 1
ATOM 2888 N N . ILE D 2 24 ? 58.093 57.229 51.554 1.00 18.10 224 ILE D N 1
ATOM 2889 C CA . ILE D 2 24 ? 58.683 57.173 52.891 1.00 18.11 224 ILE D CA 1
ATOM 2890 C C . ILE D 2 24 ? 57.848 57.781 54.017 1.00 21.21 224 ILE D C 1
ATOM 2891 O O . ILE D 2 24 ? 57.655 57.154 55.060 1.00 22.52 224 ILE D O 1
ATOM 2896 N N . GLN D 2 25 ? 57.356 59.000 53.802 1.00 21.81 225 GLN D N 1
ATOM 2897 C CA . GLN D 2 25 ? 56.598 59.716 54.826 1.00 22.50 225 GLN D CA 1
ATOM 2898 C C . GLN D 2 25 ? 55.084 59.819 54.636 1.00 23.19 225 GLN D C 1
ATOM 2899 O O . GLN D 2 25 ? 54.394 60.466 55.427 1.00 22.55 225 GLN D O 1
ATOM 2905 N N . ASN D 2 26 ? 54.581 59.187 53.581 1.00 24.15 226 ASN D N 1
ATOM 2906 C CA . ASN D 2 26 ? 53.153 59.155 53.274 1.00 26.79 226 ASN D CA 1
ATOM 2907 C C . ASN D 2 26 ? 52.437 60.509 53.290 1.00 25.60 226 ASN D C 1
ATOM 2908 O O . ASN D 2 26 ? 51.309 60.615 53.774 1.00 23.63 226 ASN D O 1
ATOM 2913 N N . HIS D 2 27 ? 53.088 61.539 52.756 1.00 26.66 227 HIS D N 1
ATOM 2914 C CA . HIS D 2 27 ? 52.485 62.870 52.700 1.00 26.60 227 HIS D CA 1
ATOM 2915 C C . HIS D 2 27 ? 52.919 63.651 51.465 1.00 25.37 227 HIS D C 1
ATOM 2916 O O . HIS D 2 27 ? 53.908 63.309 50.815 1.00 26.09 227 HIS D O 1
ATOM 2923 N N . PHE D 2 28 ? 52.161 64.695 51.145 1.00 23.76 228 PHE D N 1
ATOM 2924 C CA . PHE D 2 28 ? 52.444 65.536 49.992 1.00 22.83 228 PHE D CA 1
ATOM 2925 C C . PHE D 2 28 ? 52.193 67.003 50.317 1.00 22.06 228 PHE D C 1
ATOM 2926 O O . PHE D 2 28 ? 51.203 67.347 50.963 1.00 22.52 228 PHE D O 1
ATOM 2934 N N . VAL D 2 29 ? 53.114 67.854 49.879 1.00 22.89 229 VAL D N 1
ATOM 2935 C CA . VAL D 2 29 ? 53.014 69.296 50.076 1.00 23.22 229 VAL D CA 1
ATOM 2936 C C . VAL D 2 29 ? 53.541 69.994 48.825 1.00 22.25 229 VAL D C 1
ATOM 2937 O O . VAL D 2 29 ? 54.636 69.687 48.338 1.00 20.15 229 VAL D O 1
ATOM 2941 N N . ASP D 2 30 ? 52.723 70.888 48.280 1.00 20.09 230 ASP D N 1
ATOM 2942 C CA . ASP D 2 30 ? 53.083 71.638 47.089 1.00 21.26 230 ASP D CA 1
ATOM 2943 C C . ASP D 2 30 ? 54.136 72.673 47.492 1.00 20.99 230 ASP D C 1
ATOM 2944 O O . ASP D 2 30 ? 53.817 73.685 48.116 1.00 20.07 230 ASP D O 1
ATOM 2949 N N . LYS D 2 31 ? 55.387 72.416 47.122 1.00 20.05 231 LYS D N 1
ATOM 2950 C CA . LYS D 2 31 ? 56.487 73.306 47.475 1.00 19.54 231 LYS D CA 1
ATOM 2951 C C . LYS D 2 31 ? 57.607 73.350 46.434 1.00 18.82 231 LYS D C 1
ATOM 2952 O O . LYS D 2 31 ? 58.010 72.321 45.887 1.00 19.75 231 LYS D O 1
ATOM 2958 N N . TYR D 2 32 ? 58.098 74.555 46.160 1.00 16.77 232 TYR D N 1
ATOM 2959 C CA . TYR D 2 32 ? 59.194 74.745 45.219 1.00 14.42 232 TYR D CA 1
ATOM 2960 C C . TYR D 2 32 ? 60.479 74.656 46.034 1.00 13.96 232 TYR D C 1
ATOM 2961 O O . TYR D 2 32 ? 60.758 75.528 46.859 1.00 12.58 232 TYR D O 1
ATOM 2970 N N . ASP D 2 33 ? 61.242 73.591 45.820 1.00 12.85 233 ASP D N 1
ATOM 2971 C CA . ASP D 2 33 ? 62.487 73.392 46.549 1.00 12.20 233 ASP D CA 1
ATOM 2972 C C . ASP D 2 33 ? 63.406 72.449 45.780 1.00 12.36 233 ASP D C 1
ATOM 2973 O O . ASP D 2 33 ? 63.370 71.238 45.977 1.00 11.42 233 ASP D O 1
ATOM 2978 N N . PRO D 2 34 ? 64.234 73.000 44.878 1.00 10.13 234 PRO D N 1
ATOM 2979 C CA . PRO D 2 34 ? 65.169 72.209 44.077 1.00 8.15 234 PRO D CA 1
ATOM 2980 C C . PRO D 2 34 ? 66.089 71.376 44.964 1.00 9.18 234 PRO D C 1
ATOM 2981 O O . PRO D 2 34 ? 66.584 71.854 45.983 1.00 8.79 234 PRO D O 1
ATOM 2985 N N . THR D 2 35 ? 66.305 70.131 44.566 1.00 5.76 235 THR D N 1
ATOM 2986 C CA . THR D 2 35 ? 67.149 69.206 45.318 1.00 7.58 235 THR D CA 1
ATOM 2987 C C . THR D 2 35 ? 68.604 69.253 44.869 1.00 7.32 235 THR D C 1
ATOM 2988 O O . THR D 2 35 ? 68.889 69.508 43.705 1.00 7.22 235 THR D O 1
ATOM 2992 N N . ILE D 2 36 ? 69.519 69.067 45.815 1.00 8.63 236 ILE D N 1
ATOM 2993 C CA . ILE D 2 36 ? 70.940 68.994 45.507 1.00 9.33 236 ILE D CA 1
ATOM 2994 C C . ILE D 2 36 ? 71.229 67.489 45.524 1.00 11.52 236 ILE D C 1
ATOM 2995 O O . ILE D 2 36 ? 71.787 66.942 44.572 1.00 12.10 236 ILE D O 1
ATOM 3000 N N . GLU D 2 37 ? 70.815 66.837 46.613 1.00 12.99 237 GLU D N 1
ATOM 3001 C CA . GLU D 2 37 ? 70.965 65.389 46.806 1.00 14.10 237 GLU D CA 1
ATOM 3002 C C . GLU D 2 37 ? 70.391 64.959 48.156 1.00 12.61 237 GLU D C 1
ATOM 3003 O O . GLU D 2 37 ? 70.942 65.285 49.209 1.00 11.99 237 GLU D O 1
ATOM 3009 N N . ASP D 2 38 ? 69.290 64.219 48.123 1.00 13.28 238 ASP D N 1
ATOM 3010 C CA . ASP D 2 38 ? 68.656 63.744 49.350 1.00 13.05 238 ASP D CA 1
ATOM 3011 C C . ASP D 2 38 ? 68.716 62.225 49.468 1.00 12.57 238 ASP D C 1
ATOM 3012 O O . ASP D 2 38 ? 68.730 61.519 48.465 1.00 14.83 238 ASP D O 1
ATOM 3017 N N . SER D 2 39 ? 68.734 61.729 50.701 1.00 14.27 239 SER D N 1
ATOM 3018 C CA . SER D 2 39 ? 68.802 60.294 50.947 1.00 13.21 239 SER D CA 1
ATOM 3019 C C . SER D 2 39 ? 67.790 59.852 51.992 1.00 13.12 239 SER D C 1
ATOM 3020 O O . SER D 2 39 ? 67.690 60.443 53.067 1.00 9.97 239 SER D O 1
ATOM 3023 N N . TYR D 2 40 ? 67.042 58.805 51.659 1.00 15.15 240 TYR D N 1
ATOM 3024 C CA . TYR D 2 40 ? 66.017 58.262 52.547 1.00 16.31 240 TYR D CA 1
ATOM 3025 C C . TYR D 2 40 ? 66.230 56.764 52.730 1.00 17.07 240 TYR D C 1
ATOM 3026 O O . TYR D 2 40 ? 66.995 56.141 51.992 1.00 17.59 240 TYR D O 1
ATOM 3035 N N . ARG D 2 41 ? 65.553 56.188 53.718 1.00 18.75 241 ARG D N 1
ATOM 3036 C CA . ARG D 2 41 ? 65.674 54.760 53.991 1.00 19.74 241 ARG D CA 1
ATOM 3037 C C . ARG D 2 41 ? 64.354 54.227 54.536 1.00 19.45 241 ARG D C 1
ATOM 3038 O O . ARG D 2 41 ? 63.646 54.927 55.259 1.00 17.58 241 ARG D O 1
ATOM 3046 N N . LYS D 2 42 ? 64.021 52.991 54.178 1.00 21.94 242 LYS D N 1
ATOM 3047 C CA . LYS D 2 42 ? 62.779 52.371 54.630 1.00 24.56 242 LYS D CA 1
ATOM 3048 C C . LYS D 2 42 ? 62.834 50.846 54.583 1.00 23.80 242 LYS D C 1
ATOM 3049 O O . LYS D 2 42 ? 63.195 50.259 53.562 1.00 21.72 242 LYS D O 1
ATOM 3055 N N . GLN D 2 43 ? 62.487 50.216 55.701 1.00 23.90 243 GLN D N 1
ATOM 3056 C CA . GLN D 2 43 ? 62.465 48.763 55.791 1.00 25.03 243 GLN D CA 1
ATOM 3057 C C . GLN D 2 43 ? 61.079 48.340 55.320 1.00 24.95 243 GLN D C 1
ATOM 3058 O O . GLN D 2 43 ? 60.076 48.811 55.852 1.00 26.35 243 GLN D O 1
ATOM 3064 N N . VAL D 2 44 ? 61.022 47.492 54.297 1.00 25.21 244 VAL D N 1
ATOM 3065 C CA . VAL D 2 44 ? 59.743 47.045 53.747 1.00 26.86 244 VAL D CA 1
ATOM 3066 C C . VAL D 2 44 ? 59.767 45.570 53.358 1.00 27.44 244 VAL D C 1
ATOM 3067 O O . VAL D 2 44 ? 60.778 45.063 52.876 1.00 29.33 244 VAL D O 1
ATOM 3071 N N . VAL D 2 45 ? 58.644 44.890 53.568 1.00 25.52 245 VAL D N 1
ATOM 3072 C CA . VAL D 2 45 ? 58.514 43.488 53.190 1.00 22.98 245 VAL D CA 1
ATOM 3073 C C . VAL D 2 45 ? 57.979 43.482 51.762 1.00 22.61 245 VAL D C 1
ATOM 3074 O O . VAL D 2 45 ? 56.941 44.081 51.479 1.00 22.65 245 VAL D O 1
ATOM 3078 N N . ILE D 2 46 ? 58.725 42.867 50.851 1.00 22.12 246 ILE D N 1
ATOM 3079 C CA . ILE D 2 46 ? 58.309 42.788 49.457 1.00 24.42 246 ILE D CA 1
ATOM 3080 C C . ILE D 2 46 ? 58.356 41.330 49.016 1.00 26.28 246 ILE D C 1
ATOM 3081 O O . ILE D 2 46 ? 59.425 40.720 48.979 1.00 27.13 246 ILE D O 1
ATOM 3086 N N . ASP D 2 47 ? 57.187 40.774 48.705 1.00 26.98 247 ASP D N 1
ATOM 3087 C CA . ASP D 2 47 ? 57.061 39.380 48.282 1.00 27.32 247 ASP D CA 1
ATOM 3088 C C . ASP D 2 47 ? 57.629 38.404 49.306 1.00 26.74 247 ASP D C 1
ATOM 3089 O O . ASP D 2 47 ? 58.338 37.464 48.947 1.00 27.29 247 ASP D O 1
ATOM 3094 N N . GLY D 2 48 ? 57.331 38.643 50.580 1.00 25.18 248 GLY D N 1
ATOM 3095 C CA . GLY D 2 48 ? 57.811 37.765 51.631 1.00 26.04 248 GLY D CA 1
ATOM 3096 C C . GLY D 2 48 ? 59.072 38.209 52.350 1.00 27.54 248 GLY D C 1
ATOM 3097 O O . GLY D 2 48 ? 59.115 38.211 53.581 1.00 27.88 248 GLY D O 1
ATOM 3098 N N . GLU D 2 49 ? 60.102 38.580 51.596 1.00 29.90 249 GLU D N 1
ATOM 3099 C CA . GLU D 2 49 ? 61.365 39.008 52.196 1.00 31.41 249 GLU D CA 1
ATOM 3100 C C . GLU D 2 49 ? 61.371 40.468 52.652 1.00 30.14 249 GLU D C 1
ATOM 3101 O O . GLU D 2 49 ? 60.850 41.347 51.962 1.00 29.86 249 GLU D O 1
ATOM 3107 N N . THR D 2 50 ? 61.945 40.714 53.828 1.00 29.36 250 THR D N 1
ATOM 3108 C CA . THR D 2 50 ? 62.054 42.068 54.363 1.00 28.78 250 THR D CA 1
ATOM 3109 C C . THR D 2 50 ? 63.227 42.717 53.629 1.00 28.53 250 THR D C 1
ATOM 3110 O O . THR D 2 50 ? 64.250 42.070 53.392 1.00 27.66 250 THR D O 1
ATOM 3114 N N . CYS D 2 51 ? 63.077 43.986 53.264 1.00 28.28 251 CYS D N 1
ATOM 3115 C CA . CYS D 2 51 ? 64.117 44.692 52.524 1.00 27.95 251 CYS D CA 1
ATOM 3116 C C . CYS D 2 51 ? 64.536 46.009 53.156 1.00 25.62 251 CYS D C 1
ATOM 3117 O O . CYS D 2 51 ? 63.773 46.629 53.894 1.00 26.61 251 CYS D O 1
ATOM 3120 N N . LEU D 2 52 ? 65.758 46.430 52.846 1.00 24.25 252 LEU D N 1
ATOM 3121 C CA . LEU D 2 52 ? 66.296 47.697 53.332 1.00 24.07 252 LEU D CA 1
ATOM 3122 C C . LEU D 2 52 ? 66.387 48.599 52.103 1.00 23.32 252 LEU D C 1
ATOM 3123 O O . LEU D 2 52 ? 67.322 48.486 51.303 1.00 24.30 252 LEU D O 1
ATOM 3128 N N . LEU D 2 53 ? 65.383 49.454 51.932 1.00 20.21 253 LEU D N 1
ATOM 3129 C CA . LEU D 2 53 ? 65.326 50.367 50.796 1.00 18.57 253 LEU D CA 1
ATOM 3130 C C . LEU D 2 53 ? 66.106 51.652 51.028 1.00 19.32 253 LEU D C 1
ATOM 3131 O O . LEU D 2 53 ? 65.742 52.464 51.879 1.00 17.23 253 LEU D O 1
ATOM 3136 N N . ASP D 2 54 ? 67.192 51.812 50.278 1.00 20.41 254 ASP D N 1
ATOM 3137 C CA . ASP D 2 54 ? 68.024 53.008 50.351 1.00 20.76 254 ASP D CA 1
ATOM 3138 C C . ASP D 2 54 ? 67.695 53.832 49.116 1.00 18.80 254 ASP D C 1
ATOM 3139 O O . ASP D 2 54 ? 68.020 53.442 47.995 1.00 18.45 254 ASP D O 1
ATOM 3144 N N . ILE D 2 55 ? 67.021 54.959 49.325 1.00 15.10 255 ILE D N 1
ATOM 3145 C CA . ILE D 2 55 ? 66.611 55.816 48.223 1.00 12.60 255 ILE D CA 1
ATOM 3146 C C . ILE D 2 55 ? 67.375 57.137 48.104 1.00 13.43 255 ILE D C 1
ATOM 3147 O O . ILE D 2 55 ? 67.338 57.971 49.008 1.00 12.87 255 ILE D O 1
ATOM 3152 N N . LEU D 2 56 ? 68.057 57.320 46.974 1.00 10.41 256 LEU D N 1
ATOM 3153 C CA . LEU D 2 56 ? 68.805 58.544 46.717 1.00 10.36 256 LEU D CA 1
ATOM 3154 C C . LEU D 2 56 ? 68.002 59.442 45.777 1.00 10.52 256 LEU D C 1
ATOM 3155 O O . LEU D 2 56 ? 67.818 59.128 44.601 1.00 10.43 256 LEU D O 1
ATOM 3160 N N . ASP D 2 57 ? 67.499 60.542 46.325 1.00 10.28 257 ASP D N 1
ATOM 3161 C CA . ASP D 2 57 ? 66.714 61.515 45.578 1.00 9.20 257 ASP D CA 1
ATOM 3162 C C . ASP D 2 57 ? 67.718 62.500 44.986 1.00 11.11 257 ASP D C 1
ATOM 3163 O O . ASP D 2 57 ? 68.361 63.258 45.717 1.00 13.17 257 ASP D O 1
ATOM 3168 N N . THR D 2 58 ? 67.854 62.482 43.662 1.00 11.59 258 THR D N 1
ATOM 3169 C CA . THR D 2 58 ? 68.827 63.337 42.987 1.00 10.38 258 THR D CA 1
ATOM 3170 C C . THR D 2 58 ? 68.349 64.696 42.488 1.00 11.08 258 THR D C 1
ATOM 3171 O O . THR D 2 58 ? 67.169 65.041 42.580 1.00 9.30 258 THR D O 1
ATOM 3175 N N . ALA D 2 59 ? 69.297 65.462 41.960 1.00 10.98 259 ALA D N 1
ATOM 3176 C CA . ALA D 2 59 ? 69.027 66.793 41.442 1.00 11.84 259 ALA D CA 1
ATOM 3177 C C . ALA D 2 59 ? 68.594 66.778 39.984 1.00 11.65 259 ALA D C 1
ATOM 3178 O O . ALA D 2 59 ? 69.190 66.092 39.158 1.00 14.57 259 ALA D O 1
ATOM 3180 N N . GLY D 2 60 ? 67.544 67.530 39.677 1.00 12.25 260 GLY D N 1
ATOM 3181 C CA . GLY D 2 60 ? 67.081 67.625 38.306 1.00 13.59 260 GLY D CA 1
ATOM 3182 C C . GLY D 2 60 ? 67.891 68.696 37.595 1.00 15.56 260 GLY D C 1
ATOM 3183 O O . GLY D 2 60 ? 68.162 68.583 36.399 1.00 12.71 260 GLY D O 1
ATOM 3184 N N . GLN D 2 61 ? 68.291 69.724 38.351 1.00 16.20 261 GLN D N 1
ATOM 3185 C CA . GLN D 2 61 ? 69.085 70.846 37.840 1.00 18.92 261 GLN D CA 1
ATOM 3186 C C . GLN D 2 61 ? 70.420 70.406 37.263 1.00 19.41 261 GLN D C 1
ATOM 3187 O O . GLN D 2 61 ? 71.160 69.656 37.904 1.00 19.15 261 GLN D O 1
ATOM 3193 N N . GLU D 2 62 ? 70.765 70.959 36.102 1.00 20.61 262 GLU D N 1
ATOM 3194 C CA . GLU D 2 62 ? 72.031 70.653 35.440 1.00 22.36 262 GLU D CA 1
ATOM 3195 C C . GLU D 2 62 ? 73.207 71.162 36.276 1.00 20.63 262 GLU D C 1
ATOM 3196 O O . GLU D 2 62 ? 74.365 70.880 35.974 1.00 17.04 262 GLU D O 1
ATOM 3202 N N . GLU D 2 63 ? 72.893 71.916 37.326 1.00 19.68 263 GLU D N 1
ATOM 3203 C CA . GLU D 2 63 ? 73.904 72.466 38.221 1.00 21.23 263 GLU D CA 1
ATOM 3204 C C . GLU D 2 63 ? 74.764 71.375 38.838 1.00 19.98 263 GLU D C 1
ATOM 3205 O O . GLU D 2 63 ? 75.969 71.558 39.037 1.00 18.19 263 GLU D O 1
ATOM 3211 N N . TYR D 2 64 ? 74.140 70.233 39.110 1.00 18.08 264 TYR D N 1
ATOM 3212 C CA . TYR D 2 64 ? 74.823 69.104 39.727 1.00 19.00 264 TYR D CA 1
ATOM 3213 C C . TYR D 2 64 ? 75.041 67.923 38.785 1.00 20.39 264 TYR D C 1
ATOM 3214 O O . TYR D 2 64 ? 75.216 66.786 39.226 1.00 18.57 264 TYR D O 1
ATOM 3223 N N . SER D 2 65 ? 75.108 68.227 37.489 1.00 22.83 265 SER D N 1
ATOM 3224 C CA . SER D 2 65 ? 75.315 67.232 36.437 1.00 26.83 265 SER D CA 1
ATOM 3225 C C . SER D 2 65 ? 76.512 66.315 36.638 1.00 26.50 265 SER D C 1
ATOM 3226 O O . SER D 2 65 ? 76.478 65.160 36.231 1.00 27.52 265 SER D O 1
ATOM 3229 N N . ALA D 2 66 ? 77.572 66.838 37.247 1.00 29.26 266 ALA D N 1
ATOM 3230 C CA . ALA D 2 66 ? 78.799 66.074 37.478 1.00 30.00 266 ALA D CA 1
ATOM 3231 C C . ALA D 2 66 ? 78.669 64.928 38.478 1.00 30.11 266 ALA D C 1
ATOM 3232 O O . ALA D 2 66 ? 79.433 63.961 38.426 1.00 30.51 266 ALA D O 1
ATOM 3234 N N . MET D 2 67 ? 77.710 65.045 39.390 1.00 29.76 267 MET D N 1
ATOM 3235 C CA . MET D 2 67 ? 77.480 64.025 40.409 1.00 30.90 267 MET D CA 1
ATOM 3236 C C . MET D 2 67 ? 76.877 62.733 39.845 1.00 29.88 267 MET D C 1
ATOM 3237 O O . MET D 2 67 ? 76.970 61.678 40.473 1.00 29.63 267 MET D O 1
ATOM 3242 N N . ARG D 2 68 ? 76.288 62.821 38.654 1.00 27.60 268 ARG D N 1
ATOM 3243 C CA . ARG D 2 68 ? 75.642 61.682 38.002 1.00 27.97 268 ARG D CA 1
ATOM 3244 C C . ARG D 2 68 ? 76.500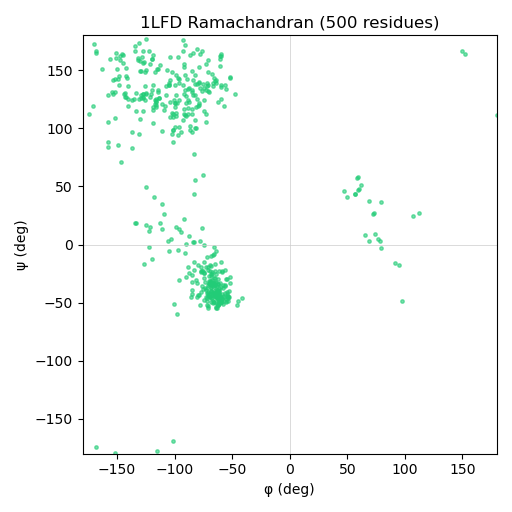 60.440 37.824 1.00 29.67 268 ARG D C 1
ATOM 3245 O O . ARG D 2 68 ? 76.053 59.330 38.109 1.00 29.11 268 ARG D O 1
ATOM 3253 N N . ASP D 2 69 ? 77.740 60.629 37.387 1.00 32.89 269 ASP D N 1
ATOM 3254 C CA . ASP D 2 69 ? 78.656 59.514 37.167 1.00 35.61 269 ASP D CA 1
ATOM 3255 C C . ASP D 2 69 ? 78.825 58.604 38.382 1.00 35.43 269 ASP D C 1
ATOM 3256 O O . ASP D 2 69 ? 78.752 57.381 38.262 1.00 35.29 269 ASP D O 1
ATOM 3261 N N . GLN D 2 70 ? 79.016 59.209 39.550 1.00 34.28 270 GLN D N 1
ATOM 3262 C CA . GLN D 2 70 ? 79.218 58.460 40.782 1.00 34.10 270 GLN D CA 1
ATOM 3263 C C . GLN D 2 70 ? 77.975 57.748 41.316 1.00 32.39 270 GLN D C 1
ATOM 3264 O O . GLN D 2 70 ? 78.057 56.584 41.711 1.00 31.27 270 GLN D O 1
ATOM 3270 N N . TYR D 2 71 ? 76.828 58.426 41.324 1.00 30.81 271 TYR D N 1
ATOM 3271 C CA . TYR D 2 71 ? 75.608 57.799 41.831 1.00 27.14 271 TYR D CA 1
ATOM 3272 C C . TYR D 2 71 ? 75.023 56.766 40.870 1.00 26.20 271 TYR D C 1
ATOM 3273 O O . TYR D 2 71 ? 74.305 55.856 41.291 1.00 25.29 271 TYR D O 1
ATOM 3282 N N . MET D 2 72 ? 75.334 56.912 39.584 1.00 25.75 272 MET D N 1
ATOM 3283 C CA . MET D 2 72 ? 74.853 55.980 38.573 1.00 26.08 272 MET D CA 1
ATOM 3284 C C . MET D 2 72 ? 75.553 54.630 38.663 1.00 28.37 272 MET D C 1
ATOM 3285 O O . MET D 2 72 ? 74.908 53.591 38.562 1.00 29.30 272 MET D O 1
ATOM 3290 N N . ARG D 2 73 ? 76.866 54.643 38.876 1.00 29.74 273 ARG D N 1
ATOM 3291 C CA . ARG D 2 73 ? 77.614 53.397 38.991 1.00 32.93 273 ARG D CA 1
ATOM 3292 C C . ARG D 2 73 ? 77.385 52.692 40.324 1.00 32.45 273 ARG D C 1
ATOM 3293 O O . ARG D 2 73 ? 77.539 51.475 40.415 1.00 33.63 273 ARG D O 1
ATOM 3301 N N . THR D 2 74 ? 77.003 53.452 41.349 1.00 31.33 274 THR D N 1
ATOM 3302 C CA . THR D 2 74 ? 76.749 52.878 42.668 1.00 31.42 274 THR D CA 1
ATOM 3303 C C . THR D 2 74 ? 75.294 52.433 42.849 1.00 31.44 274 THR D C 1
ATOM 3304 O O . THR D 2 74 ? 75.014 51.509 43.621 1.00 31.58 274 THR D O 1
ATOM 3308 N N . GLY D 2 75 ? 74.377 53.085 42.136 1.00 28.24 275 GLY D N 1
ATOM 3309 C CA . GLY D 2 75 ? 72.968 52.739 42.235 1.00 27.83 275 GLY D CA 1
ATOM 3310 C C . GLY D 2 75 ? 72.633 51.417 41.568 1.00 28.90 275 GLY D C 1
ATOM 3311 O O . GLY D 2 75 ? 73.104 51.140 40.467 1.00 29.01 275 GLY D O 1
ATOM 3312 N N . GLU D 2 76 ? 71.818 50.601 42.234 1.00 28.40 276 GLU D N 1
ATOM 3313 C CA . GLU D 2 76 ? 71.426 49.297 41.703 1.00 27.84 276 GLU D CA 1
ATOM 3314 C C . GLU D 2 76 ? 70.229 49.369 40.756 1.00 26.97 276 GLU D C 1
ATOM 3315 O O . GLU D 2 76 ? 70.195 48.687 39.730 1.00 25.83 276 GLU D O 1
ATOM 3321 N N . GLY D 2 77 ? 69.234 50.168 41.126 1.00 24.07 277 GLY D N 1
ATOM 3322 C CA . GLY D 2 77 ? 68.048 50.312 40.301 1.00 20.73 277 GLY D CA 1
ATOM 3323 C C . GLY D 2 77 ? 67.749 51.778 40.100 1.00 18.14 277 GLY D C 1
ATOM 3324 O O . GLY D 2 77 ? 68.034 52.587 40.980 1.00 18.32 277 GLY D O 1
ATOM 3325 N N . PHE D 2 78 ? 67.163 52.124 38.957 1.00 16.13 278 PHE D N 1
ATOM 3326 C CA . PHE D 2 78 ? 66.855 53.516 38.659 1.00 15.40 278 PHE D CA 1
ATOM 3327 C C . PHE D 2 78 ? 65.403 53.799 38.311 1.00 16.31 278 PHE D C 1
ATOM 3328 O O . PHE D 2 78 ? 64.797 53.124 37.478 1.00 16.06 278 PHE D O 1
ATOM 3336 N N . LEU D 2 79 ? 64.848 54.804 38.973 1.00 15.27 279 LEU D N 1
ATOM 3337 C CA . LEU D 2 79 ? 63.481 55.219 38.720 1.00 16.52 279 LEU D CA 1
ATOM 3338 C C . LEU D 2 79 ? 63.607 56.435 37.798 1.00 17.42 279 LEU D C 1
ATOM 3339 O O . LEU D 2 79 ? 63.984 57.525 38.238 1.00 18.37 279 LEU D O 1
ATOM 3344 N N . CYS D 2 80 ? 63.388 56.215 36.504 1.00 15.11 280 CYS D N 1
ATOM 3345 C CA . CYS D 2 80 ? 63.488 57.277 35.514 1.00 13.58 280 CYS D CA 1
ATOM 3346 C C . CYS D 2 80 ? 62.158 58.005 35.411 1.00 13.97 280 CYS D C 1
ATOM 3347 O O . CYS D 2 80 ? 61.219 57.533 34.764 1.00 13.12 280 CYS D O 1
ATOM 3350 N N . VAL D 2 81 ? 62.108 59.179 36.036 1.00 9.60 281 VAL D N 1
ATOM 3351 C CA . VAL D 2 81 ? 60.904 59.993 36.098 1.00 8.47 281 VAL D CA 1
ATOM 3352 C C . VAL D 2 81 ? 60.812 61.140 35.095 1.00 11.14 281 VAL D C 1
ATOM 3353 O O . VAL D 2 81 ? 61.817 61.751 34.725 1.00 11.49 281 VAL D O 1
ATOM 3357 N N . PHE D 2 82 ? 59.586 61.399 34.651 1.00 11.20 282 PHE D N 1
ATOM 3358 C CA . PHE D 2 82 ? 59.266 62.493 33.744 1.00 12.13 282 PHE D CA 1
ATOM 3359 C C . PHE D 2 82 ? 57.828 62.879 34.085 1.00 14.05 282 PHE D C 1
ATOM 3360 O O . PHE D 2 82 ? 57.128 62.116 34.755 1.00 16.23 282 PHE D O 1
ATOM 3368 N N . ALA D 2 83 ? 57.416 64.082 33.701 1.00 14.28 283 ALA D N 1
ATOM 3369 C CA . ALA D 2 83 ? 56.063 64.548 33.977 1.00 12.89 283 ALA D CA 1
ATOM 3370 C C . ALA D 2 83 ? 55.230 64.501 32.702 1.00 16.32 283 ALA D C 1
ATOM 3371 O O . ALA D 2 83 ? 55.706 64.875 31.626 1.00 15.51 283 ALA D O 1
ATOM 3373 N N . ILE D 2 84 ? 53.988 64.035 32.830 1.00 17.79 284 ILE D N 1
ATOM 3374 C CA . ILE D 2 84 ? 53.084 63.915 31.690 1.00 16.91 284 ILE D CA 1
ATOM 3375 C C . ILE D 2 84 ? 52.622 65.249 31.091 1.00 17.67 284 ILE D C 1
ATOM 3376 O O . ILE D 2 84 ? 52.011 65.276 30.024 1.00 19.62 284 ILE D O 1
ATOM 3381 N N . ASN D 2 85 ? 52.918 66.350 31.778 1.00 17.38 285 ASN D N 1
ATOM 3382 C CA . ASN D 2 85 ? 52.563 67.681 31.281 1.00 18.53 285 ASN D CA 1
ATOM 3383 C C . ASN D 2 85 ? 53.845 68.451 30.933 1.00 17.85 285 ASN D C 1
ATOM 3384 O O . ASN D 2 85 ? 53.842 69.682 30.807 1.00 16.93 285 ASN D O 1
ATOM 3389 N N . ASN D 2 86 ? 54.932 67.705 30.761 1.00 16.23 286 ASN D N 1
ATOM 3390 C CA . ASN D 2 86 ? 56.233 68.280 30.443 1.00 16.36 286 ASN D CA 1
ATOM 3391 C C . ASN D 2 86 ? 56.889 67.428 29.357 1.00 16.22 286 ASN D C 1
ATOM 3392 O O . ASN D 2 86 ? 57.506 66.403 29.637 1.00 15.20 286 ASN D O 1
ATOM 3397 N N . THR D 2 87 ? 56.744 67.867 28.112 1.00 18.66 287 THR D N 1
ATOM 3398 C CA . THR D 2 87 ? 57.298 67.153 26.971 1.00 20.31 287 THR D CA 1
ATOM 3399 C C . THR D 2 87 ? 58.826 67.097 26.999 1.00 20.12 287 THR D C 1
ATOM 3400 O O . THR D 2 87 ? 59.421 66.073 26.653 1.00 19.04 287 THR D O 1
ATOM 3404 N N . LYS D 2 88 ? 59.462 68.185 27.426 1.00 21.29 288 LYS D N 1
ATOM 3405 C CA . LYS D 2 88 ? 60.920 68.215 27.472 1.00 21.23 288 LYS D CA 1
ATOM 3406 C C . LYS D 2 88 ? 61.483 67.221 28.483 1.00 18.62 288 LYS D C 1
ATOM 3407 O O . LYS D 2 88 ? 62.557 66.667 28.265 1.00 19.44 288 LYS D O 1
ATOM 3413 N N . SER D 2 89 ? 60.757 66.980 29.574 1.00 17.79 289 SER D N 1
ATOM 3414 C CA . SER D 2 89 ? 61.216 66.029 30.587 1.00 16.29 289 SER D CA 1
ATOM 3415 C C . SER D 2 89 ? 61.178 64.613 30.016 1.00 18.04 289 SER D C 1
ATOM 3416 O O . SER D 2 89 ? 62.021 63.776 30.351 1.00 16.78 289 SER D O 1
ATOM 3419 N N . PHE D 2 90 ? 60.206 64.360 29.137 1.00 19.03 290 PHE D N 1
ATOM 3420 C CA . PHE D 2 90 ? 60.064 63.057 28.488 1.00 19.00 290 PHE D CA 1
ATOM 3421 C C . PHE D 2 90 ? 61.234 62.852 27.526 1.00 20.58 290 PHE D C 1
ATOM 3422 O O . PHE D 2 90 ? 61.778 61.752 27.426 1.00 20.75 290 PHE D O 1
ATOM 3430 N N . GLU D 2 91 ? 61.617 63.917 26.826 1.00 20.53 291 GLU D N 1
ATOM 3431 C CA . GLU D 2 91 ? 62.734 63.857 25.890 1.00 22.75 291 GLU D CA 1
ATOM 3432 C C . GLU D 2 91 ? 64.039 63.669 26.656 1.00 22.58 291 GLU D C 1
ATOM 3433 O O . GLU D 2 91 ? 64.921 62.930 26.219 1.00 24.01 291 GLU D O 1
ATOM 3439 N N . ASP D 2 92 ? 64.141 64.322 27.812 1.00 22.38 292 ASP D N 1
ATOM 3440 C CA . ASP D 2 92 ? 65.332 64.240 28.656 1.00 22.74 292 ASP D CA 1
ATOM 3441 C C . ASP D 2 92 ? 65.548 62.863 29.264 1.00 24.69 292 ASP D C 1
ATOM 3442 O O . ASP D 2 92 ? 66.686 62.468 29.515 1.00 24.90 292 ASP D O 1
ATOM 3447 N N . ILE D 2 93 ? 64.456 62.144 29.517 1.00 26.10 293 ILE D N 1
ATOM 3448 C CA . ILE D 2 93 ? 64.543 60.819 30.127 1.00 28.69 293 ILE D CA 1
ATOM 3449 C C . ILE D 2 93 ? 65.319 59.813 29.279 1.00 28.36 293 ILE D C 1
ATOM 3450 O O . ILE D 2 93 ? 65.860 58.835 29.799 1.00 28.79 293 ILE D O 1
ATOM 3455 N N . HIS D 2 94 ? 65.388 60.079 27.977 1.00 30.96 294 HIS D N 1
ATOM 3456 C CA . HIS D 2 94 ? 66.127 59.227 27.049 1.00 31.85 294 HIS D CA 1
ATOM 3457 C C . HIS D 2 94 ? 67.613 59.380 27.367 1.00 30.42 294 HIS D C 1
ATOM 3458 O O . HIS D 2 94 ? 68.340 58.394 27.483 1.00 28.04 294 HIS D O 1
ATOM 3465 N N . GLN D 2 95 ? 68.039 60.630 27.533 1.00 29.98 295 GLN D N 1
ATOM 3466 C CA . GLN D 2 95 ? 69.426 60.957 27.844 1.00 30.89 295 GLN D CA 1
ATOM 3467 C C . GLN D 2 95 ? 69.872 60.292 29.145 1.00 28.60 295 GLN D C 1
ATOM 3468 O O . GLN D 2 95 ? 70.976 59.757 29.219 1.00 29.27 295 GLN D O 1
ATOM 3474 N N . TYR D 2 96 ? 69.011 60.319 30.163 1.00 26.26 296 TYR D N 1
ATOM 3475 C CA . TYR D 2 96 ? 69.325 59.691 31.445 1.00 22.94 296 TYR D CA 1
ATOM 3476 C C . TYR D 2 96 ? 69.506 58.197 31.233 1.00 23.04 296 TYR D C 1
ATOM 3477 O O . TYR D 2 96 ? 70.490 57.613 31.683 1.00 20.32 296 TYR D O 1
ATOM 3486 N N . ARG D 2 97 ? 68.563 57.590 30.517 1.00 22.43 297 ARG D N 1
ATOM 3487 C CA . ARG D 2 97 ? 68.623 56.161 30.232 1.00 24.77 297 ARG D CA 1
ATOM 3488 C C . ARG D 2 97 ? 69.935 55.839 29.510 1.00 23.79 297 ARG D C 1
ATOM 3489 O O . ARG D 2 97 ? 70.629 54.892 29.873 1.00 24.40 297 ARG D O 1
ATOM 3497 N N . GLU D 2 98 ? 70.286 56.664 28.525 1.00 26.03 298 GLU D N 1
ATOM 3498 C CA . GLU D 2 98 ? 71.516 56.488 27.755 1.00 29.37 298 GLU D CA 1
ATOM 3499 C C . GLU D 2 98 ? 72.745 56.633 28.646 1.00 28.73 298 GLU D C 1
ATOM 3500 O O . GLU D 2 98 ? 73.669 55.823 28.581 1.00 29.14 298 GLU D O 1
ATOM 3506 N N . GLN D 2 99 ? 72.739 57.669 29.480 1.00 28.51 299 GLN D N 1
ATOM 3507 C CA . GLN D 2 99 ? 73.846 57.956 30.388 1.00 29.78 299 GLN D CA 1
ATOM 3508 C C . GLN D 2 99 ? 74.078 56.858 31.425 1.00 29.36 299 GLN D C 1
ATOM 3509 O O . GLN D 2 99 ? 75.220 56.505 31.713 1.00 28.70 299 GLN D O 1
ATOM 3515 N N . ILE D 2 100 ? 72.996 56.317 31.976 1.00 30.13 300 ILE D N 1
ATOM 3516 C CA . ILE D 2 100 ? 73.099 55.255 32.972 1.00 31.06 300 ILE D CA 1
ATOM 3517 C C . ILE D 2 100 ? 73.751 54.024 32.349 1.00 31.23 300 ILE D C 1
ATOM 3518 O O . ILE D 2 100 ? 74.727 53.496 32.873 1.00 30.76 300 ILE D O 1
ATOM 3523 N N . LYS D 2 101 ? 73.211 53.600 31.210 1.00 34.52 301 LYS D N 1
ATOM 3524 C CA . LYS D 2 101 ? 73.700 52.432 30.484 1.00 37.25 301 LYS D CA 1
ATOM 3525 C C . LYS D 2 101 ? 75.184 52.568 30.150 1.00 37.28 301 LYS D C 1
ATOM 3526 O O . LYS D 2 101 ? 75.952 51.619 30.302 1.00 38.20 301 LYS D O 1
ATOM 3532 N N . ARG D 2 102 ? 75.578 53.770 29.740 1.00 38.43 302 ARG D N 1
ATOM 3533 C CA . ARG D 2 102 ? 76.962 54.068 29.381 1.00 38.46 302 ARG D CA 1
ATOM 3534 C C . ARG D 2 102 ? 77.904 54.003 30.582 1.00 38.81 302 ARG D C 1
ATOM 3535 O O . ARG D 2 102 ? 78.946 53.350 30.522 1.00 39.82 302 ARG D O 1
ATOM 3543 N N . VAL D 2 103 ? 77.534 54.682 31.666 1.00 39.21 303 VAL D N 1
ATOM 3544 C CA . VAL D 2 103 ? 78.344 54.700 32.883 1.00 40.16 303 VAL D CA 1
ATOM 3545 C C . VAL D 2 103 ? 78.515 53.286 33.435 1.00 41.93 303 VAL D C 1
ATOM 3546 O O . VAL D 2 103 ? 79.632 52.855 33.717 1.00 42.30 303 VAL D O 1
ATOM 3550 N N . LYS D 2 104 ? 77.401 52.569 33.562 1.00 44.54 304 LYS D N 1
ATOM 3551 C CA . LYS D 2 104 ? 77.397 51.198 34.071 1.00 46.09 304 LYS D CA 1
ATOM 3552 C C . LYS D 2 104 ? 78.128 50.230 33.145 1.00 49.11 304 LYS D C 1
ATOM 3553 O O . LYS D 2 104 ? 78.680 49.228 33.603 1.00 50.08 304 LYS D O 1
ATOM 3559 N N . ASP D 2 105 ? 78.131 50.542 31.849 1.00 51.90 305 ASP D N 1
ATOM 3560 C CA . ASP D 2 105 ? 78.757 49.699 30.829 1.00 53.83 305 ASP D CA 1
ATOM 3561 C C . ASP D 2 105 ? 78.053 48.347 30.874 1.00 54.95 305 ASP D C 1
ATOM 3562 O O . ASP D 2 105 ? 78.688 47.290 30.937 1.00 54.89 305 ASP D O 1
ATOM 3567 N N . SER D 2 106 ? 76.725 48.409 30.879 1.00 55.20 306 SER D N 1
ATOM 3568 C CA . SER D 2 106 ? 75.881 47.225 30.933 1.00 55.63 306 SER D CA 1
ATOM 3569 C C . SER D 2 106 ? 74.551 47.505 30.245 1.00 54.47 306 SER D C 1
ATOM 3570 O O . SER D 2 106 ? 73.912 48.525 30.502 1.00 53.85 306 SER D O 1
ATOM 3573 N N . ASP D 2 107 ? 74.153 46.603 29.355 1.00 54.49 307 ASP D N 1
ATOM 3574 C CA . ASP D 2 107 ? 72.894 46.740 28.633 1.00 54.62 307 ASP D CA 1
ATOM 3575 C C . ASP D 2 107 ? 71.758 46.034 29.377 1.00 52.85 307 ASP D C 1
ATOM 3576 O O . ASP D 2 107 ? 70.731 45.686 28.791 1.00 51.47 307 ASP D O 1
ATOM 3581 N N . ASP D 2 108 ? 71.960 45.834 30.676 1.00 50.43 308 ASP D N 1
ATOM 3582 C CA . ASP D 2 108 ? 70.971 45.196 31.534 1.00 49.04 308 ASP D CA 1
ATOM 3583 C C . ASP D 2 108 ? 71.099 45.773 32.944 1.00 47.22 308 ASP D C 1
ATOM 3584 O O . ASP D 2 108 ? 71.814 45.237 33.795 1.00 47.32 308 ASP D O 1
ATOM 3589 N N . VAL D 2 109 ? 70.426 46.900 33.160 1.00 43.23 309 VAL D N 1
ATOM 3590 C CA . VAL D 2 109 ? 70.438 47.592 34.444 1.00 37.99 309 VAL D CA 1
ATOM 3591 C C . VAL D 2 109 ? 68.999 47.869 34.878 1.00 32.52 309 VAL D C 1
ATOM 3592 O O . VAL D 2 109 ? 68.196 48.383 34.097 1.00 32.93 309 VAL D O 1
ATOM 3596 N N . PRO D 2 110 ? 68.647 47.495 36.122 1.00 28.34 310 PRO D N 1
ATOM 3597 C CA . PRO D 2 110 ? 67.306 47.690 36.686 1.00 25.64 310 PRO D CA 1
ATOM 3598 C C . PRO D 2 110 ? 66.805 49.110 36.452 1.00 23.80 310 PRO D C 1
ATOM 3599 O O . PRO D 2 110 ? 67.493 50.081 36.767 1.00 22.96 310 PRO D O 1
ATOM 3603 N N . MET D 2 111 ? 65.593 49.226 35.919 1.00 23.73 311 MET D N 1
ATOM 3604 C CA . MET D 2 111 ? 65.041 50.533 35.604 1.00 22.56 311 MET D CA 1
ATOM 3605 C C . MET D 2 111 ? 63.532 50.472 35.393 1.00 22.23 311 MET D C 1
ATOM 3606 O O . MET D 2 111 ? 62.992 49.442 34.991 1.00 22.48 311 MET D O 1
ATOM 3611 N N . VAL D 2 112 ? 62.858 51.581 35.693 1.00 21.28 312 VAL D N 1
ATOM 3612 C CA . VAL D 2 112 ? 61.412 51.692 35.517 1.00 17.74 312 VAL D CA 1
ATOM 3613 C C . VAL D 2 112 ? 61.080 53.109 35.051 1.00 17.11 312 VAL D C 1
ATOM 3614 O O . VAL D 2 112 ? 61.518 54.088 35.654 1.00 16.11 312 VAL D O 1
ATOM 3618 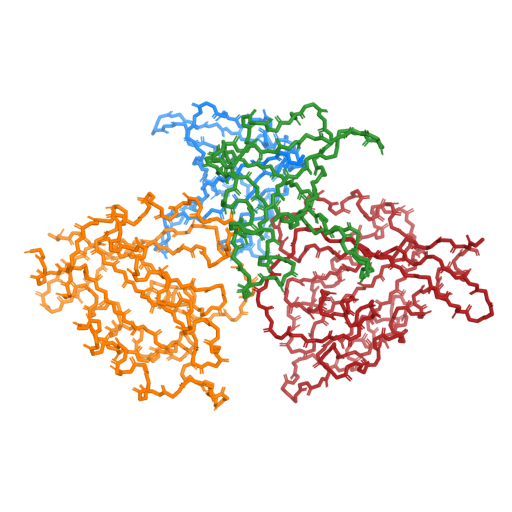N N . LEU D 2 113 ? 60.353 53.213 33.944 1.00 14.81 313 LEU D N 1
ATOM 3619 C CA . LEU D 2 113 ? 59.952 54.512 33.419 1.00 16.37 313 LEU D CA 1
ATOM 3620 C C . LEU D 2 113 ? 58.731 54.986 34.212 1.00 16.20 313 LEU D C 1
ATOM 3621 O O . LEU D 2 113 ? 57.729 54.272 34.310 1.00 17.04 313 LEU D O 1
ATOM 3626 N N . VAL D 2 114 ? 58.824 56.181 34.790 1.00 13.81 314 VAL D N 1
ATOM 3627 C CA . VAL D 2 114 ? 57.730 56.721 35.588 1.00 13.74 314 VAL D CA 1
ATOM 3628 C C . VAL D 2 114 ? 57.119 57.994 35.013 1.00 15.11 314 VAL D C 1
ATOM 3629 O O . VAL D 2 114 ? 57.815 58.982 34.802 1.00 16.43 314 VAL D O 1
ATOM 3633 N N . GLY D 2 115 ? 55.815 57.943 34.756 1.00 14.89 315 GLY D N 1
ATOM 3634 C CA . GLY D 2 115 ? 55.094 59.092 34.235 1.00 15.18 315 GLY D CA 1
ATOM 3635 C C . GLY D 2 115 ? 54.334 59.729 35.386 1.00 17.01 315 GLY D C 1
ATOM 3636 O O . GLY D 2 115 ? 53.172 59.395 35.639 1.00 16.79 315 GLY D O 1
ATOM 3637 N N . ASN D 2 116 ? 54.997 60.640 36.092 1.00 14.23 316 ASN D N 1
ATOM 3638 C CA . ASN D 2 116 ? 54.408 61.314 37.244 1.00 14.14 316 ASN D CA 1
ATOM 3639 C C . ASN D 2 116 ? 53.434 62.420 36.856 1.00 12.94 316 ASN D C 1
ATOM 3640 O O . ASN D 2 116 ? 53.417 62.873 35.714 1.00 12.96 316 ASN D O 1
ATOM 3645 N N . LYS D 2 117 ? 52.630 62.841 37.832 1.00 14.58 317 LYS D N 1
ATOM 3646 C CA . LYS D 2 117 ? 51.630 63.900 37.682 1.00 15.90 317 LYS D CA 1
ATOM 3647 C C . LYS D 2 117 ? 50.400 63.483 36.877 1.00 16.82 317 LYS D C 1
ATOM 3648 O O . LYS D 2 117 ? 49.701 64.330 36.322 1.00 13.71 317 LYS D O 1
ATOM 3654 N N . CYS D 2 118 ? 50.091 62.187 36.882 1.00 19.35 318 CYS D N 1
ATOM 3655 C CA . CYS D 2 118 ? 48.944 61.683 36.131 1.00 21.39 318 CYS D CA 1
ATOM 3656 C C . CYS D 2 118 ? 47.610 62.223 36.635 1.00 21.03 318 CYS D C 1
ATOM 3657 O O . CYS D 2 118 ? 46.573 61.976 36.028 1.00 22.73 318 CYS D O 1
ATOM 3660 N N . ASP D 2 119 ? 47.646 62.973 37.733 1.00 22.89 319 ASP D N 1
ATOM 3661 C CA . ASP D 2 119 ? 46.444 63.574 38.311 1.00 24.37 319 ASP D CA 1
ATOM 3662 C C . ASP D 2 119 ? 46.005 64.813 37.522 1.00 24.96 319 ASP D C 1
ATOM 3663 O O . ASP D 2 119 ? 44.860 65.256 37.639 1.00 26.68 319 ASP D O 1
ATOM 3668 N N . LEU D 2 120 ? 46.923 65.377 36.738 1.00 24.37 320 LEU D N 1
ATOM 3669 C CA . LEU D 2 120 ? 46.627 66.562 35.932 1.00 27.05 320 LEU D CA 1
ATOM 3670 C C . LEU D 2 120 ? 45.854 66.228 34.657 1.00 27.41 320 LEU D C 1
ATOM 3671 O O . LEU D 2 120 ? 46.144 65.238 33.984 1.00 28.00 320 LEU D O 1
ATOM 3676 N N . ALA D 2 121 ? 44.871 67.064 34.333 1.00 27.90 321 ALA D N 1
ATOM 3677 C CA . ALA D 2 121 ? 44.054 66.871 33.138 1.00 29.74 321 ALA D CA 1
ATOM 3678 C C . ALA D 2 121 ? 44.755 67.398 31.890 1.00 30.21 321 ALA D C 1
ATOM 3679 O O . ALA D 2 121 ? 44.553 66.885 30.789 1.00 30.43 321 ALA D O 1
ATOM 3681 N N . ALA D 2 122 ? 45.578 68.426 32.066 1.00 31.22 322 ALA D N 1
ATOM 3682 C CA . ALA D 2 122 ? 46.303 69.025 30.953 1.00 31.19 322 ALA D CA 1
ATOM 3683 C C . ALA D 2 122 ? 47.584 68.256 30.639 1.00 31.74 322 ALA D C 1
ATOM 3684 O O . ALA D 2 122 ? 48.679 68.677 31.015 1.00 31.95 322 ALA D O 1
ATOM 3686 N N . ARG D 2 123 ? 47.435 67.124 29.956 1.00 31.48 323 ARG D N 1
ATOM 3687 C CA . ARG D 2 123 ? 48.571 66.288 29.576 1.00 29.98 323 ARG D CA 1
ATOM 3688 C C . ARG D 2 123 ? 49.190 66.774 28.274 1.00 28.92 323 ARG D C 1
ATOM 3689 O O . ARG D 2 123 ? 48.492 67.309 27.413 1.00 29.14 323 ARG D O 1
ATOM 3697 N N . THR D 2 124 ? 50.498 66.581 28.129 1.00 25.58 324 THR D N 1
ATOM 3698 C CA . THR D 2 124 ? 51.193 66.975 26.909 1.00 25.06 324 THR D CA 1
ATOM 3699 C C . THR D 2 124 ? 51.964 65.787 26.346 1.00 25.22 324 THR D C 1
ATOM 3700 O O . THR D 2 124 ? 52.386 65.797 25.188 1.00 24.61 324 THR D O 1
ATOM 3704 N N . VAL D 2 125 ? 52.170 64.775 27.185 1.00 24.91 325 VAL D N 1
ATOM 3705 C CA . VAL D 2 125 ? 52.862 63.563 26.764 1.00 25.19 325 VAL D CA 1
ATOM 3706 C C . VAL D 2 125 ? 51.821 62.455 26.755 1.00 26.39 325 VAL D C 1
ATOM 3707 O O . VAL D 2 125 ? 51.170 62.189 27.767 1.00 27.45 325 VAL D O 1
ATOM 3711 N N . GLU D 2 126 ? 51.635 61.851 25.589 1.00 26.17 326 GLU D N 1
ATOM 3712 C CA . GLU D 2 126 ? 50.666 60.782 25.420 1.00 26.27 326 GLU D CA 1
ATOM 3713 C C . GLU D 2 126 ? 51.148 59.520 26.127 1.00 24.79 326 GLU D C 1
ATOM 3714 O O . GLU D 2 126 ? 52.307 59.125 25.989 1.00 24.59 326 GLU D O 1
ATOM 3720 N N . SER D 2 127 ? 50.259 58.903 26.901 1.00 23.34 327 SER D N 1
ATOM 3721 C CA . SER D 2 127 ? 50.598 57.693 27.640 1.00 21.72 327 SER D CA 1
ATOM 3722 C C . SER D 2 127 ? 51.125 56.597 26.720 1.00 22.55 327 SER D C 1
ATOM 3723 O O . SER D 2 127 ? 52.020 55.839 27.098 1.00 23.40 327 SER D O 1
ATOM 3726 N N . ARG D 2 128 ? 50.583 56.538 25.506 1.00 23.31 328 ARG D N 1
ATOM 3727 C CA . ARG D 2 128 ? 51.001 55.544 24.524 1.00 20.45 328 ARG D CA 1
ATOM 3728 C C . ARG D 2 128 ? 52.468 55.728 24.139 1.00 19.87 328 ARG D C 1
ATOM 3729 O O . ARG D 2 128 ? 53.203 54.749 24.015 1.00 18.06 328 ARG D O 1
ATOM 3737 N N . GLN D 2 129 ? 52.883 56.980 23.939 1.00 20.02 329 GLN D N 1
ATOM 3738 C CA . GLN D 2 129 ? 54.271 57.294 23.582 1.00 21.53 329 GLN D CA 1
ATOM 3739 C C . GLN D 2 129 ? 55.226 56.713 24.614 1.00 19.71 329 GLN D C 1
ATOM 3740 O O . GLN D 2 129 ? 56.221 56.075 24.274 1.00 21.48 329 GLN D O 1
ATOM 3746 N N . ALA D 2 130 ? 54.924 56.986 25.879 1.00 18.43 330 ALA D N 1
ATOM 3747 C CA . ALA D 2 130 ? 55.735 56.527 26.990 1.00 17.45 330 ALA D CA 1
ATOM 3748 C C . ALA D 2 130 ? 55.798 55.005 27.109 1.00 18.31 330 ALA D C 1
ATOM 3749 O O . ALA D 2 130 ? 56.861 54.449 27.389 1.00 18.10 330 ALA D O 1
ATOM 3751 N N . GLN D 2 131 ? 54.672 54.327 26.892 1.00 19.45 331 GLN D N 1
ATOM 3752 C CA . GLN D 2 131 ? 54.671 52.871 26.989 1.00 20.60 331 GLN D CA 1
ATOM 3753 C C . GLN D 2 131 ? 55.439 52.257 25.835 1.00 18.21 331 GLN D C 1
ATOM 3754 O O . GLN D 2 131 ? 56.080 51.224 26.001 1.00 15.95 331 GLN D O 1
ATOM 3760 N N . ASP D 2 132 ? 55.410 52.922 24.680 1.00 19.38 332 ASP D N 1
ATOM 3761 C CA . ASP D 2 132 ? 56.148 52.452 23.509 1.00 19.77 332 ASP D CA 1
ATOM 3762 C C . ASP D 2 132 ? 57.652 52.605 23.763 1.00 20.06 332 ASP D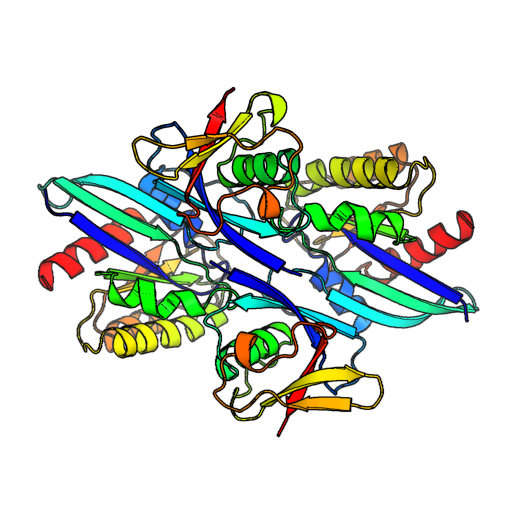 C 1
ATOM 3763 O O . ASP D 2 132 ? 58.455 51.815 23.269 1.00 20.27 332 ASP D O 1
ATOM 3768 N N . LEU D 2 133 ? 58.021 53.624 24.540 1.00 19.75 333 LEU D N 1
ATOM 3769 C CA . LEU D 2 133 ? 59.421 53.876 24.880 1.00 18.15 333 LEU D CA 1
ATOM 3770 C C . LEU D 2 133 ? 59.923 52.837 25.880 1.00 17.31 333 LEU D C 1
ATOM 3771 O O . LEU D 2 133 ? 61.018 52.302 25.730 1.00 18.38 333 LEU D O 1
ATOM 3776 N N . ALA D 2 134 ? 59.120 52.562 26.904 1.00 16.75 334 ALA D N 1
ATOM 3777 C CA . ALA D 2 134 ? 59.487 51.575 27.914 1.00 19.81 334 ALA D CA 1
ATOM 3778 C C . ALA D 2 134 ? 59.646 50.195 27.274 1.00 21.51 334 ALA D C 1
ATOM 3779 O O . ALA D 2 134 ? 60.555 49.446 27.626 1.00 21.32 334 ALA D O 1
ATOM 3781 N N . ARG D 2 135 ? 58.767 49.875 26.323 1.00 23.75 335 ARG D N 1
ATOM 3782 C CA . ARG D 2 135 ? 58.823 48.596 25.618 1.00 27.16 335 ARG D CA 1
ATOM 3783 C C . ARG D 2 135 ? 60.142 48.455 24.866 1.00 26.48 335 ARG D C 1
ATOM 3784 O O . ARG D 2 135 ? 60.802 47.422 24.954 1.00 27.55 335 ARG D O 1
ATOM 3792 N N . SER D 2 136 ? 60.522 49.504 24.136 1.00 27.43 336 SER D N 1
ATOM 3793 C CA . SER D 2 136 ? 61.769 49.505 23.371 1.00 27.10 336 SER D CA 1
ATOM 3794 C C . SER D 2 136 ? 62.979 49.402 24.295 1.00 26.72 336 SER D C 1
ATOM 3795 O O . SER D 2 136 ? 64.052 48.974 23.874 1.00 27.73 336 SER D O 1
ATOM 3798 N N . TYR D 2 137 ? 62.806 49.840 25.540 1.00 26.62 337 TYR D N 1
ATOM 3799 C CA . TYR D 2 137 ? 63.862 49.774 26.546 1.00 26.62 337 TYR D CA 1
ATOM 3800 C C . TYR D 2 137 ? 63.810 48.416 27.246 1.00 25.64 337 TYR D C 1
ATOM 3801 O O . TYR D 2 137 ? 64.816 47.940 27.779 1.00 26.31 337 TYR D O 1
ATOM 3810 N N . GLY D 2 138 ? 62.629 47.801 27.231 1.00 22.98 338 GLY D N 1
ATOM 3811 C CA . GLY D 2 138 ? 62.437 46.516 27.878 1.00 20.55 338 GLY D CA 1
ATOM 3812 C C . GLY D 2 138 ? 62.255 46.675 29.377 1.00 21.01 338 GLY D C 1
ATOM 3813 O O . GLY D 2 138 ? 62.720 45.842 30.156 1.00 22.82 338 GLY D O 1
ATOM 3814 N N . ILE D 2 139 ? 61.569 47.744 29.781 1.00 19.11 339 ILE D N 1
ATOM 3815 C CA . ILE D 2 139 ? 61.328 48.038 31.194 1.00 16.27 339 ILE D CA 1
ATOM 3816 C C . ILE D 2 139 ? 59.858 48.374 31.445 1.00 15.03 339 ILE D C 1
ATOM 3817 O O . ILE D 2 139 ? 59.126 48.717 30.520 1.00 17.26 339 ILE D O 1
ATOM 3822 N N . PRO D 2 140 ? 59.403 48.264 32.706 1.00 14.18 340 PRO D N 1
ATOM 3823 C CA . PRO D 2 140 ? 58.010 48.569 33.046 1.00 14.39 340 PRO D CA 1
ATOM 3824 C C . PRO D 2 140 ? 57.719 50.071 32.976 1.00 15.66 340 PRO D C 1
ATOM 3825 O O . PRO D 2 140 ? 58.599 50.895 33.224 1.00 16.78 340 PRO D O 1
ATOM 3829 N N . TYR D 2 141 ? 56.486 50.420 32.626 1.00 16.94 341 TYR D N 1
ATOM 3830 C CA . TYR D 2 141 ? 56.073 51.818 32.550 1.00 17.63 341 TYR D CA 1
ATOM 3831 C C . TYR D 2 141 ? 54.947 52.038 33.552 1.00 19.02 341 TYR D C 1
ATOM 3832 O O . TYR D 2 141 ? 53.872 51.442 33.444 1.00 18.07 341 TYR D O 1
ATOM 3841 N N . ILE D 2 142 ? 55.192 52.908 34.520 1.00 18.30 342 ILE D N 1
ATOM 3842 C CA . ILE D 2 142 ? 54.206 53.173 35.551 1.00 20.24 342 ILE D CA 1
ATOM 3843 C C . ILE D 2 142 ? 53.875 54.654 35.684 1.00 20.00 342 ILE D C 1
ATOM 3844 O O . ILE D 2 142 ? 54.763 55.491 35.833 1.00 22.24 342 ILE D O 1
ATOM 3849 N N . GLU D 2 143 ? 52.589 54.971 35.573 1.00 19.28 343 GLU D N 1
ATOM 3850 C CA . GLU D 2 143 ? 52.129 56.342 35.708 1.00 19.09 343 GLU D CA 1
ATOM 3851 C C . GLU D 2 143 ? 51.799 56.593 37.167 1.00 17.65 343 GLU D C 1
ATOM 3852 O O . GLU D 2 143 ? 51.038 55.844 37.783 1.00 17.81 343 GLU D O 1
ATOM 3858 N N . THR D 2 144 ? 52.366 57.660 37.715 1.00 17.13 344 THR D N 1
ATOM 3859 C CA . THR D 2 144 ? 52.150 57.987 39.113 1.00 14.85 344 THR D CA 1
ATOM 3860 C C . THR D 2 144 ? 51.621 59.391 39.347 1.00 15.21 344 THR D C 1
ATOM 3861 O O . THR D 2 144 ? 51.487 60.205 38.429 1.00 16.16 344 THR D O 1
ATOM 3865 N N . SER D 2 145 ? 51.367 59.659 40.620 1.00 14.65 345 SER D N 1
ATOM 3866 C CA . SER D 2 145 ? 50.890 60.937 41.095 1.00 12.36 345 SER D CA 1
ATOM 3867 C C . SER D 2 145 ? 51.262 60.998 42.565 1.00 13.57 345 SER D C 1
ATOM 3868 O O . SER D 2 145 ? 50.675 60.294 43.387 1.00 16.35 345 SER D O 1
ATOM 3871 N N . ALA D 2 146 ? 52.286 61.783 42.883 1.00 12.97 346 ALA D N 1
ATOM 3872 C CA . ALA D 2 146 ? 52.726 61.941 44.263 1.00 14.18 346 ALA D CA 1
ATOM 3873 C C . ALA D 2 146 ? 51.658 62.687 45.054 1.00 14.92 346 ALA D C 1
ATOM 3874 O O . ALA D 2 146 ? 51.553 62.545 46.267 1.00 15.79 346 ALA D O 1
ATOM 3876 N N . LYS D 2 147 ? 50.858 63.477 44.351 1.00 16.11 347 LYS D N 1
ATOM 3877 C CA . LYS D 2 147 ? 49.800 64.249 44.978 1.00 18.58 347 LYS D CA 1
ATOM 3878 C C . LYS D 2 147 ? 48.719 63.345 45.569 1.00 19.88 347 LYS D C 1
ATOM 3879 O O . LYS D 2 147 ? 48.361 63.485 46.739 1.00 22.04 347 LYS D O 1
ATOM 3885 N N . THR D 2 148 ? 48.241 62.394 44.769 1.00 20.72 348 THR D N 1
ATOM 3886 C CA . THR D 2 148 ? 47.180 61.478 45.190 1.00 22.90 348 THR D CA 1
ATOM 3887 C C . THR D 2 148 ? 47.660 60.125 45.695 1.00 21.65 348 THR D C 1
ATOM 3888 O O . THR D 2 148 ? 46.842 59.312 46.114 1.00 21.95 348 THR D O 1
ATOM 3892 N N . ARG D 2 149 ? 48.968 59.875 45.611 1.00 22.82 349 ARG D N 1
ATOM 3893 C CA . ARG D 2 149 ? 49.584 58.610 46.047 1.00 23.35 349 ARG D CA 1
ATOM 3894 C C . ARG D 2 149 ? 49.423 57.484 45.021 1.00 21.02 349 ARG D C 1
ATOM 3895 O O . ARG D 2 149 ? 49.946 56.386 45.212 1.00 20.01 349 ARG D O 1
ATOM 3903 N N . GLN D 2 150 ? 48.723 57.768 43.927 1.00 18.07 350 GLN D N 1
ATOM 3904 C CA . GLN D 2 150 ? 48.481 56.778 42.879 1.00 18.84 350 GLN D CA 1
ATOM 3905 C C . GLN D 2 150 ? 49.754 56.224 42.230 1.00 17.01 350 GLN D C 1
ATOM 3906 O O . GLN D 2 150 ? 50.599 56.980 41.753 1.00 15.40 350 GLN D O 1
ATOM 3912 N N . GLY D 2 151 ? 49.882 54.899 42.242 1.00 12.87 351 GLY D N 1
ATOM 3913 C CA . GLY D 2 151 ? 51.022 54.227 41.636 1.00 13.21 351 GLY D CA 1
ATOM 3914 C C . GLY D 2 151 ? 52.415 54.432 42.213 1.00 15.45 351 GLY D C 1
ATOM 3915 O O . GLY D 2 151 ? 53.393 53.963 41.621 1.00 14.55 351 GLY D O 1
ATOM 3916 N N . VAL D 2 152 ? 52.520 55.092 43.365 1.00 16.17 352 VAL D N 1
ATOM 3917 C CA . VAL D 2 152 ? 53.821 55.349 43.986 1.00 17.14 352 VAL D CA 1
ATOM 3918 C C . VAL D 2 152 ? 54.524 54.079 44.473 1.00 18.28 352 VAL D C 1
ATOM 3919 O O . VAL D 2 152 ? 55.705 53.876 44.185 1.00 19.42 352 VAL D O 1
ATOM 3923 N N . GLU D 2 153 ? 53.803 53.226 45.198 1.00 18.94 353 GLU D N 1
ATOM 3924 C CA . GLU D 2 153 ? 54.375 51.972 45.694 1.00 19.05 353 GLU D CA 1
ATOM 3925 C C . GLU D 2 153 ? 54.613 50.994 44.548 1.00 20.77 353 GLU D C 1
ATOM 3926 O O . GLU D 2 153 ? 55.493 50.137 44.618 1.00 19.20 353 GLU D O 1
ATOM 3932 N N . ASP D 2 154 ? 53.818 51.128 43.492 1.00 20.93 354 ASP D N 1
ATOM 3933 C CA . ASP D 2 154 ? 53.946 50.276 42.323 1.00 21.72 354 ASP D CA 1
ATOM 3934 C C . ASP D 2 154 ? 55.266 50.599 41.636 1.00 19.47 354 ASP D C 1
ATOM 3935 O O . ASP D 2 154 ? 56.021 49.700 41.288 1.00 16.92 354 ASP D O 1
ATOM 3940 N N . ALA D 2 155 ? 55.548 51.891 41.479 1.00 19.11 355 ALA D N 1
ATOM 3941 C CA . ALA D 2 155 ? 56.777 52.351 40.837 1.00 16.63 355 ALA D CA 1
ATOM 3942 C C . ALA D 2 155 ? 58.026 51.874 41.566 1.00 16.26 355 ALA D C 1
ATOM 3943 O O . ALA D 2 155 ? 58.949 51.351 40.948 1.00 19.57 355 ALA D O 1
ATOM 3945 N N . PHE D 2 156 ? 58.037 52.036 42.883 1.00 15.11 356 PHE D N 1
ATOM 3946 C CA . PHE D 2 156 ? 59.177 51.643 43.701 1.00 15.37 356 PHE D CA 1
ATOM 3947 C C . PHE D 2 156 ? 59.354 50.145 43.919 1.00 15.91 356 PHE D C 1
ATOM 3948 O O . PHE D 2 156 ? 60.462 49.620 43.774 1.00 17.00 356 PHE D O 1
ATOM 3956 N N . TYR D 2 157 ? 58.275 49.457 44.279 1.00 15.83 357 TYR D N 1
ATOM 3957 C CA . TYR D 2 157 ? 58.350 48.019 44.525 1.00 17.46 357 TYR D CA 1
ATOM 3958 C C . TYR D 2 157 ? 58.545 47.200 43.257 1.00 16.70 357 TYR D C 1
ATOM 3959 O O . TYR D 2 157 ? 59.029 46.073 43.317 1.00 19.57 357 TYR D O 1
ATOM 3968 N N . THR D 2 158 ? 58.180 47.769 42.111 1.00 16.58 358 THR D N 1
ATOM 3969 C CA . THR D 2 158 ? 58.376 47.088 40.834 1.00 16.20 358 THR D CA 1
ATOM 3970 C C . THR D 2 158 ? 59.860 47.184 40.482 1.00 16.51 358 THR D C 1
ATOM 3971 O O . THR D 2 158 ? 60.439 46.254 39.918 1.00 19.66 358 THR D O 1
ATOM 3975 N N . LEU D 2 159 ? 60.470 48.316 40.822 1.00 14.36 359 LEU D N 1
ATOM 3976 C CA . LEU D 2 159 ? 61.885 48.525 40.560 1.00 14.31 359 LEU D CA 1
ATOM 3977 C C . LEU D 2 159 ? 62.681 47.490 41.345 1.00 15.06 359 LEU D C 1
ATOM 3978 O O . LEU D 2 159 ? 63.656 46.938 40.838 1.00 13.14 359 LEU D O 1
ATOM 3983 N N . VAL D 2 160 ? 62.245 47.219 42.575 1.00 16.16 360 VAL D N 1
ATOM 3984 C CA . VAL D 2 160 ? 62.905 46.232 43.425 1.00 17.34 360 VAL D CA 1
ATOM 3985 C C . VAL D 2 160 ? 62.792 44.862 42.763 1.00 18.86 360 VAL D C 1
ATOM 3986 O O . VAL D 2 160 ? 63.760 44.099 42.723 1.00 18.01 360 VAL D O 1
ATOM 3990 N N . ARG D 2 161 ? 61.612 44.576 42.215 1.00 20.27 361 ARG D N 1
ATOM 3991 C CA . ARG D 2 161 ? 61.372 43.311 41.536 1.00 22.59 361 ARG D CA 1
ATOM 3992 C C . ARG D 2 161 ? 62.279 43.180 40.327 1.00 22.41 361 ARG D C 1
ATOM 3993 O O . ARG D 2 161 ? 62.728 42.085 39.999 1.00 24.97 361 ARG D O 1
ATOM 4001 N N . GLU D 2 162 ? 62.555 44.305 39.674 1.00 21.31 362 GLU D N 1
ATOM 4002 C CA . GLU D 2 162 ? 63.428 44.320 38.506 1.00 22.26 362 GLU D CA 1
ATOM 4003 C C . GLU D 2 162 ? 64.884 44.059 38.886 1.00 20.65 362 GLU D C 1
ATOM 4004 O O . GLU D 2 162 ? 65.633 43.446 38.125 1.00 18.35 362 GLU D O 1
ATOM 4010 N N . ILE D 2 163 ? 65.275 44.522 40.068 1.00 20.95 363 ILE D N 1
ATOM 4011 C CA . ILE D 2 163 ? 66.635 44.331 40.556 1.00 22.66 363 ILE D CA 1
ATOM 4012 C C . ILE D 2 163 ? 66.873 42.844 40.818 1.00 24.54 363 ILE D C 1
ATOM 4013 O O . ILE D 2 163 ? 67.915 42.306 40.451 1.00 26.62 363 ILE D O 1
ATOM 4018 N N . ARG D 2 164 ? 65.882 42.178 41.407 1.00 26.29 364 ARG D N 1
ATOM 4019 C CA . ARG D 2 164 ? 65.979 40.749 41.711 1.00 26.87 364 ARG D CA 1
ATOM 4020 C C . ARG D 2 164 ? 66.123 39.912 40.442 1.00 25.82 364 ARG D C 1
ATOM 4021 O O . ARG D 2 164 ? 66.896 38.952 40.406 1.00 23.77 364 ARG D O 1
ATOM 4029 N N . GLN D 2 165 ? 65.357 40.269 39.414 1.00 26.27 365 GLN D N 1
ATOM 4030 C CA . GLN D 2 165 ? 65.404 39.571 38.132 1.00 28.93 365 GLN D CA 1
ATOM 4031 C C . GLN D 2 165 ? 66.773 39.764 37.484 1.00 29.06 365 GLN D C 1
ATOM 4032 O O . GLN D 2 165 ? 67.236 38.918 36.721 1.00 28.80 365 GLN D O 1
ATOM 4038 N N . HIS D 2 166 ? 67.404 40.894 37.790 1.00 30.65 366 HIS D N 1
ATOM 4039 C CA . HIS D 2 166 ? 68.728 41.223 37.273 1.00 30.31 366 HIS D CA 1
ATOM 4040 C C . HIS D 2 166 ? 69.770 40.386 38.010 1.00 30.46 366 HIS D C 1
ATOM 4041 O O . HIS D 2 166 ? 70.728 39.901 37.405 1.00 29.40 366 HIS D O 1
ATOM 4048 N N . LYS D 2 167 ? 69.555 40.206 39.312 1.00 31.51 367 LYS D N 1
ATOM 4049 C CA . LYS D 2 167 ? 70.454 39.430 40.169 1.00 34.07 367 LYS D CA 1
ATOM 4050 C C . LYS D 2 167 ? 70.230 37.921 40.043 1.00 34.39 367 LYS D C 1
ATOM 4051 O O . LYS D 2 167 ? 69.653 37.439 39.065 1.00 34.47 367 LYS D O 1
#

Nearest PDB structures (foldseek):
  1lfd-assembly2_C  TM=9.948E-01  e=2.139E-17  Rattus norvegicus
  1lxd-assembly1_B  TM=9.411E-01  e=5.257E-15  Rattus norvegicus
  3kh0-assembly2_A  TM=9.630E-01  e=1.687E-14  Homo sapiens
  1rax-assembly1_A  TM=9.113E-01  e=1.072E-14  Homo sapiens
  7scw-assembly1_B  TM=9.839E-01  e=3.317E-13  Homo sapiens

GO terms:
  GO:0005085 guanyl-nucleotide exchange factor activity (F, TAS)
  GO:0007264 small GTPase-mediated signal transduction (P, TAS)
  GO:0005829 cytosol (C, TAS)

Radius of gyration: 23.36 Å; Cα contacts (8 Å, |Δi|>4): 1109; chains: 4; bounding box: 52×73×53 Å

CATH classification: 3.10.20.90

Organism: Rattus norvegicus (NCBI:txid10116)

Sequence (508 aa):
GDCCIIRVSLDVDNGNMYKSILVTSQDKAPTVIRKAMDKHNLDEDEPEDYELLQIISEDHKLKIPENANVFYAMNSAANYDFILKKRMTEYKLVVVGAGGVGKSALTIQLIQNHFVDKYDPTIEDSYRKQVVIDGETCLLDILDTAGQEEYSAMRDQYMRTGEGFLCVFAINNTKSFEDIHQYREQIKRVKDSDDVPMVLVGNKCDLAARTVESRQAQDLARSYGIPYIETSAKTRQGVEDAFYTLVREIRQHKGDCCIIRVSLDVDNGNMYKSILVTSQDKAPTVIRKAMDKHNLDEDEPEDYELLQIISEDHKLKIPENANVFYAMNSAANYDFILKKRMTEYKLVVVGAGGVGKSALTIQLIQNHFVDKYDPTIEDSYRKQVVIDGETCLLDILDTAGQEEYSAMRDQYMRTGEGFLCVFAINNTKSFEDIHQYREQIKRVKDSDDVPMVLVGNKCDLAARTVESRQAQDLARSYGIPYIETSAKTRQGVEDAFYTLVREIRQHK